Protein AF-0000000085182631 (afdb_homodimer)

Organism: NCBI:txid2984134

Solvent-accessible surface area (backbone atoms only — not comparable to full-atom values): 19252 Å² total; per-residue (Å²): 109,50,70,66,56,49,37,40,52,13,18,50,25,18,29,50,12,11,52,28,38,19,50,28,47,65,67,49,74,87,64,60,45,29,69,47,43,46,31,68,68,43,33,53,36,33,44,33,41,38,48,14,47,53,27,32,52,50,10,49,48,43,59,40,60,87,40,42,61,80,34,26,66,61,25,50,52,12,50,54,32,22,51,53,11,42,52,50,50,37,12,53,31,42,37,44,41,41,43,44,23,51,35,20,72,76,40,35,67,58,19,70,74,37,37,81,41,65,67,32,69,60,30,46,58,52,48,60,51,18,46,49,28,26,20,53,8,43,22,38,35,15,49,34,38,31,70,44,40,46,39,58,63,66,51,14,51,40,27,20,52,23,22,46,43,23,45,46,10,68,32,90,83,38,41,69,69,39,24,23,54,22,32,33,46,28,12,49,24,36,24,48,51,15,50,43,36,61,74,73,40,78,52,69,33,68,71,39,54,50,56,71,76,94,109,51,70,66,56,48,35,41,51,12,17,52,24,17,29,51,12,10,53,28,37,19,49,28,47,64,66,49,74,88,64,61,45,30,70,48,43,46,30,69,67,43,31,53,35,34,45,33,40,40,48,14,48,53,28,32,51,50,11,48,48,43,58,41,61,88,39,41,61,80,35,24,65,61,24,49,50,12,52,53,30,22,51,53,10,42,52,50,49,37,11,54,32,41,37,44,42,40,44,43,23,49,35,20,72,75,39,36,66,58,18,69,74,37,38,82,42,64,66,32,69,59,30,48,56,51,48,60,51,16,46,47,27,26,20,50,8,44,22,37,38,14,50,34,37,29,70,43,39,45,39,58,62,66,52,13,49,39,27,20,50,23,22,46,44,23,44,47,10,70,32,90,83,38,42,68,68,40,25,24,55,22,32,32,46,28,13,50,24,36,24,48,51,14,50,42,36,62,73,75,40,78,51,67,35,66,71,36,56,50,57,71,75,92

Structure (mmCIF, N/CA/C/O backbone):
data_AF-0000000085182631-model_v1
#
loop_
_entity.id
_entity.type
_entity.pdbx_description
1 polymer 'Uncharacterized protein'
#
loop_
_atom_site.group_PDB
_atom_site.id
_atom_site.type_symbol
_atom_site.label_atom_id
_atom_site.label_alt_id
_atom_site.label_comp_id
_atom_site.label_asym_id
_atom_site.label_entity_id
_atom_site.label_seq_id
_atom_site.pdbx_PDB_ins_code
_atom_site.Cartn_x
_atom_site.Cartn_y
_atom_site.Cartn_z
_atom_site.occupancy
_atom_site.B_iso_or_equiv
_atom_site.auth_seq_id
_atom_site.auth_comp_id
_atom_site.auth_asym_id
_atom_site.auth_atom_id
_atom_site.pdbx_PDB_model_num
ATOM 1 N N . MET A 1 1 ? -4.559 12.836 21.547 1 89 1 MET A N 1
ATOM 2 C CA . MET A 1 1 ? -3.572 12.648 20.484 1 89 1 MET A CA 1
ATOM 3 C C . MET A 1 1 ? -2.912 13.969 20.109 1 89 1 MET A C 1
ATOM 5 O O . MET A 1 1 ? -3.592 14.984 19.969 1 89 1 MET A O 1
ATOM 9 N N . THR A 1 2 ? -1.556 13.898 20.078 1 88.38 2 THR A N 1
ATOM 10 C CA . THR A 1 2 ? -0.803 15.086 19.719 1 88.38 2 THR A CA 1
ATOM 11 C C . THR A 1 2 ? 0.027 14.836 18.453 1 88.38 2 THR A C 1
ATOM 13 O O . THR A 1 2 ? 0.23 13.688 18.062 1 88.38 2 THR A O 1
ATOM 16 N N . LEU A 1 3 ? 0.383 15.836 17.828 1 88.88 3 LEU A N 1
ATOM 17 C CA . LEU A 1 3 ? 1.266 15.727 16.672 1 88.88 3 LEU A CA 1
ATOM 18 C C . LEU A 1 3 ? 2.572 15.031 17.062 1 88.88 3 LEU A C 1
ATOM 20 O O . LEU A 1 3 ? 3.109 14.242 16.281 1 88.88 3 LEU A O 1
ATOM 24 N N . ALA A 1 4 ? 3.004 15.336 18.25 1 89.38 4 ALA A N 1
ATOM 25 C CA . ALA A 1 4 ? 4.238 14.742 18.75 1 89.38 4 ALA A CA 1
ATOM 26 C C . ALA A 1 4 ? 4.109 13.227 18.859 1 89.38 4 ALA A C 1
ATOM 28 O O . ALA A 1 4 ? 5.039 12.484 18.531 1 89.38 4 ALA A O 1
ATOM 29 N N . SER A 1 5 ? 2.988 12.797 19.312 1 92.62 5 SER A N 1
ATOM 30 C CA . SER A 1 5 ? 2.795 11.359 19.484 1 92.62 5 SER A CA 1
ATOM 31 C C . SER A 1 5 ? 2.676 10.656 18.125 1 92.62 5 SER A C 1
ATOM 33 O O . SER A 1 5 ? 3.156 9.539 17.953 1 92.62 5 SER A O 1
ATOM 35 N N . ILE A 1 6 ? 2.057 11.258 17.141 1 93.88 6 ILE A N 1
ATOM 36 C CA . ILE A 1 6 ? 1.946 10.703 15.805 1 93.88 6 ILE A CA 1
ATOM 37 C C . ILE A 1 6 ? 3.328 10.641 15.156 1 93.88 6 ILE A C 1
ATOM 39 O O . ILE A 1 6 ? 3.695 9.633 14.547 1 93.88 6 ILE A O 1
ATOM 43 N N . THR A 1 7 ? 4.055 11.703 15.32 1 93.25 7 THR A N 1
ATOM 44 C CA . THR A 1 7 ? 5.406 11.781 14.773 1 93.25 7 THR A CA 1
ATOM 45 C C . THR A 1 7 ? 6.305 10.711 15.398 1 93.25 7 THR A C 1
ATOM 47 O O . THR A 1 7 ? 7.066 10.047 14.695 1 93.25 7 THR A O 1
ATOM 50 N N . ARG A 1 8 ? 6.203 10.516 16.672 1 96 8 ARG A N 1
ATOM 51 C CA . ARG A 1 8 ? 7.012 9.516 17.359 1 96 8 ARG A CA 1
ATOM 52 C C . ARG A 1 8 ? 6.648 8.102 16.906 1 96 8 ARG A C 1
ATOM 54 O O . ARG A 1 8 ? 7.523 7.258 16.734 1 96 8 ARG A O 1
ATOM 61 N N . ALA A 1 9 ? 5.375 7.883 16.766 1 96.81 9 ALA A N 1
ATOM 62 C CA . ALA A 1 9 ? 4.93 6.582 16.266 1 96.81 9 ALA A CA 1
ATOM 63 C C . ALA A 1 9 ? 5.441 6.336 14.844 1 96.81 9 ALA A C 1
ATOM 65 O O . ALA A 1 9 ? 5.898 5.234 14.531 1 96.81 9 ALA A O 1
ATOM 66 N N . GLY A 1 10 ? 5.312 7.379 14.016 1 97.81 10 GLY A N 1
ATOM 67 C CA . GLY A 1 10 ? 5.852 7.281 12.664 1 97.81 10 GLY A CA 1
ATOM 68 C C . GLY A 1 10 ? 7.348 7.039 12.633 1 97.81 10 GLY A C 1
ATOM 69 O O . GLY A 1 10 ? 7.836 6.215 11.859 1 97.81 10 GLY A O 1
ATOM 70 N N . ALA A 1 11 ? 8.047 7.73 13.477 1 98.31 11 ALA A N 1
ATOM 71 C CA . ALA A 1 11 ? 9.5 7.578 13.594 1 98.31 11 ALA A CA 1
ATOM 72 C C . ALA A 1 11 ? 9.867 6.164 14.039 1 98.31 11 ALA A C 1
ATOM 74 O O . ALA A 1 11 ? 10.781 5.555 13.484 1 98.31 11 ALA A O 1
ATOM 75 N N . ALA A 1 12 ? 9.156 5.633 15 1 98.69 12 ALA A N 1
ATOM 76 C CA . ALA A 1 12 ? 9.375 4.258 15.438 1 98.69 12 ALA A CA 1
ATOM 77 C C . ALA A 1 12 ? 9.117 3.273 14.305 1 98.69 12 ALA A C 1
ATOM 79 O O . ALA A 1 12 ? 9.844 2.287 14.148 1 98.69 12 ALA A O 1
ATOM 80 N N . GLY A 1 13 ? 8.078 3.551 13.547 1 98.75 13 GLY A N 1
ATOM 81 C CA . GLY A 1 13 ? 7.801 2.742 12.367 1 98.75 13 GLY A CA 1
ATOM 82 C C . GLY A 1 13 ? 8.938 2.736 11.367 1 98.75 13 GLY A C 1
ATOM 83 O O . GLY A 1 13 ? 9.281 1.688 10.82 1 98.75 13 GLY A O 1
ATOM 84 N N . LEU A 1 14 ? 9.523 3.9 11.172 1 98.75 14 LEU A N 1
ATOM 85 C CA . LEU A 1 14 ? 10.625 4 10.227 1 98.75 14 LEU A CA 1
ATOM 86 C C . LEU A 1 14 ? 11.852 3.254 10.734 1 98.75 14 LEU A C 1
ATOM 88 O O . LEU A 1 14 ? 12.586 2.65 9.953 1 98.75 14 LEU A O 1
ATOM 92 N N . ILE A 1 15 ? 12.094 3.291 12.016 1 98.88 15 ILE A N 1
ATOM 93 C CA . ILE A 1 15 ? 13.203 2.559 12.617 1 98.88 15 ILE A CA 1
ATOM 94 C C . ILE A 1 15 ? 13 1.059 12.414 1 98.88 15 ILE A C 1
ATOM 96 O O . ILE A 1 15 ? 13.914 0.362 11.953 1 98.88 15 ILE A O 1
ATOM 100 N N . LEU A 1 16 ? 11.828 0.597 12.68 1 98.94 16 LEU A N 1
ATOM 101 C CA . LEU A 1 16 ? 11.531 -0.822 12.516 1 98.94 16 LEU A CA 1
ATOM 102 C C . LEU A 1 16 ? 11.555 -1.213 11.039 1 98.94 16 LEU A C 1
ATOM 104 O O . LEU A 1 16 ? 11.961 -2.324 10.695 1 98.94 16 LEU A O 1
ATOM 108 N N . SER A 1 17 ? 11.039 -0.288 10.219 1 98.94 17 SER A N 1
ATOM 109 C CA . SER A 1 17 ? 11.078 -0.521 8.773 1 98.94 17 SER A CA 1
ATOM 110 C C . SER A 1 17 ? 12.508 -0.732 8.281 1 98.94 17 SER A C 1
ATOM 112 O O . SER A 1 17 ? 12.781 -1.692 7.562 1 98.94 17 SER A O 1
ATOM 114 N N . GLY A 1 18 ? 13.414 0.173 8.672 1 98.88 18 GLY A N 1
ATOM 115 C CA . GLY A 1 18 ? 14.805 0.057 8.258 1 98.88 18 GLY A CA 1
ATOM 116 C C . GLY A 1 18 ? 15.469 -1.201 8.773 1 98.88 18 GLY A C 1
ATOM 117 O O . GLY A 1 18 ? 16.203 -1.87 8.039 1 98.88 18 GLY A O 1
ATOM 118 N N . ALA A 1 19 ? 15.234 -1.557 10.031 1 98.88 19 ALA A N 1
ATOM 119 C CA . ALA A 1 19 ? 15.812 -2.758 10.633 1 98.88 19 ALA A CA 1
ATOM 120 C C . ALA A 1 19 ? 15.328 -4.016 9.914 1 98.88 19 ALA A C 1
ATOM 122 O O . ALA A 1 19 ? 16.125 -4.91 9.617 1 98.88 19 ALA A O 1
ATOM 123 N N . ALA A 1 20 ? 14.031 -4.051 9.672 1 98.88 20 ALA A N 1
ATOM 124 C CA . ALA A 1 20 ? 13.445 -5.207 9 1 98.88 20 ALA A CA 1
ATOM 125 C C . ALA A 1 20 ? 13.984 -5.344 7.578 1 98.88 20 ALA A C 1
ATOM 127 O O . ALA A 1 20 ? 14.281 -6.453 7.125 1 98.88 20 ALA A O 1
ATOM 128 N N . LEU A 1 21 ? 14.078 -4.227 6.863 1 98.5 21 LEU A N 1
ATOM 129 C CA . LEU A 1 21 ? 14.625 -4.246 5.508 1 98.5 21 LEU A CA 1
ATOM 130 C C . LEU A 1 21 ? 16.062 -4.766 5.508 1 98.5 21 LEU A C 1
ATOM 132 O O . LEU A 1 21 ? 16.391 -5.699 4.77 1 98.5 21 LEU A O 1
ATOM 136 N N . GLY A 1 22 ? 16.891 -4.109 6.344 1 97.31 22 GLY A N 1
ATOM 137 C CA . GLY A 1 22 ? 18.297 -4.508 6.398 1 97.31 22 GLY A CA 1
ATOM 138 C C . GLY A 1 22 ? 18.484 -5.965 6.766 1 97.31 22 GLY A C 1
ATOM 139 O O . GLY A 1 22 ? 19.219 -6.691 6.09 1 97.31 22 GLY A O 1
ATOM 140 N N . TYR A 1 23 ? 17.828 -6.418 7.785 1 97.31 23 TYR A N 1
ATOM 141 C CA . TYR A 1 23 ? 17.938 -7.801 8.234 1 97.31 23 TYR A CA 1
ATOM 142 C C . TYR A 1 23 ? 17.469 -8.766 7.156 1 97.31 23 TYR A C 1
ATOM 144 O O . TYR A 1 23 ? 18.141 -9.773 6.891 1 97.31 23 TYR A O 1
ATOM 152 N N . SER A 1 24 ? 16.312 -8.516 6.594 1 96.75 24 SER A N 1
ATOM 153 C CA . SER A 1 24 ? 15.711 -9.438 5.641 1 96.75 24 SER A CA 1
ATOM 154 C C . SER A 1 24 ? 16.594 -9.625 4.41 1 96.75 24 SER A C 1
ATOM 156 O O . SER A 1 24 ? 16.734 -10.734 3.893 1 96.75 24 SER A O 1
ATOM 158 N N . TYR A 1 25 ? 17.188 -8.547 3.932 1 95.38 25 TYR A N 1
ATOM 159 C CA . TYR A 1 25 ? 18.047 -8.664 2.764 1 95.38 25 TYR A CA 1
ATOM 160 C C . TYR A 1 25 ? 19.312 -9.453 3.104 1 95.38 25 TYR A C 1
ATOM 162 O O . TYR A 1 25 ? 19.766 -10.289 2.316 1 95.38 25 TYR A O 1
ATOM 170 N N . VAL A 1 26 ? 19.875 -9.25 4.266 1 93.25 26 VAL A N 1
ATOM 171 C CA . VAL A 1 26 ? 21.094 -9.953 4.68 1 93.25 26 VAL A CA 1
ATOM 172 C C . VAL A 1 26 ? 20.781 -11.438 4.895 1 93.25 26 VAL A C 1
ATOM 174 O O . VAL A 1 26 ? 21.594 -12.305 4.555 1 93.25 26 VAL A O 1
ATOM 177 N N . ALA A 1 27 ? 19.625 -11.719 5.387 1 94.19 27 ALA A N 1
ATOM 178 C CA . ALA A 1 27 ? 19.25 -13.086 5.723 1 94.19 27 ALA A CA 1
ATOM 179 C C . ALA A 1 27 ? 18.594 -13.781 4.531 1 94.19 27 ALA A C 1
ATOM 181 O O . ALA A 1 27 ? 18.281 -14.977 4.594 1 94.19 27 ALA A O 1
ATOM 182 N N . HIS A 1 28 ? 18.281 -13.047 3.385 1 92.81 28 HIS A N 1
ATOM 183 C CA . HIS A 1 28 ? 17.562 -13.594 2.244 1 92.81 28 HIS A CA 1
ATOM 184 C C . HIS A 1 28 ? 18.281 -14.805 1.661 1 92.81 28 HIS A C 1
ATOM 186 O O . HIS A 1 28 ? 19.5 -14.766 1.444 1 92.81 28 HIS A O 1
ATOM 192 N N . PRO A 1 29 ? 17.594 -15.844 1.434 1 89.56 29 PRO A N 1
ATOM 193 C CA . PRO A 1 29 ? 18.25 -17.031 0.881 1 89.56 29 PRO A CA 1
ATOM 194 C C . PRO A 1 29 ? 18.859 -16.781 -0.495 1 89.56 29 PRO A C 1
ATOM 196 O O . PRO A 1 29 ? 18.344 -15.977 -1.271 1 89.56 29 PRO A O 1
ATOM 199 N N . HIS A 1 30 ? 19.891 -17.531 -0.768 1 82.5 30 HIS A N 1
ATOM 200 C CA . HIS A 1 30 ? 20.609 -17.422 -2.039 1 82.5 30 HIS A CA 1
ATOM 201 C C . HIS A 1 30 ? 19.906 -18.234 -3.127 1 82.5 30 HIS A C 1
ATOM 203 O O . HIS A 1 30 ? 19.828 -17.812 -4.281 1 82.5 30 HIS A O 1
ATOM 209 N N . HIS A 1 31 ? 19.484 -19.406 -2.754 1 83.44 31 HIS A N 1
ATOM 210 C CA . HIS A 1 31 ? 18.844 -20.297 -3.719 1 83.44 31 HIS A CA 1
ATOM 211 C C . HIS A 1 31 ? 17.328 -20.203 -3.635 1 83.44 31 HIS A C 1
ATOM 213 O O . HIS A 1 31 ? 16.766 -20.047 -2.547 1 83.44 31 HIS A O 1
ATOM 219 N N . MET A 1 32 ? 16.75 -20.25 -4.75 1 87.94 32 MET A N 1
ATOM 220 C CA . MET A 1 32 ? 15.297 -20.109 -4.828 1 87.94 32 MET A CA 1
ATOM 221 C C . MET A 1 32 ? 14.648 -21.391 -5.336 1 87.94 32 MET A C 1
ATOM 223 O O . MET A 1 32 ? 13.844 -21.359 -6.27 1 87.94 32 MET A O 1
ATOM 227 N N . SER A 1 33 ? 15.07 -22.516 -4.676 1 94.19 33 SER A N 1
ATOM 228 C CA . SER A 1 33 ? 14.422 -23.781 -4.988 1 94.19 33 SER A CA 1
ATOM 229 C C . SER A 1 33 ? 13.023 -23.859 -4.379 1 94.19 33 SER A C 1
ATOM 231 O O . SER A 1 33 ? 12.664 -23.031 -3.527 1 94.19 33 SER A O 1
ATOM 233 N N . ALA A 1 34 ? 12.242 -24.781 -4.855 1 96.44 34 ALA A N 1
ATOM 234 C CA . ALA A 1 34 ? 10.906 -24.984 -4.305 1 96.44 34 ALA A CA 1
ATOM 235 C C . ALA A 1 34 ? 10.969 -25.281 -2.807 1 96.44 34 ALA A C 1
ATOM 237 O O . ALA A 1 34 ? 10.133 -24.797 -2.041 1 96.44 34 ALA A O 1
ATOM 238 N N . GLU A 1 35 ? 11.992 -26.078 -2.408 1 96.25 35 GLU A N 1
ATOM 239 C CA . GLU A 1 35 ? 12.156 -26.406 -0.995 1 96.25 35 GLU A CA 1
ATOM 240 C C . GLU A 1 35 ? 12.438 -25.156 -0.165 1 96.25 35 GLU A C 1
ATOM 242 O O . GLU A 1 35 ? 11.859 -24.969 0.905 1 96.25 35 GLU A O 1
ATOM 247 N N . THR A 1 36 ? 13.305 -24.297 -0.633 1 97.06 36 THR A N 1
ATOM 248 C CA . THR A 1 36 ? 13.648 -23.062 0.065 1 97.06 36 THR A CA 1
ATOM 249 C C . THR A 1 36 ? 12.438 -22.141 0.179 1 97.06 36 THR A C 1
ATOM 251 O O . THR A 1 36 ? 12.156 -21.609 1.253 1 97.06 36 THR A O 1
ATOM 254 N N . ILE A 1 37 ? 11.703 -21.984 -0.882 1 97.56 37 ILE A N 1
ATOM 255 C CA . ILE A 1 37 ? 10.57 -21.062 -0.942 1 97.56 37 ILE A CA 1
ATOM 256 C C . ILE A 1 37 ? 9.438 -21.578 -0.065 1 97.56 37 ILE A C 1
ATOM 258 O O . ILE A 1 37 ? 8.703 -20.797 0.545 1 97.56 37 ILE A O 1
ATOM 262 N N . ALA A 1 38 ? 9.359 -22.891 0.112 1 97.38 38 ALA A N 1
ATOM 263 C CA . ALA A 1 38 ? 8.32 -23.484 0.939 1 97.38 38 ALA A CA 1
ATOM 264 C C . ALA A 1 38 ? 8.68 -23.422 2.42 1 97.38 38 ALA A C 1
ATOM 266 O O . ALA A 1 38 ? 7.84 -23.672 3.285 1 97.38 38 ALA A O 1
ATOM 267 N N . SER A 1 39 ? 9.883 -23.078 2.748 1 97.25 39 SER A N 1
ATOM 268 C CA . SER A 1 39 ? 10.391 -23.172 4.113 1 97.25 39 SER A CA 1
ATOM 269 C C . SER A 1 39 ? 9.844 -22.031 4.98 1 97.25 39 SER A C 1
ATOM 271 O O . SER A 1 39 ? 9.477 -20.984 4.473 1 97.25 39 SER A O 1
ATOM 273 N N . SER A 1 40 ? 9.867 -22.266 6.324 1 97.31 40 SER A N 1
ATOM 274 C CA . SER A 1 40 ? 9.461 -21.234 7.273 1 97.31 40 SER A CA 1
ATOM 275 C C . SER A 1 40 ? 10.422 -20.047 7.242 1 97.31 40 SER A C 1
ATOM 277 O O . SER A 1 40 ? 10.016 -18.906 7.457 1 97.31 40 SER A O 1
ATOM 279 N N . GLY A 1 41 ? 11.688 -20.328 6.992 1 97.25 41 GLY A N 1
ATOM 280 C CA . GLY A 1 41 ? 12.664 -19.25 6.887 1 97.25 41 GLY A CA 1
ATOM 281 C C . GLY A 1 41 ? 12.328 -18.25 5.805 1 97.25 41 GLY A C 1
ATOM 282 O O . GLY A 1 41 ? 12.391 -17.031 6.035 1 97.25 41 GLY A O 1
ATOM 283 N N . TRP A 1 42 ? 11.922 -18.734 4.633 1 97.56 42 TRP A N 1
ATOM 284 C CA . TRP A 1 42 ? 11.508 -17.875 3.527 1 97.56 42 TRP A CA 1
ATOM 285 C C . TRP A 1 42 ? 10.305 -17.016 3.918 1 97.56 42 TRP A C 1
ATOM 287 O O . TRP A 1 42 ? 10.297 -15.812 3.691 1 97.56 42 TRP A O 1
ATOM 297 N N . ILE A 1 43 ? 9.328 -17.625 4.496 1 97.94 43 ILE A N 1
ATOM 298 C CA . ILE A 1 43 ? 8.07 -16.953 4.828 1 97.94 43 ILE A CA 1
ATOM 299 C C . ILE A 1 43 ? 8.336 -15.852 5.852 1 97.94 43 ILE A C 1
ATOM 301 O O . ILE A 1 43 ? 7.832 -14.734 5.719 1 97.94 43 ILE A O 1
ATOM 305 N N . ILE A 1 44 ? 9.164 -16.125 6.855 1 98.19 44 ILE A N 1
ATOM 306 C CA . ILE A 1 44 ? 9.461 -15.164 7.91 1 98.19 44 ILE A CA 1
ATOM 307 C C . ILE A 1 44 ? 10.219 -13.969 7.316 1 98.19 44 ILE A C 1
ATOM 309 O O . ILE A 1 44 ? 9.891 -12.82 7.602 1 98.19 44 ILE A O 1
ATOM 313 N N . ILE A 1 45 ? 11.188 -14.211 6.496 1 98 45 ILE A N 1
ATOM 314 C CA . ILE A 1 45 ? 12.008 -13.156 5.902 1 98 45 ILE A CA 1
ATOM 315 C C . ILE A 1 45 ? 11.133 -12.258 5.031 1 98 45 ILE A C 1
ATOM 317 O O . ILE A 1 45 ? 11.211 -11.023 5.121 1 98 45 ILE A O 1
ATOM 321 N N . HIS A 1 46 ? 10.281 -12.828 4.223 1 98.12 46 HIS A N 1
ATOM 322 C CA . HIS A 1 46 ? 9.461 -12.031 3.318 1 98.12 46 HIS A CA 1
ATOM 323 C C . HIS A 1 46 ? 8.312 -11.359 4.066 1 98.12 46 HIS A C 1
ATOM 325 O O . HIS A 1 46 ? 7.863 -10.281 3.684 1 98.12 46 HIS A O 1
ATOM 331 N N . ALA A 1 47 ? 7.863 -11.969 5.195 1 98.56 47 ALA A N 1
ATOM 332 C CA . ALA A 1 47 ? 6.926 -11.266 6.07 1 98.56 47 ALA A CA 1
ATOM 333 C C . ALA A 1 47 ? 7.566 -10.023 6.676 1 98.56 47 ALA A C 1
ATOM 335 O O . ALA A 1 47 ? 6.906 -9 6.852 1 98.56 47 ALA A O 1
ATOM 336 N N . LEU A 1 48 ? 8.812 -10.125 7.012 1 98.75 48 LEU A N 1
ATOM 337 C CA . LEU A 1 48 ? 9.539 -8.969 7.523 1 98.75 48 LEU A CA 1
ATOM 338 C C . LEU A 1 48 ? 9.711 -7.91 6.441 1 98.75 48 LEU A C 1
ATOM 340 O O . LEU A 1 48 ? 9.648 -6.711 6.727 1 98.75 48 LEU A O 1
ATOM 344 N N . PHE A 1 49 ? 9.93 -8.344 5.164 1 98.44 49 PHE A N 1
ATOM 345 C CA . PHE A 1 49 ? 9.938 -7.398 4.055 1 98.44 49 PHE A CA 1
ATOM 346 C C . PHE A 1 49 ? 8.602 -6.66 3.965 1 98.44 49 PHE A C 1
ATOM 348 O O . PHE A 1 49 ? 8.578 -5.434 3.832 1 98.44 49 PHE A O 1
ATOM 355 N N . ALA A 1 50 ? 7.551 -7.41 4.043 1 98.69 50 ALA A N 1
ATOM 356 C CA . ALA A 1 50 ? 6.215 -6.828 3.965 1 98.69 50 ALA A CA 1
ATOM 357 C C . ALA A 1 50 ? 5.977 -5.848 5.109 1 98.69 50 ALA A C 1
ATOM 359 O O . ALA A 1 50 ? 5.426 -4.762 4.906 1 98.69 50 ALA A O 1
ATOM 360 N N . LEU A 1 51 ? 6.383 -6.258 6.297 1 98.75 51 LEU A N 1
ATOM 361 C CA . LEU A 1 51 ? 6.258 -5.387 7.461 1 98.75 51 LEU A CA 1
ATOM 362 C C . LEU A 1 51 ? 7.051 -4.102 7.266 1 98.75 51 LEU A C 1
ATOM 364 O O . LEU A 1 51 ? 6.59 -3.018 7.637 1 98.75 51 LEU A O 1
ATOM 368 N N . SER A 1 52 ? 8.258 -4.254 6.77 1 98.88 52 SER A N 1
ATOM 369 C CA . SER A 1 52 ? 9.094 -3.092 6.48 1 98.88 52 SER A CA 1
ATOM 370 C C . SER A 1 52 ? 8.367 -2.102 5.578 1 98.88 52 SER A C 1
ATOM 372 O O . SER A 1 52 ? 8.398 -0.892 5.816 1 98.88 52 SER A O 1
ATOM 374 N N . LEU A 1 53 ? 7.719 -2.596 4.566 1 98.88 53 LEU A N 1
ATOM 375 C CA . LEU A 1 53 ? 7.035 -1.749 3.594 1 98.88 53 LEU A CA 1
ATOM 376 C C . LEU A 1 53 ? 5.836 -1.051 4.23 1 98.88 53 LEU A C 1
ATOM 378 O O . LEU A 1 53 ? 5.625 0.145 4.02 1 98.88 53 LEU A O 1
ATOM 382 N N . VAL A 1 54 ? 5.062 -1.76 5.055 1 98.88 54 VAL A N 1
ATOM 383 C CA . VAL A 1 54 ? 3.887 -1.189 5.699 1 98.88 54 VAL A CA 1
ATOM 384 C C . VAL A 1 54 ? 4.312 -0.106 6.688 1 98.88 54 VAL A C 1
ATOM 386 O O . VAL A 1 54 ? 3.807 1.019 6.641 1 98.88 54 VAL A O 1
ATOM 389 N N . LEU A 1 55 ? 5.262 -0.417 7.527 1 98.88 55 LEU A N 1
ATOM 390 C CA . LEU A 1 55 ? 5.719 0.54 8.531 1 98.88 55 LEU A CA 1
ATOM 391 C C . LEU A 1 55 ? 6.477 1.691 7.879 1 98.88 55 LEU A C 1
ATOM 393 O O . LEU A 1 55 ? 6.41 2.828 8.352 1 98.88 55 LEU A O 1
ATOM 397 N N . GLY A 1 56 ? 7.234 1.339 6.859 1 98.88 56 GLY A N 1
ATOM 398 C CA . GLY A 1 56 ? 7.918 2.389 6.121 1 98.88 56 GLY A CA 1
ATOM 399 C C . GLY A 1 56 ? 6.977 3.41 5.52 1 98.88 56 GLY A C 1
ATOM 400 O O . GLY A 1 56 ? 7.223 4.617 5.602 1 98.88 56 GLY A O 1
ATOM 401 N N . LEU A 1 57 ? 5.879 2.912 4.895 1 98.88 57 LEU A N 1
ATOM 402 C CA . LEU A 1 57 ? 4.91 3.812 4.281 1 98.88 57 LEU A CA 1
ATOM 403 C C . LEU A 1 57 ? 4.172 4.625 5.34 1 98.88 57 LEU A C 1
ATOM 405 O O . LEU A 1 57 ? 4.008 5.84 5.191 1 98.88 57 LEU A O 1
ATOM 409 N N . LEU A 1 58 ? 3.781 3.947 6.418 1 98.75 58 LEU A N 1
ATOM 410 C CA . LEU A 1 58 ? 3.094 4.648 7.496 1 98.75 58 LEU A CA 1
ATOM 411 C C . LEU A 1 58 ? 4.02 5.66 8.164 1 98.75 58 LEU A C 1
ATOM 413 O O . LEU A 1 58 ? 3.617 6.801 8.422 1 98.75 58 LEU A O 1
ATOM 417 N N . GLY A 1 59 ? 5.242 5.219 8.43 1 98.69 59 GLY A N 1
ATOM 418 C CA . GLY A 1 59 ? 6.207 6.109 9.055 1 98.69 59 GLY A CA 1
ATOM 419 C C . GLY A 1 59 ? 6.562 7.301 8.188 1 98.69 59 GLY A C 1
ATOM 420 O O . GLY A 1 59 ? 6.621 8.43 8.672 1 98.69 59 GLY A O 1
ATOM 421 N N . THR A 1 60 ? 6.797 7.055 6.898 1 98.75 60 THR A N 1
ATOM 422 C CA . THR A 1 60 ? 7.102 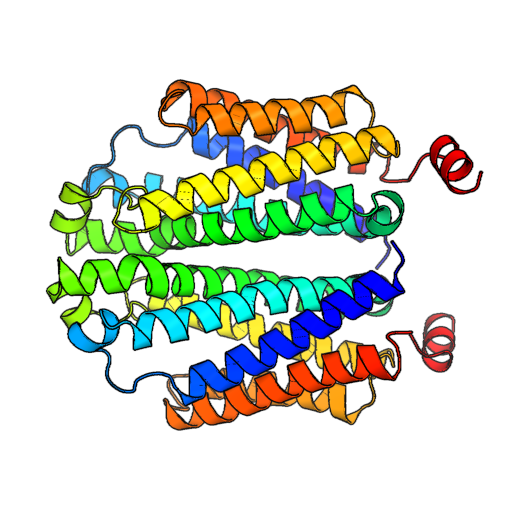8.141 5.969 1 98.75 60 THR A CA 1
ATOM 423 C C . THR A 1 60 ? 5.922 9.102 5.855 1 98.75 60 THR A C 1
ATOM 425 O O . THR A 1 60 ? 6.109 10.32 5.805 1 98.75 60 THR A O 1
ATOM 428 N N . THR A 1 61 ? 4.703 8.578 5.828 1 98.38 61 THR A N 1
ATOM 429 C CA . THR A 1 61 ? 3.504 9.406 5.773 1 98.38 61 THR A CA 1
ATOM 430 C C . THR A 1 61 ? 3.408 10.297 7.004 1 98.38 61 THR A C 1
ATOM 432 O O . THR A 1 61 ? 3.145 11.5 6.887 1 98.38 61 THR A O 1
ATOM 435 N N . ALA A 1 62 ? 3.643 9.727 8.148 1 97.12 62 ALA A N 1
ATOM 436 C CA . ALA A 1 62 ? 3.549 10.461 9.406 1 97.12 62 ALA A CA 1
ATOM 437 C C . ALA A 1 62 ? 4.57 11.594 9.453 1 97.12 62 ALA A C 1
ATOM 439 O O . ALA A 1 62 ? 4.301 12.656 10.016 1 97.12 62 ALA A O 1
ATOM 440 N N . LEU A 1 63 ? 5.727 11.367 8.867 1 97.12 63 LEU A N 1
ATOM 441 C CA . LEU A 1 63 ? 6.785 12.367 8.938 1 97.12 63 LEU A CA 1
ATOM 442 C C . LEU A 1 63 ? 6.672 13.359 7.789 1 97.12 63 LEU A C 1
ATOM 444 O O . LEU A 1 63 ? 7.055 14.523 7.926 1 97.12 63 LEU A O 1
ATOM 448 N N . TYR A 1 64 ? 6.152 12.961 6.691 1 97.19 64 TYR A N 1
ATOM 449 C CA . TYR A 1 64 ? 6.016 13.828 5.527 1 97.19 64 TYR A CA 1
ATOM 450 C C . TYR A 1 64 ? 4.863 14.805 5.711 1 97.19 64 TYR A C 1
ATOM 452 O O . TYR A 1 64 ? 4.969 15.977 5.324 1 97.19 64 TYR A O 1
ATOM 460 N N . ALA A 1 65 ? 3.773 14.367 6.312 1 94.94 65 ALA A N 1
ATOM 461 C CA . ALA A 1 65 ? 2.527 15.125 6.355 1 94.94 65 ALA A CA 1
ATOM 462 C C . ALA A 1 65 ? 2.75 16.516 6.953 1 94.94 65 ALA A C 1
ATOM 464 O O . ALA A 1 65 ? 2.373 17.531 6.352 1 94.94 65 ALA A O 1
ATOM 465 N N . PRO A 1 66 ? 3.434 16.641 8.117 1 92.56 66 PRO A N 1
ATOM 466 C CA . PRO A 1 66 ? 3.607 17.984 8.688 1 92.56 66 PRO A CA 1
ATOM 467 C C . PRO A 1 66 ? 4.594 18.844 7.902 1 92.56 66 PRO A C 1
ATOM 469 O O . PRO A 1 66 ? 4.68 20.047 8.125 1 92.56 66 PRO A O 1
ATOM 472 N N . THR A 1 67 ? 5.316 18.25 6.949 1 94 67 THR A N 1
ATOM 473 C CA . THR A 1 67 ? 6.324 19 6.207 1 94 67 THR A CA 1
ATOM 474 C C . THR A 1 67 ? 5.895 19.188 4.754 1 94 67 THR A C 1
ATOM 476 O O . THR A 1 67 ? 6.629 19.781 3.959 1 94 67 THR A O 1
ATOM 479 N N . ALA A 1 68 ? 4.723 18.719 4.395 1 94.38 68 ALA A N 1
ATOM 480 C CA . ALA A 1 68 ? 4.289 18.594 3.006 1 94.38 68 ALA A CA 1
ATOM 481 C C . ALA A 1 68 ? 4.301 19.953 2.312 1 94.38 68 ALA A C 1
ATOM 483 O O . ALA A 1 68 ? 4.777 20.078 1.181 1 94.38 68 ALA A O 1
ATOM 484 N N . LEU A 1 69 ? 3.811 20.953 2.967 1 92.94 69 LEU A N 1
ATOM 485 C CA . LEU A 1 69 ? 3.707 22.266 2.338 1 92.94 69 LEU A CA 1
ATOM 486 C C . LEU A 1 69 ? 5.09 22.875 2.098 1 92.94 69 LEU A C 1
ATOM 488 O O . LEU A 1 69 ? 5.34 23.469 1.045 1 92.94 69 LEU A O 1
ATOM 492 N N . MET A 1 70 ? 5.988 22.688 3 1 93.75 70 MET A N 1
ATOM 493 C CA . MET A 1 70 ? 7.348 23.203 2.855 1 93.75 70 MET A CA 1
ATOM 494 C C . MET A 1 70 ? 8.141 22.375 1.85 1 93.75 70 MET A C 1
ATOM 496 O O . MET A 1 70 ? 9.008 22.906 1.155 1 93.75 70 MET A O 1
ATOM 500 N N . ALA A 1 71 ? 7.828 21.094 1.845 1 94.69 71 ALA A N 1
ATOM 501 C CA . ALA A 1 71 ? 8.508 20.188 0.925 1 94.69 71 ALA A CA 1
ATOM 502 C C . ALA A 1 71 ? 8.18 20.516 -0.525 1 94.69 71 ALA A C 1
ATOM 504 O O . ALA A 1 71 ? 8.953 20.203 -1.434 1 94.69 71 ALA A O 1
ATOM 505 N N . GLY A 1 72 ? 7.004 21.156 -0.76 1 95.5 72 GLY A N 1
ATOM 506 C CA . GLY A 1 72 ? 6.629 21.641 -2.074 1 95.5 72 GLY A CA 1
ATOM 507 C C . GLY A 1 72 ? 6.383 20.547 -3.082 1 95.5 72 GLY A C 1
ATOM 508 O O . GLY A 1 72 ? 6.113 19.391 -2.703 1 95.5 72 GLY A O 1
ATOM 509 N N . GLU A 1 73 ? 6.434 20.859 -4.328 1 96.5 73 GLU A N 1
ATOM 510 C CA . GLU A 1 73 ? 6.098 19.953 -5.414 1 96.5 73 GLU A CA 1
ATOM 511 C C . GLU A 1 73 ? 7.105 18.797 -5.504 1 96.5 73 GLU A C 1
ATOM 513 O O . GLU A 1 73 ? 6.742 17.672 -5.832 1 96.5 73 GLU A O 1
ATOM 518 N N . LEU A 1 74 ? 8.312 19.156 -5.266 1 97.31 74 LEU A N 1
ATOM 519 C CA . LEU A 1 74 ? 9.336 18.125 -5.324 1 97.31 74 LEU A CA 1
ATOM 520 C C . LEU A 1 74 ? 9.109 17.078 -4.246 1 97.31 74 LEU A C 1
ATOM 522 O O . LEU A 1 74 ? 9.227 15.875 -4.508 1 97.31 74 LEU A O 1
ATOM 526 N N . GLY A 1 75 ? 8.812 17.516 -3.002 1 97.81 75 GLY A N 1
ATOM 527 C CA . GLY A 1 75 ? 8.5 16.594 -1.928 1 97.81 75 GLY A CA 1
ATOM 528 C C . GLY A 1 75 ? 7.273 15.742 -2.205 1 97.81 75 GLY A C 1
ATOM 529 O O . GLY A 1 75 ? 7.281 14.531 -1.96 1 97.81 75 GLY A O 1
ATOM 530 N N . LEU A 1 76 ? 6.266 16.391 -2.77 1 98 76 LEU A N 1
ATOM 531 C CA . LEU A 1 76 ? 5.039 15.656 -3.09 1 98 76 LEU A CA 1
ATOM 532 C C . LEU A 1 76 ? 5.297 14.617 -4.172 1 98 76 LEU A C 1
ATOM 534 O O . LEU A 1 76 ? 4.809 13.484 -4.082 1 98 76 LEU A O 1
ATOM 538 N N . THR A 1 77 ? 6.047 15.016 -5.188 1 98.44 77 THR A N 1
ATOM 539 C CA . THR A 1 77 ? 6.391 14.078 -6.254 1 98.44 77 THR A CA 1
ATOM 540 C C . THR A 1 77 ? 7.148 12.883 -5.703 1 98.44 77 THR A C 1
ATOM 542 O O . THR A 1 77 ? 6.836 11.734 -6.035 1 98.44 77 THR A O 1
ATOM 545 N N . GLY A 1 78 ? 8.133 13.125 -4.875 1 98.81 78 GLY A N 1
ATOM 546 C CA . GLY A 1 78 ? 8.883 12.047 -4.258 1 98.81 78 GLY A CA 1
ATOM 547 C C . GLY A 1 78 ? 8.016 11.133 -3.412 1 98.81 78 GLY A C 1
ATOM 548 O O . GLY A 1 78 ? 8.125 9.906 -3.502 1 98.81 78 GLY A O 1
ATOM 549 N N . PHE A 1 79 ? 7.125 11.719 -2.617 1 98.75 79 PHE A N 1
ATOM 550 C CA . PHE A 1 79 ? 6.246 10.953 -1.745 1 98.75 79 PHE A CA 1
ATOM 551 C C . PHE A 1 79 ? 5.324 10.055 -2.562 1 98.75 79 PHE A C 1
ATOM 553 O O . PHE A 1 79 ? 5.16 8.875 -2.246 1 98.75 79 PHE A O 1
ATOM 560 N N . VAL A 1 80 ? 4.711 10.555 -3.656 1 98.81 80 VAL A N 1
ATOM 561 C CA . VAL A 1 80 ? 3.785 9.789 -4.484 1 98.81 80 VAL A CA 1
ATOM 562 C C . VAL A 1 80 ? 4.535 8.672 -5.199 1 98.81 80 VAL A C 1
ATOM 564 O O . VAL A 1 80 ? 4.039 7.547 -5.301 1 98.81 80 VAL A O 1
ATOM 567 N N . MET A 1 81 ? 5.746 8.984 -5.66 1 98.81 81 MET A N 1
ATOM 568 C CA . MET A 1 81 ? 6.555 7.969 -6.332 1 98.81 81 MET A CA 1
ATOM 569 C C . MET A 1 81 ? 6.859 6.805 -5.391 1 98.81 81 MET A C 1
ATOM 571 O O . MET A 1 81 ? 6.641 5.645 -5.742 1 98.81 81 MET A O 1
ATOM 575 N N . LEU A 1 82 ? 7.383 7.172 -4.211 1 98.81 82 LEU A N 1
ATOM 576 C CA . LEU A 1 82 ? 7.727 6.086 -3.297 1 98.81 82 LEU A CA 1
ATOM 577 C C . LEU A 1 82 ? 6.473 5.359 -2.822 1 98.81 82 LEU A C 1
ATOM 579 O O . LEU A 1 82 ? 6.504 4.152 -2.578 1 98.81 82 LEU A O 1
ATOM 583 N N . PHE A 1 83 ? 5.32 6.027 -2.676 1 98.88 83 PHE A N 1
ATOM 584 C CA . PHE A 1 83 ? 4.062 5.418 -2.258 1 98.88 83 PHE A CA 1
ATOM 585 C C . PHE A 1 83 ? 3.621 4.348 -3.25 1 98.88 83 PHE A C 1
ATOM 587 O O . PHE A 1 83 ? 3.363 3.205 -2.865 1 98.88 83 PHE A O 1
ATOM 594 N N . VAL A 1 84 ? 3.604 4.711 -4.496 1 98.88 84 VAL A N 1
ATOM 595 C CA . VAL A 1 84 ? 3.193 3.795 -5.555 1 98.88 84 VAL A CA 1
ATOM 596 C C . VAL A 1 84 ? 4.207 2.656 -5.676 1 98.88 84 VAL A C 1
ATOM 598 O O . VAL A 1 84 ? 3.826 1.487 -5.773 1 98.88 84 VAL A O 1
ATOM 601 N N . GLY A 1 85 ? 5.457 3.02 -5.711 1 98.75 85 GLY A N 1
ATOM 602 C CA . GLY A 1 85 ? 6.504 2.014 -5.805 1 98.75 85 GLY A CA 1
ATOM 603 C C . GLY A 1 85 ? 6.449 0.994 -4.68 1 98.75 85 GLY A C 1
ATOM 604 O O . GLY A 1 85 ? 6.516 -0.212 -4.926 1 98.75 85 GLY A O 1
ATOM 605 N N . MET A 1 86 ? 6.277 1.465 -3.447 1 98.75 86 MET A N 1
ATOM 606 C CA . MET A 1 86 ? 6.277 0.579 -2.287 1 98.75 86 MET A CA 1
ATOM 607 C C . MET A 1 86 ? 5.016 -0.276 -2.252 1 98.75 86 MET A C 1
ATOM 609 O O . MET A 1 86 ? 5.051 -1.426 -1.811 1 98.75 86 MET A O 1
ATOM 613 N N . MET A 1 87 ? 3.883 0.258 -2.73 1 98.88 87 MET A N 1
ATOM 614 C CA . MET A 1 87 ? 2.68 -0.563 -2.844 1 98.88 87 MET A CA 1
ATOM 615 C C . MET A 1 87 ? 2.887 -1.693 -3.846 1 98.88 87 MET A C 1
ATOM 617 O O . MET A 1 87 ? 2.467 -2.826 -3.605 1 98.88 87 MET A O 1
ATOM 621 N N . MET A 1 88 ? 3.561 -1.366 -4.93 1 98.69 88 MET A N 1
ATOM 622 C CA . MET A 1 88 ? 3.828 -2.383 -5.945 1 98.69 88 MET A CA 1
ATOM 623 C C . MET A 1 88 ? 4.785 -3.443 -5.414 1 98.69 88 MET A C 1
ATOM 625 O O . MET A 1 88 ? 4.59 -4.637 -5.656 1 98.69 88 MET A O 1
ATOM 629 N N . ILE A 1 89 ? 5.801 -3.035 -4.676 1 98.25 89 ILE A N 1
ATOM 630 C CA . ILE A 1 89 ? 6.734 -3.988 -4.086 1 98.25 89 ILE A CA 1
ATOM 631 C C . ILE A 1 89 ? 6.004 -4.859 -3.062 1 98.25 89 ILE A C 1
ATOM 633 O O . ILE A 1 89 ? 6.25 -6.062 -2.979 1 98.25 89 ILE A O 1
ATOM 637 N N . PHE A 1 90 ? 5.121 -4.227 -2.314 1 98.81 90 PHE A N 1
ATOM 638 C CA . PHE A 1 90 ? 4.32 -4.984 -1.355 1 98.81 90 PHE A CA 1
ATOM 639 C C . PHE A 1 90 ? 3.5 -6.055 -2.062 1 98.81 90 PHE A C 1
ATOM 641 O O . PHE A 1 90 ? 3.311 -7.152 -1.53 1 98.81 90 PHE A O 1
ATOM 648 N N . GLY A 1 91 ? 2.957 -5.711 -3.232 1 98.5 91 GLY A N 1
ATOM 649 C CA . GLY A 1 91 ? 2.215 -6.695 -4 1 98.5 91 GLY A CA 1
ATOM 650 C C . GLY A 1 91 ? 3.012 -7.961 -4.277 1 98.5 91 GLY A C 1
ATOM 651 O O . GLY A 1 91 ? 2.5 -9.07 -4.109 1 98.5 91 GLY A O 1
ATOM 652 N N . LEU A 1 92 ? 4.254 -7.809 -4.66 1 97.88 92 LEU A N 1
ATOM 653 C CA . LEU A 1 92 ? 5.098 -8.977 -4.902 1 97.88 92 LEU A CA 1
ATOM 654 C C . LEU A 1 92 ? 5.41 -9.703 -3.6 1 97.88 92 LEU A C 1
ATOM 656 O O . LEU A 1 92 ? 5.438 -10.93 -3.562 1 97.88 92 LEU A O 1
ATOM 660 N N . ASP A 1 93 ? 5.648 -8.922 -2.557 1 98 93 ASP A N 1
ATOM 661 C CA . ASP A 1 93 ? 5.93 -9.547 -1.27 1 98 93 ASP A CA 1
ATOM 662 C C . ASP A 1 93 ? 4.723 -10.344 -0.772 1 98 93 ASP A C 1
ATOM 664 O O . ASP A 1 93 ? 4.879 -11.375 -0.119 1 98 93 ASP A O 1
ATOM 668 N N . TYR A 1 94 ? 3.559 -9.828 -0.992 1 98.44 94 TYR A N 1
ATOM 669 C CA . TYR A 1 94 ? 2.334 -10.555 -0.682 1 98.44 94 TYR A CA 1
ATOM 670 C C . TYR A 1 94 ? 2.328 -11.922 -1.361 1 98.44 94 TYR A C 1
ATOM 672 O O . TYR A 1 94 ? 2.045 -12.938 -0.723 1 98.44 94 TYR A O 1
ATOM 680 N N . TYR A 1 95 ? 2.678 -11.945 -2.68 1 97.88 95 TYR A N 1
ATOM 681 C CA . TYR A 1 95 ? 2.805 -13.195 -3.43 1 97.88 95 TYR A CA 1
ATOM 682 C C . TYR A 1 95 ? 3.861 -14.102 -2.809 1 97.88 95 TYR A C 1
ATOM 684 O O . TYR A 1 95 ? 3.641 -15.305 -2.65 1 97.88 95 TYR A O 1
ATOM 692 N N . GLU A 1 96 ? 4.949 -13.523 -2.4 1 97.62 96 GLU A N 1
ATOM 693 C CA . GLU A 1 96 ? 6.09 -14.297 -1.92 1 97.62 96 GLU A CA 1
ATOM 694 C C . GLU A 1 96 ? 5.816 -14.883 -0.538 1 97.62 96 GLU A C 1
ATOM 696 O O . GLU A 1 96 ? 6.352 -15.938 -0.187 1 97.62 96 GLU A O 1
ATOM 701 N N . VAL A 1 97 ? 4.945 -14.234 0.192 1 98.06 97 VAL A N 1
ATOM 702 C CA . VAL A 1 97 ? 4.641 -14.703 1.539 1 98.06 97 VAL A CA 1
ATOM 703 C C . VAL A 1 97 ? 3.496 -15.711 1.488 1 98.06 97 VAL A C 1
ATOM 705 O O . VAL A 1 97 ? 3.555 -16.766 2.131 1 98.06 97 VAL A O 1
ATOM 708 N N . LEU A 1 98 ? 2.498 -15.461 0.655 1 98.06 98 LEU A N 1
ATOM 709 C CA . LEU A 1 98 ? 1.248 -16.188 0.834 1 98.06 98 LEU A CA 1
ATOM 710 C C . LEU A 1 98 ? 1.024 -17.172 -0.311 1 98.06 98 LEU A C 1
ATOM 712 O O . LEU A 1 98 ? 0.307 -18.156 -0.152 1 98.06 98 LEU A O 1
ATOM 716 N N . ILE A 1 99 ? 1.583 -16.906 -1.491 1 97.75 99 ILE A N 1
ATOM 717 C CA . ILE A 1 99 ? 1.182 -17.672 -2.666 1 97.75 99 ILE A CA 1
ATOM 718 C C . ILE A 1 99 ? 2.352 -18.531 -3.15 1 97.75 99 ILE A C 1
ATOM 720 O O . ILE A 1 99 ? 2.191 -19.734 -3.412 1 97.75 99 ILE A O 1
ATOM 724 N N . ALA A 1 100 ? 3.58 -18 -3.172 1 97.31 100 ALA A N 1
ATOM 725 C CA . ALA A 1 100 ? 4.738 -18.719 -3.686 1 97.31 100 ALA A CA 1
ATOM 726 C C . ALA A 1 100 ? 5.016 -19.969 -2.854 1 97.31 100 ALA A C 1
ATOM 728 O O . ALA A 1 100 ? 5.234 -21.047 -3.402 1 97.31 100 ALA A O 1
ATOM 729 N N . PRO A 1 101 ? 4.996 -19.859 -1.494 1 97.62 101 PRO A N 1
ATOM 730 C CA . PRO A 1 101 ? 5.219 -21.078 -0.721 1 97.62 101 PRO A CA 1
ATOM 731 C C . PRO A 1 101 ? 4.148 -22.141 -0.976 1 97.62 101 PRO A C 1
ATOM 733 O O . PRO A 1 101 ? 4.453 -23.344 -0.995 1 97.62 101 PRO A O 1
ATOM 736 N N . PHE A 1 102 ? 2.916 -21.719 -1.143 1 97.75 102 PHE A N 1
ATOM 737 C CA . PHE A 1 102 ? 1.836 -22.656 -1.474 1 97.75 102 PHE A CA 1
ATOM 738 C C . PHE A 1 102 ? 2.098 -23.328 -2.811 1 97.75 102 PHE A C 1
ATOM 740 O O . PHE A 1 102 ? 1.933 -24.547 -2.938 1 97.75 102 PHE A O 1
ATOM 747 N N . LEU A 1 103 ? 2.502 -22.562 -3.85 1 97.12 103 LEU A N 1
ATOM 748 C CA . LEU A 1 103 ? 2.824 -23.109 -5.16 1 97.12 103 LEU A CA 1
ATOM 749 C C . LEU A 1 103 ? 4.023 -24.047 -5.07 1 97.12 103 LEU A C 1
ATOM 751 O O . LEU A 1 103 ? 4.066 -25.078 -5.746 1 97.12 103 LEU A O 1
ATOM 755 N N . ALA A 1 104 ? 4.984 -23.672 -4.23 1 97.69 104 ALA A N 1
ATOM 756 C CA . ALA A 1 104 ? 6.188 -24.484 -4.078 1 97.69 104 ALA A CA 1
ATOM 757 C C . ALA A 1 104 ? 5.836 -25.891 -3.605 1 97.69 104 ALA A C 1
ATOM 759 O O . ALA A 1 104 ? 6.469 -26.875 -4.02 1 97.69 104 ALA A O 1
ATOM 760 N N . VAL A 1 105 ? 4.832 -26.016 -2.781 1 97.88 105 VAL A N 1
ATOM 761 C CA . VAL A 1 105 ? 4.434 -27.297 -2.207 1 97.88 105 VAL A CA 1
ATOM 762 C C . VAL A 1 105 ? 3.516 -28.047 -3.178 1 97.88 105 VAL A C 1
ATOM 764 O O . VAL A 1 105 ? 3.66 -29.25 -3.381 1 97.88 105 VAL A O 1
ATOM 767 N N . ASN A 1 106 ? 2.643 -27.359 -3.881 1 97.38 106 ASN A N 1
ATOM 768 C CA . ASN A 1 106 ? 1.555 -28.031 -4.594 1 97.38 106 ASN A CA 1
ATOM 769 C C . ASN A 1 106 ? 1.784 -28.016 -6.102 1 97.38 106 ASN A C 1
ATOM 771 O O . ASN A 1 106 ? 1.229 -28.844 -6.828 1 97.38 106 ASN A O 1
ATOM 775 N N . TYR A 1 107 ? 2.539 -27.078 -6.594 1 96.75 107 TYR A N 1
ATOM 776 C CA . TYR A 1 107 ? 2.869 -26.922 -8.008 1 96.75 107 TYR A CA 1
ATOM 777 C C . TYR A 1 107 ? 4.336 -26.562 -8.188 1 96.75 107 TYR A C 1
ATOM 779 O O . TYR A 1 107 ? 4.652 -25.531 -8.797 1 96.75 107 TYR A O 1
ATOM 787 N N . PRO A 1 108 ? 5.238 -27.406 -7.734 1 96.81 108 PRO A N 1
ATOM 788 C CA . PRO A 1 108 ? 6.66 -27.062 -7.68 1 96.81 108 PRO A CA 1
ATOM 789 C C . PRO A 1 108 ? 7.234 -26.703 -9.055 1 96.81 108 PRO A C 1
ATOM 791 O O . PRO A 1 108 ? 8.242 -26 -9.141 1 96.81 108 PRO A O 1
ATOM 794 N N . GLU A 1 109 ? 6.641 -27.172 -10.172 1 95.94 109 GLU A N 1
ATOM 795 C CA . GLU A 1 109 ? 7.117 -26.859 -11.516 1 95.94 109 GLU A CA 1
ATOM 796 C C . GLU A 1 109 ? 7.082 -25.359 -11.789 1 95.94 109 GLU A C 1
ATOM 798 O O . GLU A 1 109 ? 7.926 -24.844 -12.516 1 95.94 109 GLU A O 1
ATOM 803 N N . VAL A 1 110 ? 6.051 -24.672 -11.211 1 96.38 110 VAL A N 1
ATOM 804 C CA . VAL A 1 110 ? 5.957 -23.219 -11.375 1 96.38 110 VAL A CA 1
ATOM 805 C C . VAL A 1 110 ? 7.195 -22.547 -10.781 1 96.38 110 VAL A C 1
ATOM 807 O O . VAL A 1 110 ? 7.785 -21.672 -11.406 1 96.38 110 VAL A O 1
ATOM 810 N N . ILE A 1 111 ? 7.582 -23 -9.57 1 96.5 111 ILE A N 1
ATOM 811 C CA . ILE A 1 111 ? 8.719 -22.438 -8.852 1 96.5 111 ILE A CA 1
ATOM 812 C C . ILE A 1 111 ? 10.016 -22.812 -9.547 1 96.5 111 ILE A C 1
ATOM 814 O O . ILE A 1 111 ? 10.945 -22 -9.633 1 96.5 111 ILE A O 1
ATOM 818 N N . GLN A 1 112 ? 10.094 -24.031 -10.039 1 94.5 112 GLN A N 1
ATOM 819 C CA . GLN A 1 112 ? 11.289 -24.5 -10.742 1 94.5 112 GLN A CA 1
ATOM 820 C C . GLN A 1 112 ? 11.539 -23.656 -11.992 1 94.5 112 GLN A C 1
ATOM 822 O O . GLN A 1 112 ? 12.688 -23.344 -12.312 1 94.5 112 GLN A O 1
ATOM 827 N N . ASP A 1 113 ? 10.438 -23.281 -12.633 1 94.06 113 ASP A N 1
ATOM 828 C CA . ASP A 1 113 ? 10.562 -22.562 -13.898 1 94.06 113 ASP A CA 1
ATOM 829 C C . ASP A 1 113 ? 10.758 -21.062 -13.672 1 94.06 113 ASP A C 1
ATOM 831 O O . ASP A 1 113 ? 11.43 -20.391 -14.461 1 94.06 113 ASP A O 1
ATOM 835 N N . HIS A 1 114 ? 10.203 -20.516 -12.57 1 93 114 HIS A N 1
ATOM 836 C CA . HIS A 1 114 ? 10.125 -19.062 -12.523 1 93 114 HIS A CA 1
ATOM 837 C C . HIS A 1 114 ? 10.578 -18.531 -11.164 1 93 114 HIS A C 1
ATOM 839 O O . HIS A 1 114 ? 10.469 -17.328 -10.891 1 93 114 HIS A O 1
ATOM 845 N N . GLY A 1 115 ? 11.031 -19.406 -10.312 1 90.62 115 GLY A N 1
ATOM 846 C CA . GLY A 1 115 ? 11.508 -18.984 -9.008 1 90.62 115 GLY A CA 1
ATOM 847 C C . GLY A 1 115 ? 10.445 -18.297 -8.172 1 90.62 115 GLY A C 1
ATOM 848 O O . GLY A 1 115 ? 9.312 -18.766 -8.102 1 90.62 115 GLY A O 1
ATOM 849 N N . ALA A 1 116 ? 10.891 -17.219 -7.523 1 85.69 116 ALA A N 1
ATOM 850 C CA . ALA A 1 116 ? 10.008 -16.547 -6.574 1 85.69 116 ALA A CA 1
ATOM 851 C C . ALA A 1 116 ? 9.133 -15.508 -7.277 1 85.69 116 ALA A C 1
ATOM 853 O O . ALA A 1 116 ? 8.484 -14.688 -6.625 1 85.69 116 ALA A O 1
ATOM 854 N N . GLY A 1 117 ? 9.133 -15.445 -8.57 1 87.62 117 GLY A N 1
ATOM 855 C CA . GLY A 1 117 ? 8.117 -14.711 -9.312 1 87.62 117 GLY A CA 1
ATOM 856 C C . GLY A 1 117 ? 8.609 -13.359 -9.805 1 87.62 117 GLY A C 1
ATOM 857 O O . GLY A 1 117 ? 7.941 -12.703 -10.602 1 87.62 117 GLY A O 1
ATOM 858 N N . ASP A 1 118 ? 9.828 -12.859 -9.398 1 85.44 118 ASP A N 1
ATOM 859 C CA . ASP A 1 118 ? 10.312 -11.531 -9.758 1 85.44 118 ASP A CA 1
ATOM 860 C C . ASP A 1 118 ? 10.602 -11.445 -11.258 1 85.44 118 ASP A C 1
ATOM 862 O O . ASP A 1 118 ? 10.609 -10.352 -11.828 1 85.44 118 ASP A O 1
ATOM 866 N N . ALA A 1 119 ? 10.734 -12.641 -11.906 1 84.5 119 ALA A N 1
ATOM 867 C CA . ALA A 1 119 ? 11.023 -12.633 -13.336 1 84.5 119 ALA A CA 1
ATOM 868 C C . ALA A 1 119 ? 9.867 -13.25 -14.133 1 84.5 119 ALA A C 1
ATOM 870 O O . ALA A 1 119 ? 10.008 -13.547 -15.32 1 84.5 119 ALA A O 1
ATOM 871 N N . MET A 1 120 ? 8.758 -13.367 -13.469 1 91.69 120 MET A N 1
ATOM 872 C CA . MET A 1 120 ? 7.602 -14.016 -14.07 1 91.69 120 MET A CA 1
ATOM 873 C C . MET A 1 120 ? 6.797 -13.031 -14.914 1 91.69 120 MET A C 1
ATOM 875 O O . MET A 1 120 ? 6.219 -12.086 -14.375 1 91.69 120 MET A O 1
ATOM 879 N N . GLY A 1 121 ? 6.809 -13.336 -16.188 1 94.06 121 GLY A N 1
ATOM 880 C CA . GLY A 1 121 ? 5.938 -12.547 -17.047 1 94.06 121 GLY A CA 1
ATOM 881 C C . GLY A 1 121 ? 6.109 -11.047 -16.859 1 94.06 121 GLY A C 1
ATOM 882 O O . GLY A 1 121 ? 7.23 -10.539 -16.875 1 94.06 121 GLY A O 1
ATOM 883 N N . PRO A 1 122 ? 4.953 -10.305 -16.703 1 96.88 122 PRO A N 1
ATOM 884 C CA . PRO A 1 122 ? 5.008 -8.844 -16.594 1 96.88 122 PRO A CA 1
ATOM 885 C C . PRO A 1 122 ? 5.672 -8.375 -15.297 1 96.88 122 PRO A C 1
ATOM 887 O O . PRO A 1 122 ? 6.082 -7.219 -15.195 1 96.88 122 PRO A O 1
ATOM 890 N N . VAL A 1 123 ? 5.75 -9.242 -14.297 1 96.94 123 VAL A N 1
ATOM 891 C CA . VAL A 1 123 ? 6.395 -8.875 -13.039 1 96.94 123 VAL A CA 1
ATOM 892 C C . VAL A 1 123 ? 7.836 -8.438 -13.305 1 96.94 123 VAL A C 1
ATOM 894 O O . VAL A 1 123 ? 8.359 -7.559 -12.617 1 96.94 123 VAL A O 1
ATOM 897 N N . ALA A 1 124 ? 8.5 -9.008 -14.359 1 93.62 124 ALA A N 1
ATOM 898 C CA . ALA A 1 124 ? 9.891 -8.719 -14.719 1 93.62 124 ALA A CA 1
ATOM 899 C C . ALA A 1 124 ? 10.062 -7.254 -15.094 1 93.62 124 ALA A C 1
ATOM 901 O O . ALA A 1 124 ? 11.164 -6.707 -14.984 1 93.62 124 ALA A O 1
ATOM 902 N N . ILE A 1 125 ? 8.992 -6.609 -15.477 1 95 125 ILE A N 1
ATOM 903 C CA . ILE A 1 125 ? 9.039 -5.203 -15.867 1 95 125 ILE A CA 1
ATOM 904 C C . ILE A 1 125 ? 8.602 -4.328 -14.695 1 95 125 ILE A C 1
ATOM 906 O O . ILE A 1 125 ? 9.258 -3.334 -14.375 1 95 125 ILE A O 1
ATOM 910 N N . PHE A 1 126 ? 7.559 -4.734 -14.023 1 96.12 126 PHE A N 1
ATOM 911 C CA . PHE A 1 126 ? 6.91 -3.863 -13.047 1 96.12 126 PHE A CA 1
ATOM 912 C C . PHE A 1 126 ? 7.672 -3.869 -11.727 1 96.12 126 PHE A C 1
ATOM 914 O O . PHE A 1 126 ? 7.625 -2.895 -10.969 1 96.12 126 PHE A O 1
ATOM 921 N N . PHE A 1 127 ? 8.391 -4.984 -11.445 1 94.25 127 PHE A N 1
ATOM 922 C CA . PHE A 1 127 ? 9.125 -5.035 -10.188 1 94.25 127 PHE A CA 1
ATOM 923 C C . PHE A 1 127 ? 10.289 -4.059 -10.195 1 94.25 127 PHE A C 1
ATOM 925 O O . PHE A 1 127 ? 10.43 -3.234 -9.289 1 94.25 127 PHE A O 1
ATOM 932 N N . PRO A 1 128 ? 11.172 -4.086 -11.219 1 92.94 128 PRO A N 1
ATOM 933 C CA . PRO A 1 128 ? 12.234 -3.074 -11.266 1 92.94 128 PRO A CA 1
ATOM 934 C C . PRO A 1 128 ? 11.688 -1.649 -11.328 1 92.94 128 PRO A C 1
ATOM 936 O O . PRO A 1 128 ? 12.281 -0.73 -10.758 1 92.94 128 PRO A O 1
ATOM 939 N N . LEU A 1 129 ? 10.586 -1.421 -12.016 1 95.75 129 LEU A N 1
ATOM 940 C CA . LEU A 1 129 ? 9.977 -0.098 -12.062 1 95.75 129 LEU A CA 1
ATOM 941 C C . LEU A 1 129 ? 9.531 0.346 -10.672 1 95.75 129 LEU A C 1
ATOM 943 O O . LEU A 1 129 ? 9.703 1.511 -10.305 1 95.75 129 LEU A O 1
ATOM 947 N N . ALA A 1 130 ? 8.953 -0.56 -9.945 1 96.94 130 ALA A N 1
ATOM 948 C CA . ALA A 1 130 ? 8.547 -0.279 -8.57 1 96.94 130 ALA A CA 1
ATOM 949 C C . ALA A 1 130 ? 9.75 0.121 -7.715 1 96.94 130 ALA A C 1
ATOM 951 O O . ALA A 1 130 ? 9.656 1.05 -6.91 1 96.94 130 ALA A O 1
ATOM 952 N N . GLY A 1 131 ? 10.828 -0.635 -7.867 1 95.62 131 GLY A N 1
ATOM 953 C CA . GLY A 1 131 ? 12.062 -0.289 -7.172 1 95.62 131 GLY A CA 1
ATOM 954 C C . GLY A 1 131 ? 12.562 1.102 -7.508 1 95.62 131 GLY A C 1
ATOM 955 O O . GLY A 1 131 ? 12.93 1.868 -6.617 1 95.62 131 GLY A O 1
ATOM 956 N N . LEU A 1 132 ? 12.539 1.44 -8.781 1 96.25 132 LEU A N 1
ATOM 957 C CA . LEU A 1 132 ? 13.008 2.744 -9.234 1 96.25 132 LEU A CA 1
ATOM 958 C C . LEU A 1 132 ? 12.164 3.865 -8.648 1 96.25 132 LEU A C 1
ATOM 960 O O . LEU A 1 132 ? 12.695 4.883 -8.203 1 96.25 132 LEU A O 1
ATOM 964 N N . LEU A 1 133 ? 10.852 3.684 -8.641 1 98.38 133 LEU A N 1
ATOM 965 C CA . LEU A 1 133 ? 9.961 4.68 -8.055 1 98.38 133 LEU A CA 1
ATOM 966 C C . LEU A 1 133 ? 10.25 4.863 -6.57 1 98.38 133 LEU A C 1
ATOM 968 O O . LEU A 1 133 ? 10.305 5.992 -6.082 1 98.38 133 LEU A O 1
ATOM 972 N N . THR A 1 134 ? 10.461 3.771 -5.906 1 98.44 134 THR A N 1
ATOM 973 C CA . THR A 1 134 ? 10.68 3.809 -4.461 1 98.44 134 THR A CA 1
ATOM 974 C C . THR A 1 134 ? 11.977 4.543 -4.129 1 98.44 134 THR A C 1
ATOM 976 O O . THR A 1 134 ? 11.977 5.469 -3.314 1 98.44 134 THR A O 1
ATOM 979 N N . VAL A 1 135 ? 13.07 4.195 -4.77 1 98 135 VAL A N 1
ATOM 980 C CA . VAL A 1 135 ? 14.367 4.754 -4.402 1 98 135 VAL A CA 1
ATOM 981 C C . VAL A 1 135 ? 14.469 6.195 -4.887 1 98 135 VAL A C 1
ATOM 983 O O . VAL A 1 135 ? 15.062 7.043 -4.219 1 98 135 VAL A O 1
ATOM 986 N N . ALA A 1 136 ? 13.914 6.465 -6.074 1 98.5 136 ALA A N 1
ATOM 987 C CA . ALA A 1 136 ? 13.867 7.852 -6.531 1 98.5 136 ALA A CA 1
ATOM 988 C C . ALA A 1 136 ? 13.055 8.719 -5.57 1 98.5 136 ALA A C 1
ATOM 990 O O . ALA A 1 136 ? 13.43 9.852 -5.277 1 98.5 136 ALA A O 1
ATOM 991 N N . GLY A 1 137 ? 11.938 8.172 -5.113 1 98.88 137 GLY A N 1
ATOM 992 C CA . GLY A 1 137 ? 11.109 8.891 -4.16 1 98.88 137 GLY A CA 1
ATOM 993 C C . GLY A 1 137 ? 11.82 9.203 -2.857 1 98.88 137 GLY A C 1
ATOM 994 O O . GLY A 1 137 ? 11.766 10.328 -2.367 1 98.88 137 GLY A O 1
ATOM 995 N N . TYR A 1 138 ? 12.477 8.211 -2.289 1 98.88 138 TYR A N 1
ATOM 996 C CA . TYR A 1 138 ? 13.195 8.422 -1.037 1 98.88 138 TYR A CA 1
ATOM 997 C C . TYR A 1 138 ? 14.383 9.359 -1.244 1 98.88 138 TYR A C 1
ATOM 999 O O . TYR A 1 138 ? 14.734 10.133 -0.354 1 98.88 138 TYR A O 1
ATOM 1007 N N . ALA A 1 139 ? 15.047 9.266 -2.422 1 98.75 139 ALA A N 1
ATOM 1008 C CA . ALA A 1 139 ? 16.125 10.203 -2.719 1 98.75 139 ALA A CA 1
ATOM 1009 C C . ALA A 1 139 ? 15.609 11.641 -2.744 1 98.75 139 ALA A C 1
ATOM 1011 O O . ALA A 1 139 ? 16.219 12.531 -2.156 1 98.75 139 ALA A O 1
ATOM 1012 N N . MET A 1 140 ? 14.477 11.867 -3.373 1 98.81 140 MET A N 1
ATOM 1013 C CA . MET A 1 140 ? 13.875 13.195 -3.432 1 98.81 140 MET A CA 1
ATOM 1014 C C . MET A 1 140 ? 13.5 13.68 -2.035 1 98.81 140 MET A C 1
ATOM 1016 O O . MET A 1 140 ? 13.766 14.836 -1.686 1 98.81 140 MET A O 1
ATOM 1020 N N . LEU A 1 141 ? 12.945 12.781 -1.219 1 98.62 141 LEU A N 1
ATOM 1021 C CA . LEU A 1 141 ? 12.555 13.188 0.128 1 98.62 141 LEU A CA 1
ATOM 1022 C C . LEU A 1 141 ? 13.781 13.508 0.976 1 98.62 141 LEU A C 1
ATOM 1024 O O . LEU A 1 141 ? 13.758 14.43 1.787 1 98.62 141 LEU A O 1
ATOM 1028 N N . GLY A 1 142 ? 14.836 12.664 0.782 1 98.5 142 GLY A N 1
ATOM 1029 C CA . GLY A 1 142 ? 16.062 12.961 1.496 1 98.5 142 GLY A CA 1
ATOM 1030 C C . GLY A 1 142 ? 16.609 14.344 1.192 1 98.5 142 GLY A C 1
ATOM 1031 O O . GLY A 1 142 ? 16.969 15.086 2.105 1 98.5 142 GLY A O 1
ATOM 1032 N N . ILE A 1 143 ? 16.578 14.711 -0.02 1 98.38 143 ILE A N 1
ATOM 1033 C CA . ILE A 1 143 ? 17.078 16 -0.473 1 98.38 143 ILE A CA 1
ATOM 1034 C C . ILE A 1 143 ? 16.172 17.109 0.047 1 98.38 143 ILE A C 1
ATOM 1036 O O . ILE A 1 143 ? 16.656 18.141 0.552 1 98.38 143 ILE A O 1
ATOM 1040 N N . VAL A 1 144 ? 14.891 16.922 -0.061 1 97.75 144 VAL A N 1
ATOM 1041 C CA . VAL A 1 144 ? 13.93 17.938 0.349 1 97.75 144 VAL A CA 1
ATOM 1042 C C . VAL A 1 144 ? 14.008 18.141 1.86 1 97.75 144 VAL A C 1
ATOM 1044 O O . VAL A 1 144 ? 14 19.281 2.338 1 97.75 144 VAL A O 1
ATOM 1047 N N . TRP A 1 145 ? 14.078 17.047 2.643 1 97.44 145 TRP A N 1
ATOM 1048 C CA . TRP A 1 145 ? 14.109 17.156 4.098 1 97.44 145 TRP A CA 1
ATOM 1049 C C . TRP A 1 145 ? 15.398 17.828 4.566 1 97.44 145 TRP A C 1
ATOM 1051 O O . TRP A 1 145 ? 15.391 18.547 5.566 1 97.44 145 TRP A O 1
ATOM 1061 N N . LEU A 1 146 ? 16.516 17.609 3.83 1 95.81 146 LEU A N 1
ATOM 1062 C CA . LEU A 1 146 ? 17.75 18.312 4.172 1 95.81 146 LEU A CA 1
ATOM 1063 C C . LEU A 1 146 ? 17.656 19.797 3.812 1 95.81 146 LEU A C 1
ATOM 1065 O O . LEU A 1 146 ? 18.141 20.656 4.559 1 95.81 146 LEU A O 1
ATOM 1069 N N . ARG A 1 147 ? 17.016 20.125 2.764 1 95.25 147 ARG A N 1
ATOM 1070 C CA . ARG A 1 147 ? 16.906 21.5 2.299 1 95.25 147 ARG A CA 1
ATOM 1071 C C . ARG A 1 147 ? 16 22.328 3.213 1 95.25 147 ARG A C 1
ATOM 1073 O O . ARG A 1 147 ? 16.281 23.5 3.477 1 95.25 147 ARG A O 1
ATOM 1080 N N . ILE A 1 148 ? 14.906 21.719 3.701 1 94.75 148 ILE A N 1
ATOM 1081 C CA . ILE A 1 148 ? 13.977 22.484 4.52 1 94.75 148 ILE A CA 1
ATOM 1082 C C . ILE A 1 148 ? 14.391 22.422 5.988 1 94.75 148 ILE A C 1
ATOM 1084 O O . ILE A 1 148 ? 13.758 23.016 6.852 1 94.75 148 ILE A O 1
ATOM 1088 N N . GLY A 1 149 ? 15.375 21.594 6.293 1 94.31 149 GLY A N 1
ATOM 1089 C CA . GLY A 1 149 ? 16.078 21.672 7.566 1 94.31 149 GLY A CA 1
ATOM 1090 C C . GLY A 1 149 ? 15.398 20.859 8.664 1 94.31 149 GLY A C 1
ATOM 1091 O O . GLY A 1 149 ? 15.539 21.188 9.844 1 94.31 149 GLY A O 1
ATOM 1092 N N . VAL A 1 150 ? 14.688 19.859 8.266 1 94.56 150 VAL A N 1
ATOM 1093 C CA . VAL A 1 150 ? 14.031 19.062 9.297 1 94.56 150 VAL A CA 1
ATOM 1094 C C . VAL A 1 150 ? 14.977 17.953 9.773 1 94.56 150 VAL A C 1
ATOM 1096 O O . VAL A 1 150 ? 14.797 17.406 10.859 1 94.56 150 VAL A O 1
ATOM 1099 N N . VAL A 1 151 ? 15.953 17.625 8.953 1 95.81 151 VAL A N 1
ATOM 1100 C CA . VAL A 1 151 ? 17.016 16.703 9.344 1 95.81 151 VAL A CA 1
ATOM 1101 C C . VAL A 1 151 ? 18.375 17.344 9.102 1 95.81 151 VAL A C 1
ATOM 1103 O O . VAL A 1 151 ? 18.5 18.234 8.258 1 95.81 151 VAL A O 1
ATOM 1106 N N . PRO A 1 152 ? 19.391 16.891 9.875 1 95.31 152 PRO A N 1
ATOM 1107 C CA . PRO A 1 152 ? 20.734 17.359 9.539 1 95.31 152 PRO A CA 1
ATOM 1108 C C . PRO A 1 152 ? 21.203 16.875 8.172 1 95.31 152 PRO A C 1
AT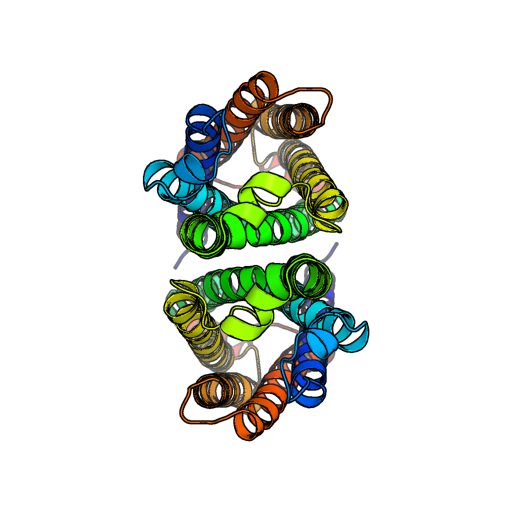OM 1110 O O . PRO A 1 152 ? 20.688 15.883 7.656 1 95.31 152 PRO A O 1
ATOM 1113 N N . ARG A 1 153 ? 22.172 17.562 7.617 1 95.81 153 ARG A N 1
ATOM 1114 C CA . ARG A 1 153 ? 22.656 17.344 6.258 1 95.81 153 ARG A CA 1
ATOM 1115 C C . ARG A 1 153 ? 23.047 15.891 6.043 1 95.81 153 ARG A C 1
ATOM 1117 O O . ARG A 1 153 ? 22.734 15.305 5.004 1 95.81 153 ARG A O 1
ATOM 1124 N N . PHE A 1 154 ? 23.703 15.273 6.973 1 97.19 154 PHE A N 1
ATOM 1125 C CA . PHE A 1 154 ? 24.25 13.938 6.781 1 97.19 154 PHE A CA 1
ATOM 1126 C C . PHE A 1 154 ? 23.125 12.898 6.762 1 97.19 154 PHE A C 1
ATOM 1128 O O . PHE A 1 154 ? 23.219 11.891 6.0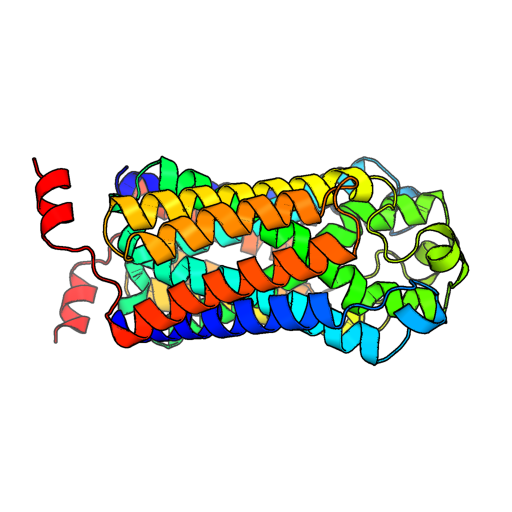59 1 97.19 154 PHE A O 1
ATOM 1135 N N . VAL A 1 155 ? 22.078 13.125 7.5 1 97.88 155 VAL A N 1
ATOM 1136 C CA . VAL A 1 155 ? 20.953 12.188 7.543 1 97.88 155 VAL A CA 1
ATOM 1137 C C . VAL A 1 155 ? 20.188 12.234 6.223 1 97.88 155 VAL A C 1
ATOM 1139 O O . VAL A 1 155 ? 19.875 11.195 5.645 1 97.88 155 VAL A O 1
ATOM 1142 N N . GLY A 1 156 ? 19.891 13.469 5.723 1 98.12 156 GLY A N 1
ATOM 1143 C CA . GLY A 1 156 ? 19.219 13.617 4.441 1 98.12 156 GLY A CA 1
ATOM 1144 C C . GLY A 1 156 ? 20.031 13.062 3.279 1 98.12 156 GLY A C 1
ATOM 1145 O O . GLY A 1 156 ? 19.484 12.375 2.416 1 98.12 156 GLY A O 1
ATOM 1146 N N . LEU A 1 157 ? 21.344 13.367 3.271 1 98.44 157 LEU A N 1
ATOM 1147 C CA . LEU A 1 157 ? 22.219 12.883 2.217 1 98.44 157 LEU A CA 1
ATOM 1148 C C . LEU A 1 157 ? 22.344 11.367 2.271 1 98.44 157 LEU A C 1
ATOM 1150 O O . LEU A 1 157 ? 22.391 10.703 1.231 1 98.44 157 LEU A O 1
ATOM 1154 N N . ALA A 1 158 ? 22.469 10.844 3.48 1 98.69 158 ALA A N 1
ATOM 1155 C CA . ALA A 1 158 ? 22.547 9.391 3.631 1 98.69 158 ALA A CA 1
ATOM 1156 C C . ALA A 1 158 ? 21.312 8.719 3.057 1 98.69 158 ALA A C 1
ATOM 1158 O O . ALA A 1 158 ? 21.406 7.703 2.359 1 98.69 158 ALA A O 1
ATOM 1159 N N . LEU A 1 159 ? 20.156 9.273 3.365 1 98.81 159 LEU A N 1
ATOM 1160 C CA . LEU A 1 159 ? 18.922 8.688 2.846 1 98.81 159 LEU A CA 1
ATOM 1161 C C . LEU A 1 159 ? 18.922 8.703 1.321 1 98.81 159 LEU A C 1
ATOM 1163 O O . LEU A 1 159 ? 18.625 7.684 0.689 1 98.81 159 LEU A O 1
ATOM 1167 N N . ALA A 1 160 ? 19.25 9.812 0.713 1 98.75 160 ALA A N 1
ATOM 1168 C CA . ALA A 1 160 ? 19.234 9.961 -0.74 1 98.75 160 ALA A CA 1
ATOM 1169 C C . ALA A 1 160 ? 20.25 9.023 -1.393 1 98.75 160 ALA A C 1
ATOM 1171 O O . ALA A 1 160 ? 19.906 8.281 -2.316 1 98.75 160 ALA A O 1
ATOM 1172 N N . LEU A 1 161 ? 21.484 8.945 -0.866 1 98.5 161 LEU A N 1
ATOM 1173 C CA . LEU A 1 161 ? 22.562 8.195 -1.476 1 98.5 161 LEU A CA 1
ATOM 1174 C C . LEU A 1 161 ? 22.359 6.695 -1.296 1 98.5 161 LEU A C 1
ATOM 1176 O O . LEU A 1 161 ? 22.594 5.918 -2.225 1 98.5 161 LEU A O 1
ATOM 1180 N N . THR A 1 162 ? 21.953 6.332 -0.126 1 98.56 162 THR A N 1
ATOM 1181 C CA . THR A 1 162 ? 21.797 4.902 0.111 1 98.56 162 THR A CA 1
ATOM 1182 C C . THR A 1 162 ? 20.578 4.363 -0.618 1 98.56 162 THR A C 1
ATOM 1184 O O . THR A 1 162 ? 20.562 3.215 -1.065 1 98.56 162 THR A O 1
ATOM 1187 N N . ALA A 1 163 ? 19.516 5.18 -0.74 1 98.12 163 ALA A N 1
ATOM 1188 C CA . ALA A 1 163 ? 18.375 4.758 -1.55 1 98.12 163 ALA A CA 1
ATOM 1189 C C . ALA A 1 163 ? 18.781 4.5 -2.994 1 98.12 163 ALA A C 1
ATOM 1191 O O . ALA A 1 163 ? 18.453 3.459 -3.568 1 98.12 163 ALA A O 1
ATOM 1192 N N . MET A 1 164 ? 19.547 5.383 -3.58 1 96.69 164 MET A N 1
ATOM 1193 C CA . MET A 1 164 ? 20 5.238 -4.957 1 96.69 164 MET A CA 1
ATOM 1194 C C . MET A 1 164 ? 20.953 4.051 -5.098 1 96.69 164 MET A C 1
ATOM 1196 O O . MET A 1 164 ? 20.875 3.307 -6.078 1 96.69 164 MET A O 1
ATOM 1200 N N . ALA A 1 165 ? 21.797 3.936 -4.129 1 96.06 165 ALA A N 1
ATOM 1201 C CA . ALA A 1 165 ? 22.703 2.789 -4.141 1 96.06 165 ALA A CA 1
ATOM 1202 C C . ALA A 1 165 ? 21.938 1.478 -4.094 1 96.06 165 ALA A C 1
ATOM 1204 O O . ALA A 1 165 ? 22.297 0.505 -4.758 1 96.06 165 ALA A O 1
ATOM 1205 N N . PHE A 1 166 ? 20.922 1.454 -3.24 1 95.5 166 PHE A N 1
ATOM 1206 C CA . PHE A 1 166 ? 20.078 0.265 -3.15 1 95.5 166 PHE A CA 1
ATOM 1207 C C . PHE A 1 166 ? 19.422 -0.032 -4.488 1 95.5 166 PHE A C 1
ATOM 1209 O O . PHE A 1 166 ? 19.312 -1.191 -4.898 1 95.5 166 PHE A O 1
ATOM 1216 N N . GLY A 1 167 ? 18.953 1.027 -5.203 1 91.94 167 GLY A N 1
ATOM 1217 C CA . GLY A 1 167 ? 18.422 0.855 -6.543 1 91.94 167 GLY A CA 1
ATOM 1218 C C . GLY A 1 167 ? 19.406 0.214 -7.504 1 91.94 167 GLY A C 1
ATOM 1219 O O . GLY A 1 167 ? 19.031 -0.673 -8.273 1 91.94 167 GLY A O 1
ATOM 1220 N N . ILE A 1 168 ? 20.594 0.607 -7.41 1 88.62 168 ILE A N 1
ATOM 1221 C CA . ILE A 1 168 ? 21.656 0.046 -8.242 1 88.62 168 ILE A CA 1
ATOM 1222 C C . ILE A 1 168 ? 21.922 -1.4 -7.836 1 88.62 168 ILE A C 1
ATOM 1224 O O . ILE A 1 168 ? 22.094 -2.273 -8.688 1 88.62 168 ILE A O 1
ATOM 1228 N N . GLY A 1 169 ? 21.922 -1.575 -6.547 1 87.12 169 GLY A N 1
ATOM 1229 C CA . GLY A 1 169 ? 22.141 -2.922 -6.043 1 87.12 169 GLY A CA 1
ATOM 1230 C C . GLY A 1 169 ? 21.078 -3.904 -6.492 1 87.12 169 GLY A C 1
ATOM 1231 O O . GLY A 1 169 ? 21.375 -5.078 -6.727 1 87.12 169 GLY A O 1
ATOM 1232 N N . L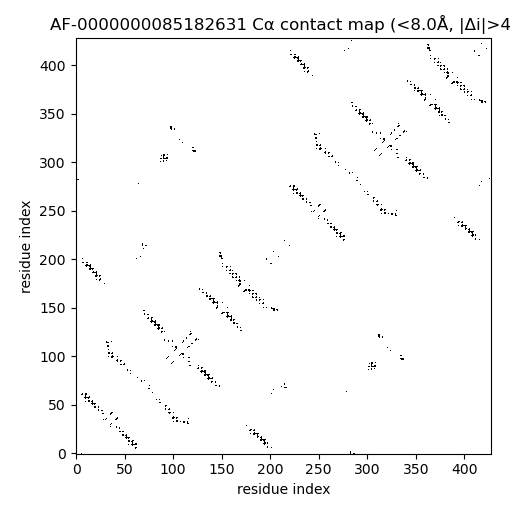EU A 1 170 ? 19.891 -3.479 -6.613 1 82.5 170 LEU A N 1
ATOM 1233 C CA . LEU A 1 170 ? 18.766 -4.32 -7.012 1 82.5 170 LEU A CA 1
ATOM 1234 C C . LEU A 1 170 ? 18.781 -4.574 -8.516 1 82.5 170 LEU A C 1
ATOM 1236 O O . LEU A 1 170 ? 18.094 -5.477 -9 1 82.5 170 LEU A O 1
ATOM 1240 N N . SER A 1 171 ? 19.547 -3.826 -9.211 1 77.94 171 SER A N 1
ATOM 1241 C CA . SER A 1 171 ? 19.625 -3.982 -10.664 1 77.94 171 SER A CA 1
ATOM 1242 C C . SER A 1 171 ? 20.453 -5.203 -11.047 1 77.94 171 SER A C 1
ATOM 1244 O O . SER A 1 171 ? 21.188 -5.746 -10.211 1 77.94 171 SER A O 1
ATOM 1246 N N . PRO A 1 172 ? 20.156 -5.691 -12.258 1 73.06 172 PRO A N 1
ATOM 1247 C CA . PRO A 1 172 ? 20.922 -6.855 -12.719 1 73.06 172 PRO A CA 1
ATOM 1248 C C . PRO A 1 172 ? 22.438 -6.633 -12.641 1 73.06 172 PRO A C 1
ATOM 1250 O O . PRO A 1 172 ? 23.203 -7.598 -12.594 1 73.06 172 PRO A O 1
ATOM 1253 N N . VAL A 1 173 ? 22.875 -5.449 -12.531 1 70.25 173 VAL A N 1
ATOM 1254 C CA . VAL A 1 173 ? 24.297 -5.133 -12.508 1 70.25 173 VAL A CA 1
ATOM 1255 C C . VAL A 1 173 ? 24.859 -5.41 -11.117 1 70.25 173 VAL A C 1
ATOM 1257 O O . VAL A 1 173 ? 26.016 -5.848 -10.992 1 70.25 173 VAL A O 1
ATOM 1260 N N . GLY A 1 174 ? 24.234 -5.113 -10.102 1 72.44 174 GLY A N 1
ATOM 1261 C CA . GLY A 1 174 ? 24.75 -5.191 -8.742 1 72.44 174 GLY A CA 1
ATOM 1262 C C . GLY A 1 174 ? 24.859 -6.613 -8.227 1 72.44 174 GLY A C 1
ATOM 1263 O O . GLY A 1 174 ? 25.828 -6.953 -7.543 1 72.44 174 GLY A O 1
ATOM 1264 N N . GLY A 1 175 ? 23.922 -7.547 -8.586 1 76.12 175 GLY A N 1
ATOM 1265 C CA . GLY A 1 175 ? 23.875 -8.891 -8.023 1 76.12 175 GLY A CA 1
ATOM 1266 C C . GLY A 1 175 ? 23.375 -8.922 -6.602 1 76.12 175 GLY A C 1
ATOM 1267 O O . GLY A 1 175 ? 23.094 -7.875 -6.008 1 76.12 175 GLY A O 1
ATOM 1268 N N . LEU A 1 176 ? 23.359 -10.07 -6 1 79.06 176 LEU A N 1
ATOM 1269 C CA . LEU A 1 176 ? 22.75 -10.289 -4.699 1 79.06 176 LEU A CA 1
ATOM 1270 C C . LEU A 1 176 ? 23.578 -9.672 -3.586 1 79.06 176 LEU A C 1
ATOM 1272 O O . LEU A 1 176 ? 23.031 -9.062 -2.66 1 79.06 176 LEU A O 1
ATOM 1276 N N . ALA A 1 177 ? 24.891 -9.797 -3.672 1 83.75 177 ALA A N 1
ATOM 1277 C CA . ALA A 1 177 ? 25.766 -9.273 -2.621 1 83.75 177 ALA A CA 1
ATOM 1278 C C . ALA A 1 177 ? 25.656 -7.758 -2.52 1 83.75 177 ALA A C 1
ATOM 1280 O O . ALA A 1 177 ? 25.547 -7.211 -1.421 1 83.75 177 ALA A O 1
ATOM 1281 N N . LEU A 1 178 ? 25.688 -7.078 -3.611 1 89.5 178 LEU A N 1
ATOM 1282 C CA . LEU A 1 178 ? 25.562 -5.625 -3.613 1 89.5 178 LEU A CA 1
ATOM 1283 C C . LEU A 1 178 ? 24.188 -5.203 -3.127 1 89.5 178 LEU A C 1
ATOM 1285 O O . LEU A 1 178 ? 24.047 -4.191 -2.434 1 89.5 178 LEU A O 1
ATOM 1289 N N . ALA A 1 179 ? 23.188 -5.961 -3.479 1 89.69 179 ALA A N 1
ATOM 1290 C CA . ALA A 1 179 ? 21.828 -5.672 -3.021 1 89.69 179 ALA A CA 1
ATOM 1291 C C . ALA A 1 179 ? 21.734 -5.762 -1.502 1 89.69 179 ALA A C 1
ATOM 1293 O O . ALA A 1 179 ? 21.094 -4.918 -0.864 1 89.69 179 ALA A O 1
ATOM 1294 N N . ARG A 1 180 ? 22.391 -6.738 -0.925 1 93.31 180 ARG A N 1
ATOM 1295 C CA . ARG A 1 180 ? 22.391 -6.926 0.522 1 93.31 180 ARG A CA 1
ATOM 1296 C C . ARG A 1 180 ? 23.062 -5.75 1.227 1 93.31 180 ARG A C 1
ATOM 1298 O O . ARG A 1 180 ? 22.516 -5.207 2.189 1 93.31 180 ARG A O 1
ATOM 1305 N N . LEU A 1 181 ? 24.188 -5.383 0.713 1 94.31 181 LEU A N 1
ATOM 1306 C CA . LEU A 1 181 ? 24.953 -4.305 1.328 1 94.31 181 LEU A CA 1
ATOM 1307 C C . LEU A 1 181 ? 24.219 -2.979 1.219 1 94.31 181 LEU A C 1
ATOM 1309 O O . LEU A 1 181 ? 24.125 -2.234 2.197 1 94.31 181 LEU A O 1
ATOM 1313 N N . THR A 1 182 ? 23.719 -2.742 0.081 1 95.81 182 THR A N 1
ATOM 1314 C CA . THR A 1 182 ? 23.062 -1.455 -0.144 1 95.81 182 THR A CA 1
ATOM 1315 C C . THR A 1 182 ? 21.719 -1.4 0.554 1 95.81 182 THR A C 1
ATOM 1317 O O . THR A 1 182 ? 21.281 -0.339 1.014 1 95.81 182 THR A O 1
ATOM 1320 N N . ALA A 1 183 ? 21.047 -2.529 0.668 1 96.25 183 ALA A N 1
ATOM 1321 C CA . ALA A 1 183 ? 19.812 -2.588 1.445 1 96.25 183 ALA A CA 1
ATOM 1322 C C . ALA A 1 183 ? 20.078 -2.277 2.916 1 96.25 183 ALA A C 1
ATOM 1324 O O . ALA A 1 183 ? 19.297 -1.58 3.561 1 96.25 183 ALA A O 1
ATOM 1325 N N . ALA A 1 184 ? 21.156 -2.826 3.424 1 97.25 184 ALA A N 1
ATOM 1326 C CA . ALA A 1 184 ? 21.531 -2.547 4.805 1 97.25 184 ALA A CA 1
ATOM 1327 C C . ALA A 1 184 ? 21.797 -1.059 5.012 1 97.25 184 ALA A C 1
ATOM 1329 O O . ALA A 1 184 ? 21.375 -0.477 6.016 1 97.25 184 ALA A O 1
ATOM 1330 N N . GLY A 1 185 ? 22.516 -0.463 4.055 1 98.06 185 GLY A N 1
ATOM 1331 C CA . GLY A 1 185 ? 22.766 0.968 4.125 1 98.06 185 GLY A CA 1
ATOM 1332 C C . GLY A 1 185 ? 21.5 1.798 4.086 1 98.06 185 GLY A C 1
ATOM 1333 O O . GLY A 1 185 ? 21.344 2.74 4.863 1 98.06 185 GLY A O 1
ATOM 1334 N N . PHE A 1 186 ? 20.625 1.463 3.152 1 98.56 186 PHE A N 1
ATOM 1335 C CA . PHE A 1 186 ? 19.344 2.154 3.037 1 98.56 186 PHE A CA 1
ATOM 1336 C C . PHE A 1 186 ? 18.531 1.997 4.316 1 98.56 186 PHE A C 1
ATOM 1338 O O . PHE A 1 186 ? 17.953 2.967 4.812 1 98.56 186 PHE A O 1
ATOM 1345 N N . GLY A 1 187 ? 18.516 0.731 4.875 1 98.75 187 GLY A N 1
ATOM 1346 C CA . GLY A 1 187 ? 17.844 0.494 6.141 1 98.75 187 GLY A CA 1
ATOM 1347 C C . GLY A 1 187 ? 18.375 1.349 7.273 1 98.75 187 GLY A C 1
ATOM 1348 O O . GLY A 1 187 ? 17.609 1.912 8.055 1 98.75 187 GLY A O 1
ATOM 1349 N N . LEU A 1 188 ? 19.641 1.478 7.359 1 98.69 188 LEU A N 1
ATOM 1350 C CA . LEU A 1 188 ? 20.266 2.295 8.391 1 98.69 188 LEU A CA 1
ATOM 1351 C C . LEU A 1 188 ? 19.891 3.764 8.227 1 98.69 188 LEU A C 1
ATOM 1353 O O . LEU A 1 188 ? 19.703 4.473 9.219 1 98.69 188 LEU A O 1
ATOM 1357 N N . ALA A 1 189 ? 19.812 4.215 6.992 1 98.81 189 ALA A N 1
ATOM 1358 C CA . ALA A 1 189 ? 19.422 5.598 6.746 1 98.81 189 ALA A CA 1
ATOM 1359 C C . ALA A 1 189 ? 17.984 5.855 7.195 1 98.81 189 ALA A C 1
ATOM 1361 O O . ALA A 1 189 ? 17.688 6.91 7.758 1 98.81 189 ALA A O 1
ATOM 1362 N N . LEU A 1 190 ? 17.078 4.91 6.949 1 98.88 190 LEU A N 1
ATOM 1363 C CA . LEU A 1 190 ? 15.711 5.027 7.434 1 98.88 190 LEU A CA 1
ATOM 1364 C C . LEU A 1 190 ? 15.672 5.094 8.953 1 98.88 190 LEU A C 1
ATOM 1366 O O . LEU A 1 190 ? 14.953 5.91 9.531 1 98.88 190 LEU A O 1
ATOM 1370 N N . MET A 1 191 ? 16.453 4.223 9.547 1 98.88 191 MET A N 1
ATOM 1371 C CA . MET A 1 191 ? 16.531 4.23 11.008 1 98.88 191 MET A CA 1
ATOM 1372 C C . MET A 1 191 ? 17.047 5.574 11.516 1 98.88 191 MET A C 1
ATOM 1374 O O . MET A 1 191 ? 16.547 6.098 12.516 1 98.88 191 MET A O 1
ATOM 1378 N N . ALA A 1 192 ? 18.047 6.117 10.852 1 98.69 192 ALA A N 1
ATOM 1379 C CA . ALA A 1 192 ? 18.641 7.395 11.266 1 98.69 192 ALA A CA 1
ATOM 1380 C C . ALA A 1 192 ? 17.594 8.508 11.219 1 98.69 192 ALA A C 1
ATOM 1382 O O . ALA A 1 192 ? 17.562 9.375 12.102 1 98.69 192 ALA A O 1
ATOM 1383 N N . VAL A 1 193 ? 16.797 8.547 10.203 1 98.56 193 VAL A N 1
ATOM 1384 C CA . VAL A 1 193 ? 15.727 9.539 10.117 1 98.56 193 VAL A CA 1
ATOM 1385 C C . VAL A 1 193 ? 14.781 9.391 11.305 1 98.56 193 VAL A C 1
ATOM 1387 O O . VAL A 1 193 ? 14.422 10.375 11.953 1 98.56 193 VAL A O 1
ATOM 1390 N N . GLY A 1 194 ? 14.352 8.102 11.586 1 98.56 194 GLY A N 1
ATOM 1391 C CA . GLY A 1 194 ? 13.469 7.855 12.711 1 98.56 194 GLY A CA 1
ATOM 1392 C C . GLY A 1 194 ? 14.07 8.25 14.047 1 98.56 194 GLY A C 1
ATOM 1393 O O . GLY A 1 194 ? 13.414 8.891 14.867 1 98.56 194 GLY A O 1
ATOM 1394 N N . ILE A 1 195 ? 15.312 7.891 14.234 1 98.25 195 ILE A N 1
ATOM 1395 C CA . ILE A 1 195 ? 16.016 8.203 15.477 1 98.25 195 ILE A CA 1
ATOM 1396 C C . ILE A 1 195 ? 16.125 9.711 15.648 1 98.25 195 ILE A C 1
ATOM 1398 O O . ILE A 1 195 ? 15.883 10.242 16.734 1 98.25 195 ILE A O 1
ATOM 1402 N N . HIS A 1 196 ? 16.453 10.391 14.602 1 97.25 196 HIS A N 1
ATOM 1403 C CA . HIS A 1 196 ? 16.516 11.852 14.656 1 97.25 196 HIS A CA 1
ATOM 1404 C C . HIS A 1 196 ? 15.172 12.453 15.055 1 97.25 196 HIS A C 1
ATOM 1406 O O . HIS A 1 196 ? 15.117 13.344 15.898 1 97.25 196 HIS A O 1
ATOM 1412 N N . ALA A 1 197 ? 14.125 11.977 14.445 1 96.38 197 ALA A N 1
ATOM 1413 C CA . ALA A 1 197 ? 12.797 12.508 14.703 1 96.38 197 ALA A CA 1
ATOM 1414 C C . ALA A 1 197 ? 12.406 12.32 16.172 1 96.38 197 ALA A C 1
ATOM 1416 O O . ALA A 1 197 ? 11.75 13.18 16.766 1 96.38 197 ALA A O 1
ATOM 1417 N N . ILE A 1 198 ? 12.812 11.172 16.766 1 95.94 198 ILE A N 1
ATOM 1418 C CA . ILE A 1 198 ? 12.469 10.883 18.156 1 95.94 198 ILE A CA 1
ATOM 1419 C C . ILE A 1 198 ? 13.328 11.727 19.094 1 95.94 198 ILE A C 1
ATOM 1421 O O . ILE A 1 198 ? 12.828 12.297 20.062 1 95.94 198 ILE A O 1
ATOM 1425 N N . ARG A 1 199 ? 14.57 11.945 18.781 1 93.38 199 ARG A N 1
ATOM 1426 C CA . ARG A 1 199 ? 15.523 12.547 19.719 1 93.38 199 ARG A CA 1
ATOM 1427 C C . ARG A 1 199 ? 15.492 14.07 19.625 1 93.38 199 ARG A C 1
ATOM 1429 O O . ARG A 1 199 ? 15.664 14.766 20.625 1 93.38 199 ARG A O 1
ATOM 1436 N N . ARG A 1 200 ? 15.398 14.57 18.438 1 86.31 200 ARG A N 1
ATOM 1437 C CA . ARG A 1 200 ? 15.586 16 18.234 1 86.31 200 ARG A CA 1
ATOM 1438 C C . ARG A 1 200 ? 14.281 16.672 17.812 1 86.31 200 ARG A C 1
ATOM 1440 O O . ARG A 1 200 ? 14.203 17.906 17.75 1 86.31 200 ARG A O 1
ATOM 1447 N N . GLY A 1 201 ? 13.266 15.859 17.609 1 81.06 201 GLY A N 1
ATOM 1448 C CA . GLY A 1 201 ? 12.008 16.406 17.141 1 81.06 201 GLY A CA 1
ATOM 1449 C C . GLY A 1 201 ? 11.945 16.531 15.625 1 81.06 201 GLY A C 1
ATOM 1450 O O . GLY A 1 201 ? 12.953 16.312 14.938 1 81.06 201 GLY A O 1
ATOM 1451 N N . TRP A 1 202 ? 10.844 16.766 15.125 1 86.25 202 TRP A N 1
ATOM 1452 C CA . TRP A 1 202 ? 10.562 16.844 13.695 1 86.25 202 TRP A CA 1
ATOM 1453 C C . TRP A 1 202 ? 9.984 18.203 13.328 1 86.25 202 TRP A C 1
ATOM 1455 O O . TRP A 1 202 ? 8.773 18.344 13.156 1 86.25 202 TRP A O 1
ATOM 1465 N N . SER A 1 203 ? 10.68 19.25 13.633 1 76.31 203 SER A N 1
ATOM 1466 C CA . SER A 1 203 ? 10.227 20.609 13.383 1 76.31 203 SER A CA 1
ATOM 1467 C C . SER A 1 203 ? 11.125 21.328 12.375 1 76.31 203 SER A C 1
ATOM 1469 O O . SER A 1 203 ? 12.328 21.062 12.32 1 76.31 203 SER A O 1
ATOM 1471 N N . VAL A 1 204 ? 10.414 21.984 11.586 1 67.94 204 VAL A N 1
ATOM 1472 C CA . VAL A 1 204 ? 11.133 22.781 10.594 1 67.94 204 VAL A CA 1
ATOM 1473 C C . VAL A 1 204 ? 11.922 23.891 11.289 1 67.94 204 VAL A C 1
ATOM 1475 O O . VAL A 1 204 ? 11.43 24.516 12.219 1 67.94 204 VAL A O 1
ATOM 1478 N N . THR A 1 205 ? 13.141 23.859 11.086 1 60.94 205 THR A N 1
ATOM 1479 C CA . THR A 1 205 ? 13.992 24.844 11.734 1 60.94 205 THR A CA 1
ATOM 1480 C C . THR A 1 205 ? 13.586 26.266 11.312 1 60.94 205 THR A C 1
ATOM 1482 O O . THR A 1 205 ? 13.039 26.453 10.227 1 60.94 205 THR A O 1
ATOM 1485 N N . ALA A 1 206 ? 13.648 27.172 12.281 1 56.56 206 ALA A N 1
ATOM 1486 C CA . ALA A 1 206 ? 13.359 28.609 12.141 1 56.56 206 ALA A CA 1
ATOM 1487 C C . ALA A 1 206 ? 14.031 29.172 10.898 1 56.56 206 ALA A C 1
ATOM 1489 O O . ALA A 1 206 ? 13.445 30 10.195 1 56.56 206 ALA A O 1
ATOM 1490 N N . ASP A 1 207 ? 15.219 28.828 10.641 1 49.97 207 ASP A N 1
ATOM 1491 C CA . ASP A 1 207 ? 15.938 29.359 9.492 1 49.97 207 ASP A CA 1
ATOM 1492 C C . ASP A 1 207 ? 15.203 29.062 8.188 1 49.97 207 ASP A C 1
ATOM 1494 O O . ASP A 1 207 ? 15.125 29.906 7.297 1 49.97 207 ASP A O 1
ATOM 1498 N N . ALA A 1 208 ? 14.594 27.906 8.102 1 53.31 208 ALA A N 1
ATOM 1499 C CA . ALA A 1 208 ? 13.867 27.516 6.902 1 53.31 208 ALA A CA 1
ATOM 1500 C C . ALA A 1 208 ? 12.539 28.266 6.793 1 53.31 208 ALA A C 1
ATOM 1502 O O . ALA A 1 208 ? 12.109 28.625 5.695 1 53.31 208 ALA A O 1
ATOM 1503 N N . GLN A 1 209 ? 11.906 28.438 7.871 1 48.69 209 GLN A N 1
ATOM 1504 C CA . GLN A 1 209 ? 10.664 29.203 7.91 1 48.69 209 GLN A CA 1
ATOM 1505 C C . GLN A 1 209 ? 10.883 30.625 7.391 1 48.69 209 GLN A C 1
ATOM 1507 O O . GLN A 1 209 ? 10.016 31.172 6.707 1 48.69 209 GLN A O 1
ATOM 1512 N N . ASP A 1 210 ? 12.039 31.188 7.746 1 50.56 210 ASP A N 1
ATOM 1513 C CA . ASP A 1 210 ? 12.398 32.531 7.316 1 50.56 210 ASP A CA 1
ATOM 1514 C C . ASP A 1 210 ? 12.609 32.594 5.805 1 50.56 210 ASP A C 1
ATOM 1516 O O . ASP A 1 210 ? 12.234 33.594 5.156 1 50.56 210 ASP A O 1
ATOM 1520 N N . VAL A 1 211 ? 13.195 31.641 5.301 1 45.62 211 VAL A N 1
ATOM 1521 C CA . VAL A 1 211 ? 13.469 31.594 3.865 1 45.62 211 VAL A CA 1
ATOM 1522 C C . VAL A 1 211 ? 12.156 31.422 3.102 1 45.62 211 VAL A C 1
ATOM 1524 O O . VAL A 1 211 ? 12.023 31.906 1.971 1 45.62 211 VAL A O 1
ATOM 1527 N N . LEU A 1 212 ? 11.32 30.641 3.645 1 46.62 212 LEU A N 1
ATOM 1528 C CA . LEU A 1 212 ? 10.023 30.406 3.021 1 46.62 212 LEU A CA 1
ATOM 1529 C C . LEU A 1 212 ? 9.148 31.656 3.086 1 46.62 212 LEU A C 1
ATOM 1531 O O . LEU A 1 212 ? 8.242 31.828 2.268 1 46.62 212 LEU A O 1
ATOM 1535 N N . GLN A 1 213 ? 9.195 32.469 4.152 1 44.03 213 GLN A N 1
ATOM 1536 C CA . GLN A 1 213 ? 8.453 33.719 4.312 1 44.03 213 GLN A CA 1
ATOM 1537 C C . GLN A 1 213 ? 9.125 34.875 3.547 1 44.03 213 GLN A C 1
ATOM 1539 O O . GLN A 1 213 ? 8.484 35.875 3.266 1 44.03 213 GLN A O 1
ATOM 1544 N N . GLY A 1 214 ? 10.383 34.719 3.242 1 40.16 214 GLY A N 1
ATOM 1545 C CA . GLY A 1 214 ? 11.039 35.812 2.518 1 40.16 214 GLY A CA 1
ATOM 1546 C C . GLY A 1 214 ? 11.039 35.594 1.014 1 40.16 214 GLY A C 1
ATOM 1547 O O . GLY A 1 214 ? 10.875 34.469 0.537 1 40.16 214 GLY A O 1
ATOM 1548 N N . MET B 1 1 ? 2.777 25.125 -3.662 1 89.12 1 MET B N 1
ATOM 1549 C CA . MET B 1 1 ? 1.861 24.094 -3.172 1 89.12 1 MET B CA 1
ATOM 1550 C C . MET B 1 1 ? 1.111 24.594 -1.937 1 89.12 1 MET B C 1
ATOM 1552 O O . MET B 1 1 ? 1.71 25.172 -1.03 1 89.12 1 MET B O 1
ATOM 1556 N N . THR B 1 2 ? -0.235 24.406 -2.02 1 88.31 2 THR B N 1
ATOM 1557 C CA . THR B 1 2 ? -1.067 24.812 -0.892 1 88.31 2 THR B CA 1
ATOM 1558 C C . THR B 1 2 ? -1.821 23.609 -0.32 1 88.31 2 THR B C 1
ATOM 1560 O O . THR B 1 2 ? -1.914 22.562 -0.963 1 88.31 2 THR B O 1
ATOM 1563 N N . LEU B 1 3 ? -2.236 23.734 0.834 1 89 3 LEU B N 1
ATOM 1564 C CA . LEU B 1 3 ? -3.059 22.703 1.445 1 89 3 LEU B CA 1
ATOM 1565 C C . LEU B 1 3 ? -4.316 22.453 0.622 1 89 3 LEU B C 1
ATOM 1567 O O . LEU B 1 3 ? -4.762 21.312 0.488 1 89 3 LEU B O 1
ATOM 1571 N N . ALA B 1 4 ? -4.812 23.516 0.09 1 89.56 4 ALA B N 1
ATOM 1572 C CA . ALA B 1 4 ? -6.016 23.422 -0.735 1 89.56 4 ALA B CA 1
ATOM 1573 C C . ALA B 1 4 ? -5.762 22.562 -1.973 1 89.56 4 ALA B C 1
ATOM 1575 O O . ALA B 1 4 ? -6.617 21.766 -2.373 1 89.56 4 ALA B O 1
ATOM 1576 N N . SER B 1 5 ? -4.633 22.75 -2.555 1 92.81 5 SER B N 1
ATOM 1577 C CA . SER B 1 5 ? -4.324 21.984 -3.76 1 92.81 5 SER B CA 1
ATOM 1578 C C . SER B 1 5 ? -4.094 20.516 -3.439 1 92.81 5 SER B C 1
ATOM 1580 O O . SER B 1 5 ? -4.469 19.641 -4.219 1 92.81 5 SER B O 1
ATOM 1582 N N . ILE B 1 6 ? -3.482 20.188 -2.322 1 93.94 6 ILE B N 1
ATOM 1583 C CA . ILE B 1 6 ? -3.273 18.797 -1.899 1 93.94 6 ILE B CA 1
ATOM 1584 C C . ILE B 1 6 ? -4.617 18.156 -1.59 1 93.94 6 ILE B C 1
ATOM 1586 O O . ILE B 1 6 ? -4.875 17.016 -2.004 1 93.94 6 ILE B O 1
ATOM 1590 N N . THR B 1 7 ? -5.438 18.875 -0.906 1 93.5 7 THR B N 1
ATOM 1591 C CA . THR B 1 7 ? -6.766 18.391 -0.554 1 93.5 7 THR B CA 1
ATOM 1592 C C . THR B 1 7 ? -7.594 18.125 -1.809 1 93.5 7 THR B C 1
ATOM 1594 O O . THR B 1 7 ? -8.273 17.109 -1.905 1 93.5 7 THR B O 1
ATOM 1597 N N . ARG B 1 8 ? -7.531 19 -2.762 1 96.19 8 ARG B N 1
ATOM 1598 C CA . ARG B 1 8 ? -8.273 18.844 -4.004 1 96.19 8 ARG B CA 1
ATOM 1599 C C . ARG B 1 8 ? -7.777 17.641 -4.789 1 96.19 8 ARG B C 1
ATOM 1601 O O . ARG B 1 8 ? -8.57 16.891 -5.367 1 96.19 8 ARG B O 1
ATOM 1608 N N . ALA B 1 9 ? -6.488 17.484 -4.824 1 96.88 9 ALA B N 1
ATOM 1609 C CA . ALA B 1 9 ? -5.918 16.328 -5.496 1 96.88 9 ALA B CA 1
ATOM 1610 C C . ALA B 1 9 ? -6.348 15.031 -4.809 1 96.88 9 ALA B C 1
ATOM 1612 O O . ALA B 1 9 ? -6.695 14.055 -5.473 1 96.88 9 ALA B O 1
ATOM 1613 N N . GLY B 1 10 ? -6.273 15.047 -3.467 1 97.88 10 GLY B N 1
ATOM 1614 C CA . GLY B 1 10 ? -6.746 13.898 -2.711 1 97.88 10 GLY B CA 1
ATOM 1615 C C . GLY B 1 10 ? -8.219 13.602 -2.939 1 97.88 10 GLY B C 1
ATOM 1616 O O . GLY B 1 10 ? -8.602 12.438 -3.1 1 97.88 10 GLY B O 1
ATOM 1617 N N . ALA B 1 11 ? -9.008 14.633 -2.971 1 98.38 11 ALA B N 1
ATOM 1618 C CA . ALA B 1 11 ? -10.438 14.5 -3.221 1 98.38 11 ALA B CA 1
ATOM 1619 C C . ALA B 1 11 ? -10.703 13.914 -4.605 1 98.38 11 ALA B C 1
ATOM 1621 O O . ALA B 1 11 ? -11.539 13.023 -4.762 1 98.38 11 ALA B O 1
ATOM 1622 N N . ALA B 1 12 ? -9.992 14.391 -5.598 1 98.69 12 ALA B N 1
ATOM 1623 C CA . ALA B 1 12 ? -10.109 13.844 -6.945 1 98.69 12 ALA B CA 1
ATOM 1624 C C . ALA B 1 12 ? -9.719 12.367 -6.973 1 98.69 12 ALA B C 1
ATOM 1626 O O . ALA B 1 12 ? -10.352 11.57 -7.664 1 98.69 12 ALA B O 1
ATOM 1627 N N . GLY B 1 13 ? -8.672 12.047 -6.238 1 98.75 13 GLY B N 1
ATOM 1628 C CA . GLY B 1 13 ? -8.281 10.656 -6.102 1 98.75 13 GLY B CA 1
ATOM 1629 C C . GLY B 1 13 ? -9.375 9.781 -5.516 1 98.75 13 GLY B C 1
ATOM 1630 O O . GLY B 1 13 ? -9.602 8.664 -5.988 1 98.75 13 GLY B O 1
ATOM 1631 N N . LEU B 1 14 ? -10.039 10.312 -4.527 1 98.75 14 LEU B N 1
ATOM 1632 C CA . LEU B 1 14 ? -11.109 9.555 -3.889 1 98.75 14 LEU B CA 1
ATOM 1633 C C . LEU B 1 14 ? -12.289 9.367 -4.836 1 98.75 14 LEU B C 1
ATOM 1635 O O . LEU B 1 14 ? -12.938 8.32 -4.836 1 98.75 14 LEU B O 1
ATOM 1639 N N . ILE B 1 15 ? -12.586 10.359 -5.625 1 98.88 15 ILE B N 1
ATOM 1640 C CA . ILE B 1 15 ? -13.656 10.266 -6.613 1 98.88 15 ILE B CA 1
ATOM 1641 C C . ILE B 1 15 ? -13.32 9.18 -7.633 1 98.88 15 ILE B C 1
ATOM 1643 O O . ILE B 1 15 ? -14.148 8.312 -7.918 1 98.88 15 ILE B O 1
ATOM 1647 N N . LEU B 1 16 ? -12.125 9.203 -8.117 1 98.94 16 LEU B N 1
ATOM 1648 C CA . LEU B 1 16 ? -11.703 8.211 -9.094 1 98.94 16 LEU B CA 1
ATOM 1649 C C . LEU B 1 16 ? -11.625 6.824 -8.469 1 98.94 16 LEU B C 1
ATOM 1651 O O . LEU B 1 16 ? -11.93 5.824 -9.125 1 98.94 16 LEU B O 1
ATOM 1655 N N . SER B 1 17 ? -11.164 6.809 -7.211 1 98.94 17 SER B N 1
ATOM 1656 C CA . SER B 1 17 ? -11.117 5.543 -6.48 1 98.94 17 SER B CA 1
ATOM 1657 C C . SER B 1 17 ? -12.5 4.906 -6.391 1 98.94 17 SER B C 1
ATOM 1659 O O . SER B 1 17 ? -12.664 3.723 -6.688 1 98.94 17 SER B O 1
ATOM 1661 N N . GLY B 1 18 ? -13.492 5.691 -5.973 1 98.88 18 GLY B N 1
ATOM 1662 C CA . GLY B 1 18 ? -14.852 5.18 -5.859 1 98.88 18 GLY B CA 1
ATOM 1663 C C . GLY B 1 18 ? -15.43 4.73 -7.188 1 98.88 18 GLY B C 1
ATOM 1664 O O . GLY B 1 18 ? -16.062 3.678 -7.266 1 98.88 18 GLY B O 1
ATOM 1665 N N . ALA B 1 19 ? -15.227 5.508 -8.25 1 98.88 19 ALA B N 1
ATOM 1666 C CA . ALA B 1 19 ? -15.719 5.164 -9.578 1 98.88 19 ALA B CA 1
ATOM 1667 C C . ALA B 1 19 ? -15.102 3.861 -10.078 1 98.88 19 ALA B C 1
ATOM 1669 O O . ALA B 1 19 ? -15.805 3 -10.609 1 98.88 19 ALA B O 1
ATOM 1670 N N . ALA B 1 20 ? -13.797 3.764 -9.891 1 98.81 20 ALA B N 1
ATOM 1671 C CA . ALA B 1 20 ? -13.086 2.568 -10.336 1 98.81 20 ALA B CA 1
ATOM 1672 C C . ALA B 1 20 ? -13.555 1.336 -9.57 1 98.81 20 ALA B C 1
ATOM 1674 O O . ALA B 1 20 ? -13.727 0.262 -10.148 1 98.81 20 ALA B O 1
ATOM 1675 N N . LEU B 1 21 ? -13.711 1.484 -8.258 1 98.44 21 LEU B N 1
ATOM 1676 C CA . LEU B 1 21 ? -14.195 0.375 -7.441 1 98.44 21 LEU B CA 1
ATOM 1677 C C . LEU B 1 21 ? -15.578 -0.076 -7.895 1 98.44 21 LEU B C 1
ATOM 1679 O O . LEU B 1 21 ? -15.789 -1.26 -8.164 1 98.44 21 LEU B O 1
ATOM 1683 N N . GLY B 1 22 ? -16.5 0.9 -7.945 1 97.31 22 GLY B N 1
ATOM 1684 C CA . GLY B 1 22 ? -17.859 0.57 -8.344 1 97.31 22 GLY B CA 1
ATOM 1685 C C . GLY B 1 22 ? -17.938 -0.077 -9.711 1 97.31 22 GLY B C 1
ATOM 1686 O O . GLY B 1 22 ? -18.578 -1.12 -9.875 1 97.31 22 GLY B O 1
ATOM 1687 N N . TYR B 1 23 ? -17.281 0.497 -10.68 1 97.31 23 TYR B N 1
ATOM 1688 C CA . TYR B 1 23 ? -17.312 -0.035 -12.039 1 97.31 23 TYR B CA 1
ATOM 1689 C C . TYR B 1 23 ? -16.719 -1.438 -12.086 1 97.31 23 TYR B C 1
ATOM 1691 O O . TYR B 1 23 ? -17.281 -2.334 -12.719 1 97.31 23 TYR B O 1
ATOM 1699 N N . SER B 1 24 ? -15.562 -1.62 -11.484 1 96.62 24 SER B N 1
ATOM 1700 C CA . SER B 1 24 ? -14.836 -2.885 -11.57 1 96.62 24 SER B CA 1
ATOM 1701 C C . SER B 1 24 ? -15.648 -4.027 -10.969 1 96.62 24 SER B C 1
ATOM 1703 O O . SER B 1 24 ? -15.664 -5.137 -11.5 1 96.62 24 SER B O 1
ATOM 1705 N N . TYR B 1 25 ? -16.312 -3.768 -9.859 1 95.25 25 TYR B N 1
ATOM 1706 C CA . TYR B 1 25 ? -17.125 -4.824 -9.25 1 95.25 25 TYR B CA 1
ATOM 1707 C C . TYR B 1 25 ? -18.328 -5.16 -10.117 1 95.25 25 TYR B C 1
ATOM 1709 O O . TYR B 1 25 ? -18.672 -6.332 -10.289 1 95.25 25 TYR B O 1
ATOM 1717 N N . VAL B 1 26 ? -18.953 -4.184 -10.727 1 93.12 26 VAL B N 1
ATOM 1718 C CA . VAL B 1 26 ? -20.109 -4.406 -11.578 1 93.12 26 VAL B CA 1
ATOM 1719 C C . VAL B 1 26 ? -19.688 -5.145 -12.844 1 93.12 26 VAL B C 1
ATOM 1721 O O . VAL B 1 26 ? -20.406 -6.02 -13.328 1 93.12 26 V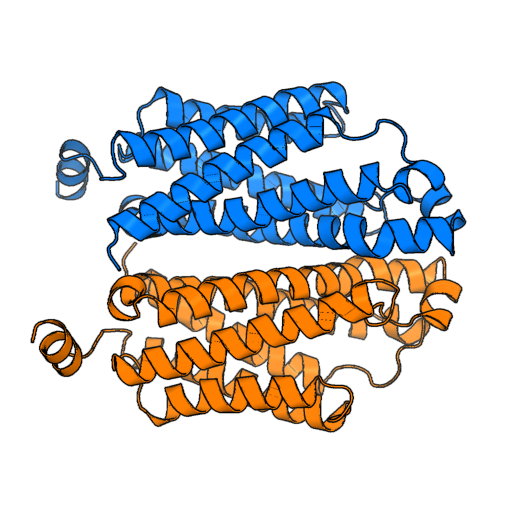AL B O 1
ATOM 1724 N N . ALA B 1 27 ? -18.531 -4.852 -13.32 1 94.12 27 ALA B N 1
ATOM 1725 C CA . ALA B 1 27 ? -18.047 -5.418 -14.578 1 94.12 27 ALA B CA 1
ATOM 1726 C C . ALA B 1 27 ? -17.297 -6.719 -14.328 1 94.12 27 ALA B C 1
ATOM 1728 O O . ALA B 1 27 ? -16.891 -7.395 -15.281 1 94.12 27 ALA B O 1
ATOM 1729 N N . HIS B 1 28 ? -17.016 -7.117 -13.016 1 92.75 28 HIS B N 1
ATOM 1730 C CA . HIS B 1 28 ? -16.203 -8.281 -12.688 1 92.75 28 HIS B CA 1
ATOM 1731 C C . HIS B 1 28 ? -16.781 -9.555 -13.289 1 92.75 28 HIS B C 1
ATOM 1733 O O . HIS B 1 28 ? -17.984 -9.797 -13.172 1 92.75 28 HIS B O 1
ATOM 1739 N N . PRO B 1 29 ? -16 -10.328 -13.922 1 89.44 29 PRO B N 1
ATOM 1740 C CA . PRO B 1 29 ? -16.516 -11.562 -14.516 1 89.44 29 PRO B CA 1
ATOM 1741 C C . PRO B 1 29 ? -17.094 -12.523 -13.477 1 89.44 29 PRO B C 1
ATOM 1743 O O . PRO B 1 29 ? -16.609 -12.578 -12.352 1 89.44 29 PRO B O 1
ATOM 1746 N N . HIS B 1 30 ? -18.062 -13.305 -13.922 1 82.5 30 HIS B N 1
ATOM 1747 C CA . HIS B 1 30 ? -18.734 -14.273 -13.062 1 82.5 30 HIS B CA 1
ATOM 1748 C C . HIS B 1 30 ? -17.922 -15.57 -12.961 1 82.5 30 HIS B C 1
ATOM 1750 O O . HIS B 1 30 ? -17.859 -16.172 -11.891 1 82.5 30 HIS B O 1
ATOM 1756 N N . HIS B 1 31 ? -17.422 -15.977 -14.078 1 82.88 31 HIS B N 1
ATOM 1757 C CA . HIS B 1 31 ? -16.672 -17.234 -14.117 1 82.88 31 HIS B CA 1
ATOM 1758 C C . HIS B 1 31 ? -15.18 -16.984 -14.047 1 82.88 31 HIS B C 1
ATOM 1760 O O . HIS B 1 31 ? -14.672 -16.016 -14.625 1 82.88 31 HIS B O 1
ATOM 1766 N N . MET B 1 32 ? -14.555 -17.797 -13.328 1 87.75 32 MET B N 1
ATOM 1767 C CA . MET B 1 32 ? -13.117 -17.641 -13.117 1 87.75 32 MET B CA 1
ATOM 1768 C C . MET B 1 32 ? -12.352 -18.797 -13.75 1 87.75 32 MET B C 1
ATOM 1770 O O . MET B 1 32 ? -11.508 -19.422 -13.094 1 87.75 32 MET B O 1
ATOM 1774 N N . SER B 1 33 ? -12.68 -19.031 -15.062 1 94.12 33 SER B N 1
ATOM 1775 C CA . SER B 1 33 ? -11.914 -20.016 -15.812 1 94.12 33 SER B CA 1
ATOM 1776 C C . SER B 1 33 ? -10.547 -19.469 -16.203 1 94.12 33 SER B C 1
ATOM 1778 O O . SER B 1 33 ? -10.297 -18.266 -16.094 1 94.12 33 SER B O 1
ATOM 1780 N N . ALA B 1 34 ? -9.672 -20.359 -16.562 1 96.38 34 ALA B N 1
ATOM 1781 C CA . ALA B 1 34 ? -8.344 -19.953 -17.016 1 96.38 34 ALA B CA 1
ATOM 1782 C C . ALA B 1 34 ? -8.445 -18.984 -18.203 1 96.38 34 ALA B C 1
ATOM 1784 O O . ALA B 1 34 ? -7.684 -18.016 -18.281 1 96.38 34 ALA B O 1
ATOM 1785 N N . GLU B 1 35 ? -9.414 -19.281 -19.125 1 96.25 35 GLU B N 1
ATOM 1786 C CA . GLU B 1 35 ? -9.602 -18.406 -20.281 1 96.25 35 GLU B CA 1
ATOM 1787 C C . GLU B 1 35 ? -10.023 -17 -19.859 1 96.25 35 GLU B C 1
ATOM 1789 O O . GLU B 1 35 ? -9.5 -16.016 -20.375 1 96.25 35 GLU B O 1
ATOM 1794 N N . THR B 1 36 ? -10.945 -16.891 -18.938 1 97 36 THR B N 1
ATOM 1795 C CA . THR B 1 36 ? -11.422 -15.609 -18.453 1 97 36 THR B CA 1
ATOM 1796 C C . THR B 1 36 ? -10.297 -14.836 -17.766 1 97 36 THR B C 1
ATOM 1798 O O . THR B 1 36 ? -10.109 -13.648 -18.016 1 97 36 THR B O 1
ATOM 1801 N N . ILE B 1 37 ? -9.539 -15.492 -16.922 1 97.5 37 ILE B N 1
ATOM 1802 C CA . ILE B 1 37 ? -8.484 -14.859 -16.125 1 97.5 37 ILE B CA 1
ATOM 1803 C C . ILE B 1 37 ? -7.344 -14.422 -17.047 1 97.5 37 ILE B C 1
ATOM 1805 O O . ILE B 1 37 ? -6.707 -13.391 -16.797 1 97.5 37 ILE B O 1
ATOM 1809 N N . ALA B 1 38 ? -7.172 -15.109 -18.156 1 97.31 38 ALA B N 1
ATOM 1810 C CA . ALA B 1 38 ? -6.113 -14.758 -19.109 1 97.31 38 ALA B CA 1
ATOM 1811 C C . ALA B 1 38 ? -6.539 -13.609 -20.016 1 97.31 38 ALA B C 1
ATOM 1813 O O . ALA B 1 38 ? -5.715 -13.031 -20.719 1 97.31 38 ALA B O 1
ATOM 1814 N N . SER B 1 39 ? -7.773 -13.234 -20 1 97.25 39 SER B N 1
ATOM 1815 C CA . SER B 1 39 ? -8.328 -12.281 -20.953 1 97.25 39 SER B CA 1
ATOM 1816 C C . SER B 1 39 ? -7.91 -10.852 -20.625 1 97.25 39 SER B C 1
ATOM 1818 O O . SER B 1 39 ? -7.605 -10.547 -19.469 1 97.25 39 SER B O 1
ATOM 1820 N N . SER B 1 40 ? -7.965 -9.969 -21.656 1 97.25 40 SER B N 1
ATOM 1821 C CA . SER B 1 40 ? -7.688 -8.547 -21.453 1 97.25 40 SER B CA 1
ATOM 1822 C C . SER B 1 40 ? -8.742 -7.902 -20.562 1 97.25 40 SER B C 1
ATOM 1824 O O . SER B 1 40 ? -8.445 -6.984 -19.797 1 97.25 40 SER B O 1
ATOM 1826 N N . GLY B 1 41 ? -9.969 -8.375 -20.672 1 97.19 41 GLY B N 1
ATOM 1827 C CA . GLY B 1 41 ? -11.031 -7.859 -19.828 1 97.19 41 GLY B CA 1
ATOM 1828 C C . GLY B 1 41 ? -10.742 -8.023 -18.344 1 97.19 41 GLY B C 1
ATOM 1829 O O . GLY B 1 41 ? -10.914 -7.086 -17.562 1 97.19 41 GLY B O 1
ATOM 1830 N N . TRP B 1 42 ? -10.25 -9.203 -17.953 1 97.5 42 TRP B N 1
ATOM 1831 C CA . TRP B 1 42 ? -9.867 -9.477 -16.578 1 97.5 42 TRP B CA 1
ATOM 1832 C C . TRP B 1 42 ? -8.758 -8.531 -16.109 1 97.5 42 TRP B C 1
ATOM 1834 O O . TRP B 1 42 ? -8.844 -7.938 -15.039 1 97.5 42 TRP B O 1
ATOM 1844 N N . ILE B 1 43 ? -7.758 -8.383 -16.906 1 97.94 43 ILE B N 1
ATOM 1845 C CA . ILE B 1 43 ? -6.582 -7.598 -16.547 1 97.94 43 ILE B CA 1
ATOM 1846 C C . ILE B 1 43 ? -6.98 -6.133 -16.359 1 97.94 43 ILE B C 1
ATOM 1848 O O . ILE B 1 43 ? -6.562 -5.488 -15.398 1 97.94 43 ILE B O 1
ATOM 1852 N N . ILE B 1 44 ? -7.82 -5.598 -17.25 1 98.12 44 ILE B N 1
ATOM 1853 C CA . ILE B 1 44 ? -8.242 -4.203 -17.188 1 98.12 44 ILE B CA 1
ATOM 1854 C C . ILE B 1 44 ? -9.07 -3.969 -15.93 1 98.12 44 ILE B C 1
ATOM 1856 O O . ILE B 1 44 ? -8.852 -2.992 -15.203 1 98.12 44 ILE B O 1
ATOM 1860 N N . ILE B 1 45 ? -9.977 -4.836 -15.625 1 98 45 ILE B N 1
ATOM 1861 C CA . ILE B 1 45 ? -10.852 -4.695 -14.461 1 98 45 ILE B CA 1
ATOM 1862 C C . ILE B 1 45 ? -10.023 -4.723 -13.18 1 98 45 ILE B C 1
ATOM 1864 O O . ILE B 1 45 ? -10.211 -3.891 -12.297 1 98 45 ILE B O 1
ATOM 1868 N N . HIS B 1 46 ? -9.102 -5.641 -13.078 1 98.12 46 HIS B N 1
ATOM 1869 C CA . HIS B 1 46 ? -8.312 -5.766 -11.852 1 98.12 46 HIS B CA 1
ATOM 1870 C C . HIS B 1 46 ? -7.258 -4.668 -11.766 1 98.12 46 HIS B C 1
ATOM 1872 O O . HIS B 1 46 ? -6.887 -4.238 -10.672 1 98.12 46 HIS B O 1
ATOM 1878 N N . ALA B 1 47 ? -6.793 -4.141 -12.938 1 98.56 47 ALA B N 1
ATOM 1879 C CA . ALA B 1 47 ? -5.957 -2.945 -12.922 1 98.56 47 ALA B CA 1
ATOM 1880 C C . ALA B 1 47 ? -6.727 -1.747 -12.367 1 98.56 47 ALA B C 1
ATOM 1882 O O . ALA B 1 47 ? -6.16 -0.908 -11.664 1 98.56 47 ALA B O 1
ATOM 1883 N N . LEU B 1 48 ? -7.977 -1.671 -12.711 1 98.75 48 LEU B N 1
ATOM 1884 C CA . LEU B 1 48 ? -8.82 -0.607 -12.172 1 98.75 48 LEU B CA 1
ATOM 1885 C C . LEU B 1 48 ? -9.031 -0.785 -10.672 1 98.75 48 LEU B C 1
ATOM 1887 O O . LEU B 1 48 ? -9.086 0.197 -9.93 1 98.75 48 LEU B O 1
ATOM 1891 N N . PHE B 1 49 ? -9.164 -2.053 -10.203 1 98.44 49 PHE B N 1
ATOM 1892 C CA . PHE B 1 49 ? -9.203 -2.312 -8.766 1 98.44 49 PHE B CA 1
ATOM 1893 C C . PHE B 1 49 ? -7.934 -1.803 -8.086 1 98.44 49 PHE B C 1
ATOM 1895 O O . PHE B 1 49 ? -8 -1.135 -7.055 1 98.44 49 PHE B O 1
ATOM 1902 N N . ALA B 1 50 ? -6.828 -2.137 -8.68 1 98.69 50 ALA B N 1
ATOM 1903 C CA . ALA B 1 50 ? -5.547 -1.713 -8.125 1 98.69 50 ALA B CA 1
ATOM 1904 C C . ALA B 1 50 ? -5.441 -0.191 -8.086 1 98.69 50 ALA B C 1
ATOM 1906 O O . ALA B 1 50 ? -4.984 0.377 -7.09 1 98.69 50 ALA B O 1
ATOM 1907 N N . LEU B 1 51 ? -5.863 0.439 -9.172 1 98.69 51 LEU B N 1
ATOM 1908 C CA . LEU B 1 51 ? -5.863 1.897 -9.227 1 98.69 51 LEU B CA 1
ATOM 1909 C C . LEU B 1 51 ? -6.754 2.482 -8.141 1 98.69 51 LEU B C 1
ATOM 1911 O O . LEU B 1 51 ? -6.398 3.486 -7.516 1 98.69 51 LEU B O 1
ATOM 1915 N N . SER B 1 52 ? -7.914 1.896 -7.984 1 98.88 52 SER B N 1
ATOM 1916 C CA . SER B 1 52 ? -8.828 2.33 -6.934 1 98.88 52 SER B CA 1
ATOM 1917 C C . SER B 1 52 ? -8.156 2.312 -5.566 1 98.88 52 SER B C 1
ATOM 1919 O O . SER B 1 52 ? -8.297 3.254 -4.785 1 98.88 52 SER B O 1
ATOM 1921 N N . LEU B 1 53 ? -7.43 1.272 -5.285 1 98.88 53 LEU B N 1
ATOM 1922 C CA . LEU B 1 53 ? -6.777 1.11 -3.99 1 98.88 53 LEU B CA 1
ATOM 1923 C C . LEU B 1 53 ? -5.672 2.145 -3.805 1 98.88 53 LEU B C 1
ATOM 1925 O O . LEU B 1 53 ? -5.555 2.746 -2.734 1 98.88 53 LEU B O 1
ATOM 1929 N N . VAL B 1 54 ? -4.879 2.402 -4.836 1 98.88 54 VAL B N 1
ATOM 1930 C CA . VAL B 1 54 ? -3.781 3.359 -4.754 1 98.88 54 VAL B CA 1
ATOM 1931 C C . VAL B 1 54 ? -4.34 4.77 -4.559 1 98.88 54 VAL B C 1
ATOM 1933 O O . VAL B 1 54 ? -3.932 5.48 -3.639 1 98.88 54 VAL B O 1
ATOM 1936 N N . LEU B 1 55 ? -5.293 5.141 -5.367 1 98.88 55 LEU B N 1
ATOM 1937 C CA . LEU B 1 55 ? -5.867 6.477 -5.281 1 98.88 55 LEU B CA 1
ATOM 1938 C C . LEU B 1 55 ? -6.695 6.633 -4.008 1 98.88 55 LEU B C 1
ATOM 1940 O O . LEU B 1 55 ? -6.746 7.719 -3.426 1 98.88 55 LEU B O 1
ATOM 1944 N N . GLY B 1 56 ? -7.375 5.559 -3.668 1 98.88 56 GLY B N 1
ATOM 1945 C CA . GLY B 1 56 ? -8.117 5.59 -2.42 1 98.88 56 GLY B CA 1
ATOM 1946 C C . GLY B 1 56 ? -7.242 5.848 -1.209 1 98.88 56 GLY B C 1
ATOM 1947 O O . GLY B 1 56 ? -7.598 6.648 -0.34 1 98.88 56 GLY B O 1
ATOM 1948 N N . LEU B 1 57 ? -6.086 5.148 -1.156 1 98.88 57 LEU B N 1
ATOM 1949 C CA . LEU B 1 57 ? -5.176 5.324 -0.029 1 98.88 57 LEU B CA 1
ATOM 1950 C C . LEU B 1 57 ? -4.555 6.715 -0.043 1 98.88 57 LEU B C 1
ATOM 1952 O O . LEU B 1 57 ? -4.492 7.383 0.993 1 98.88 57 LEU B O 1
ATOM 1956 N N . LEU B 1 58 ? -4.148 7.16 -1.233 1 98.75 58 LEU B N 1
ATOM 1957 C CA . LEU B 1 58 ? -3.566 8.492 -1.348 1 98.75 58 LEU B CA 1
ATOM 1958 C C . LEU B 1 58 ? -4.602 9.57 -1.026 1 98.75 58 LEU B C 1
ATOM 1960 O O . LEU B 1 58 ? -4.312 10.516 -0.295 1 98.75 58 LEU B O 1
ATOM 1964 N N . GLY B 1 59 ? -5.789 9.391 -1.591 1 98.69 59 GLY B N 1
ATOM 1965 C CA . GLY B 1 59 ? -6.852 10.352 -1.339 1 98.69 59 GLY B CA 1
ATOM 1966 C C . GLY B 1 59 ? -7.273 10.406 0.117 1 98.69 59 GLY B C 1
ATOM 1967 O O . GLY B 1 59 ? -7.445 11.484 0.679 1 98.69 59 GLY B O 1
ATOM 1968 N N . THR B 1 60 ? -7.426 9.234 0.738 1 98.75 60 THR B N 1
ATOM 1969 C CA . THR B 1 60 ? -7.789 9.172 2.15 1 98.75 60 THR B CA 1
ATOM 1970 C C . THR B 1 60 ? -6.691 9.797 3.014 1 98.75 60 THR B C 1
ATOM 1972 O O . THR B 1 60 ? -6.984 10.508 3.977 1 98.75 60 THR B O 1
ATOM 1975 N N . THR B 1 61 ? -5.434 9.539 2.674 1 98.38 61 THR B N 1
ATOM 1976 C CA . THR B 1 61 ? -4.309 10.125 3.398 1 98.38 61 THR B CA 1
ATOM 1977 C C . THR B 1 61 ? -4.34 11.648 3.311 1 98.38 61 THR B C 1
ATOM 1979 O O . THR B 1 61 ? -4.176 12.336 4.32 1 98.38 61 THR B O 1
ATOM 1982 N N . ALA B 1 62 ? -4.574 12.148 2.137 1 97.19 62 ALA B N 1
ATOM 1983 C CA . ALA B 1 62 ? -4.594 13.594 1.909 1 97.19 62 ALA B CA 1
ATOM 1984 C C . ALA B 1 62 ? -5.711 14.258 2.707 1 97.19 62 ALA B C 1
ATOM 1986 O O . ALA B 1 62 ? -5.555 15.383 3.188 1 97.19 62 ALA B O 1
ATOM 1987 N N . LEU B 1 63 ? -6.816 13.562 2.859 1 97.19 63 LEU B N 1
ATOM 1988 C CA . LEU B 1 63 ? -7.961 14.156 3.543 1 97.19 63 LEU B CA 1
ATOM 1989 C C . LEU B 1 63 ? -7.887 13.906 5.047 1 97.19 63 LEU B C 1
ATOM 1991 O O . LEU B 1 63 ? -8.375 14.711 5.84 1 97.19 63 LEU B O 1
ATOM 1995 N N . TYR B 1 64 ? -7.297 12.844 5.445 1 97.19 64 TYR B N 1
ATOM 1996 C CA . TYR B 1 64 ? -7.188 12.508 6.863 1 97.19 64 TYR B CA 1
ATOM 1997 C C . TYR B 1 64 ? -6.133 13.367 7.551 1 97.19 64 TYR B C 1
ATOM 1999 O O . TYR B 1 64 ? -6.32 13.797 8.688 1 97.19 64 TYR B O 1
ATOM 2007 N N . ALA B 1 65 ? -5.027 13.641 6.867 1 95.06 65 ALA B N 1
ATOM 2008 C CA . ALA B 1 65 ? -3.85 14.258 7.477 1 95.06 65 ALA B CA 1
ATOM 2009 C C . ALA B 1 65 ? -4.211 15.57 8.156 1 95.06 65 ALA B C 1
ATOM 2011 O O . ALA B 1 65 ? -3.898 15.773 9.336 1 95.06 65 ALA B O 1
ATOM 2012 N N . PRO B 1 66 ? -4.957 16.5 7.504 1 92.69 66 PRO B N 1
ATOM 2013 C CA . PRO B 1 66 ? -5.262 17.781 8.164 1 92.69 66 PRO B CA 1
ATOM 2014 C C . PRO B 1 66 ? -6.289 17.625 9.281 1 92.69 66 PRO B C 1
ATOM 2016 O O . PRO B 1 66 ? -6.48 18.547 10.078 1 92.69 66 PRO B O 1
ATOM 2019 N N . THR B 1 67 ? -6.914 16.453 9.398 1 94.06 67 THR B N 1
ATOM 2020 C CA . THR B 1 67 ? -7.949 16.266 10.406 1 94.06 67 THR B CA 1
ATOM 2021 C C . THR B 1 67 ? -7.484 15.305 11.492 1 94.06 67 THR B C 1
ATOM 2023 O O . THR B 1 67 ? -8.234 15 12.422 1 94.06 67 THR B O 1
ATOM 2026 N N . ALA B 1 68 ? -6.266 14.82 11.406 1 94.44 68 ALA B N 1
ATOM 2027 C CA . ALA B 1 68 ? -5.766 13.719 12.219 1 94.44 68 ALA B CA 1
ATOM 2028 C C . ALA B 1 68 ? -5.867 14.039 13.703 1 94.44 68 ALA B C 1
ATOM 2030 O O . ALA B 1 68 ? -6.305 13.203 14.5 1 94.44 68 ALA B O 1
ATOM 2031 N N . LEU B 1 69 ? -5.488 15.227 14.086 1 93 69 LEU B N 1
ATOM 2032 C CA . LEU B 1 69 ? -5.473 15.578 15.5 1 93 69 LEU B CA 1
ATOM 2033 C C . LEU B 1 69 ? -6.891 15.648 16.062 1 93 69 LEU B C 1
ATOM 2035 O O . LEU B 1 69 ? -7.148 15.18 17.172 1 93 69 LEU B O 1
ATOM 2039 N N . MET B 1 70 ? -7.797 16.156 15.297 1 93.75 70 MET B N 1
ATOM 2040 C CA . MET B 1 70 ? -9.188 16.25 15.734 1 93.75 70 MET B CA 1
ATOM 2041 C C . MET B 1 70 ? -9.867 14.883 15.703 1 93.75 70 MET B C 1
ATOM 2043 O O . MET B 1 70 ? -10.75 14.609 16.516 1 93.75 70 MET B O 1
ATOM 2047 N N . ALA B 1 71 ? -9.445 14.094 14.734 1 94.88 71 ALA B N 1
ATOM 2048 C CA . ALA B 1 71 ? -10.008 12.758 14.586 1 94.88 71 ALA B CA 1
ATOM 2049 C C . ALA B 1 71 ? -9.656 11.875 15.781 1 94.88 71 ALA B C 1
ATOM 2051 O O . ALA B 1 71 ? -10.359 10.906 16.078 1 94.88 71 ALA B O 1
ATOM 2052 N N . GLY B 1 72 ? -8.523 12.195 16.469 1 95.5 72 GLY B N 1
ATOM 2053 C CA . GLY B 1 72 ? -8.141 11.531 17.703 1 95.5 72 GLY B CA 1
ATOM 2054 C C . GLY B 1 72 ? -7.758 10.078 17.5 1 95.5 72 GLY B C 1
ATOM 2055 O O . GLY B 1 72 ? -7.406 9.672 16.391 1 95.5 72 GLY B O 1
ATOM 2056 N N . GLU B 1 73 ? -7.801 9.305 18.531 1 96.5 73 GLU B N 1
ATOM 2057 C CA . GLU B 1 73 ? -7.344 7.918 18.531 1 96.5 73 GLU B CA 1
ATOM 2058 C C . GLU B 1 73 ? -8.25 7.043 17.672 1 96.5 73 GLU B C 1
ATOM 2060 O O . GLU B 1 73 ? -7.773 6.105 17.016 1 96.5 73 GLU B O 1
ATOM 2065 N N . LEU B 1 74 ? -9.484 7.352 17.75 1 97.38 74 LEU B N 1
ATOM 2066 C CA . LEU B 1 74 ? -10.414 6.57 16.938 1 97.38 74 LEU B CA 1
ATOM 2067 C C . LEU B 1 74 ? -10.141 6.758 15.453 1 97.38 74 LEU B C 1
ATOM 2069 O O . LEU B 1 74 ? -10.141 5.785 14.688 1 97.38 74 LEU B O 1
ATOM 2073 N N . GLY B 1 75 ? -9.922 8.023 15.016 1 97.81 75 GLY B N 1
ATOM 2074 C CA . GLY B 1 75 ? -9.586 8.289 13.633 1 97.81 75 GLY B CA 1
ATOM 2075 C C . GLY B 1 75 ? -8.281 7.648 13.203 1 97.81 75 GLY B C 1
ATOM 2076 O O . GLY B 1 75 ? -8.188 7.078 12.109 1 97.81 75 GLY B O 1
ATOM 2077 N N . LEU B 1 76 ? -7.301 7.707 14.094 1 98 76 LEU B N 1
ATOM 2078 C CA . LEU B 1 76 ? -6.008 7.105 13.781 1 98 76 LEU B CA 1
ATOM 2079 C C . LEU B 1 76 ? -6.125 5.59 13.656 1 98 76 LEU B C 1
ATOM 2081 O O . LEU B 1 76 ? -5.551 4.992 12.75 1 98 76 LEU B O 1
ATOM 2085 N N . THR B 1 77 ? -6.871 4.996 14.586 1 98.44 77 THR B N 1
ATOM 2086 C CA . THR B 1 77 ? -7.09 3.557 14.531 1 98.44 77 THR B CA 1
ATOM 2087 C C . THR B 1 77 ? -7.77 3.16 13.219 1 98.44 77 THR B C 1
ATOM 2089 O O . THR B 1 77 ? -7.344 2.211 12.562 1 98.44 77 THR B O 1
ATOM 2092 N N . GLY B 1 78 ? -8.805 3.863 12.852 1 98.81 78 GLY B N 1
ATOM 2093 C CA . GLY B 1 78 ? -9.477 3.596 11.594 1 98.81 78 GLY B CA 1
ATOM 2094 C C . GLY B 1 78 ? -8.57 3.744 10.383 1 98.81 78 GLY B C 1
ATOM 2095 O O . GLY B 1 78 ? -8.57 2.893 9.492 1 98.81 78 GLY B O 1
ATOM 2096 N N . PHE B 1 79 ? -7.766 4.805 10.367 1 98.75 79 PHE B N 1
ATOM 2097 C CA . PHE B 1 79 ? -6.863 5.07 9.258 1 98.75 79 PHE B CA 1
ATOM 2098 C C . PHE B 1 79 ? -5.836 3.953 9.117 1 98.75 79 PHE B C 1
ATOM 2100 O O . PHE B 1 79 ? -5.582 3.467 8.016 1 98.75 79 PHE B O 1
ATOM 2107 N N . VAL B 1 80 ? -5.23 3.484 10.227 1 98.81 80 VAL B N 1
ATOM 2108 C CA . VAL B 1 80 ? -4.207 2.443 10.195 1 98.81 80 VAL B CA 1
ATOM 2109 C C . VAL B 1 80 ? -4.832 1.12 9.758 1 98.81 80 VAL B C 1
ATOM 2111 O O . VAL B 1 80 ? -4.234 0.377 8.969 1 98.81 80 VAL B O 1
ATOM 2114 N N . MET B 1 81 ? -6.035 0.855 10.234 1 98.81 81 MET B N 1
ATOM 2115 C CA . MET B 1 81 ? -6.723 -0.373 9.852 1 98.81 81 MET B CA 1
ATOM 2116 C C . MET B 1 81 ? -6.969 -0.406 8.344 1 98.81 81 MET B C 1
ATOM 2118 O O . MET B 1 81 ? -6.633 -1.388 7.68 1 98.81 81 MET B O 1
ATOM 2122 N N . LEU B 1 82 ? -7.574 0.69 7.859 1 98.81 82 LEU B N 1
ATOM 2123 C CA . LEU B 1 82 ? -7.863 0.682 6.43 1 98.81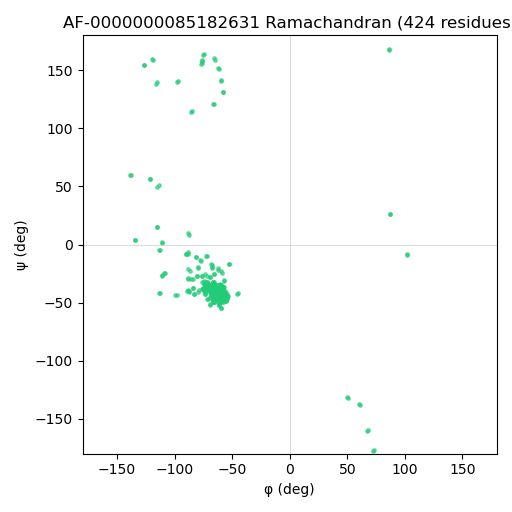 82 LEU B CA 1
ATOM 2124 C C . LEU B 1 82 ? -6.57 0.701 5.617 1 98.81 82 LEU B C 1
ATOM 2126 O O . LEU B 1 82 ? -6.512 0.126 4.527 1 98.81 82 LEU B O 1
ATOM 2130 N N . PHE B 1 83 ? -5.488 1.329 6.086 1 98.88 83 PHE B N 1
ATOM 2131 C CA . PHE B 1 83 ? -4.203 1.377 5.398 1 98.88 83 PHE B CA 1
ATOM 2132 C C . PHE B 1 83 ? -3.631 -0.025 5.223 1 98.88 83 PHE B C 1
ATOM 2134 O O . PHE B 1 83 ? -3.295 -0.428 4.105 1 98.88 83 PHE B O 1
ATOM 2141 N N . VAL B 1 84 ? -3.6 -0.758 6.289 1 98.88 84 VAL B N 1
ATOM 2142 C CA . VAL B 1 84 ? -3.068 -2.117 6.273 1 98.88 84 VAL B CA 1
ATOM 2143 C C . VAL B 1 84 ? -3.975 -3.016 5.434 1 98.88 84 VAL B C 1
ATOM 2145 O O . VAL B 1 84 ? -3.496 -3.795 4.605 1 98.88 84 VAL B O 1
ATOM 2148 N N . GLY B 1 85 ? -5.25 -2.924 5.684 1 98.75 85 GLY B N 1
ATOM 2149 C CA . GLY B 1 85 ? -6.203 -3.719 4.926 1 98.75 85 GLY B CA 1
ATOM 2150 C C . GLY B 1 85 ? -6.109 -3.492 3.428 1 98.75 85 GLY B C 1
ATOM 2151 O O . GLY B 1 85 ? -6.066 -4.449 2.652 1 98.75 85 GLY B O 1
ATOM 2152 N N . MET B 1 86 ? -6.023 -2.23 3.018 1 98.75 86 MET B N 1
ATOM 2153 C CA . MET B 1 86 ? -5.996 -1.895 1.597 1 98.75 86 MET B CA 1
ATOM 2154 C C . MET B 1 86 ? -4.672 -2.303 0.966 1 98.75 86 MET B C 1
ATOM 2156 O O . MET B 1 86 ? -4.625 -2.689 -0.203 1 98.75 86 MET B O 1
ATOM 2160 N N . MET B 1 87 ? -3.568 -2.24 1.731 1 98.88 87 MET B N 1
ATOM 2161 C CA . MET B 1 87 ? -2.297 -2.742 1.219 1 98.88 87 MET B CA 1
ATOM 2162 C C . MET B 1 87 ? -2.363 -4.246 0.98 1 98.88 87 MET B C 1
ATOM 2164 O O . MET B 1 87 ? -1.857 -4.742 -0.028 1 98.88 87 MET B O 1
ATOM 2168 N N . MET B 1 88 ? -3.025 -4.93 1.888 1 98.69 88 MET B N 1
ATOM 2169 C CA . MET B 1 88 ? -3.164 -6.379 1.742 1 98.69 88 MET B CA 1
ATOM 2170 C C . MET B 1 88 ? 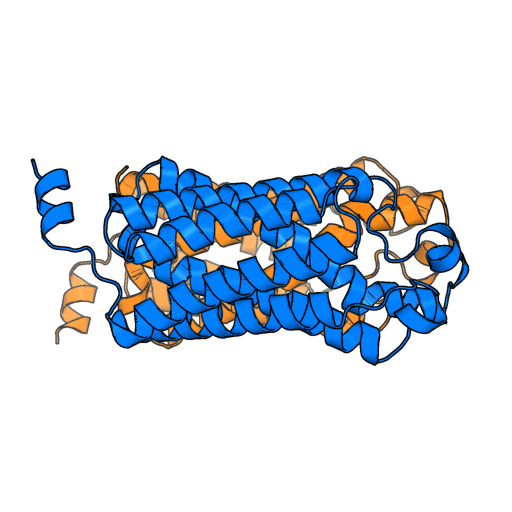-4.051 -6.723 0.551 1 98.69 88 MET B C 1
ATOM 2172 O O . MET B 1 88 ? -3.752 -7.648 -0.204 1 98.69 88 MET B O 1
ATOM 2176 N N . ILE B 1 89 ? -5.121 -5.98 0.362 1 98.19 89 ILE B N 1
ATOM 2177 C CA . ILE B 1 89 ? -5.992 -6.207 -0.786 1 98.19 89 ILE B CA 1
ATOM 2178 C C . ILE B 1 89 ? -5.234 -5.914 -2.076 1 98.19 89 ILE B C 1
ATOM 2180 O O . ILE B 1 89 ? -5.379 -6.633 -3.068 1 98.19 89 ILE B O 1
ATOM 2184 N N . PHE B 1 90 ? -4.434 -4.863 -2.041 1 98.81 90 PHE B N 1
ATOM 2185 C CA . PHE B 1 90 ? -3.613 -4.539 -3.201 1 98.81 90 PHE B CA 1
ATOM 2186 C C . PHE B 1 90 ? -2.672 -5.691 -3.535 1 98.81 90 PHE B C 1
ATOM 2188 O O . PHE B 1 90 ? -2.402 -5.957 -4.707 1 98.81 90 PHE B O 1
ATOM 2195 N N . GLY B 1 91 ? -2.123 -6.324 -2.494 1 98.5 91 GLY B N 1
ATOM 2196 C CA . GLY B 1 91 ? -1.266 -7.477 -2.729 1 98.5 91 GLY B CA 1
ATOM 2197 C C . GLY B 1 91 ? -1.931 -8.555 -3.559 1 98.5 91 GLY B C 1
ATOM 2198 O O . GLY B 1 91 ? -1.334 -9.078 -4.504 1 98.5 91 GLY B O 1
ATOM 2199 N N . LEU B 1 92 ? -3.154 -8.875 -3.248 1 97.88 92 LEU B N 1
ATOM 2200 C CA . LEU B 1 92 ? -3.879 -9.867 -4.031 1 97.88 92 LEU B CA 1
ATOM 2201 C C . LEU B 1 92 ? -4.18 -9.344 -5.43 1 97.88 92 LEU B C 1
ATOM 2203 O O . LEU B 1 92 ? -4.098 -10.094 -6.406 1 97.88 92 LEU B O 1
ATOM 2207 N N . ASP B 1 93 ? -4.531 -8.086 -5.496 1 98.06 93 ASP B N 1
ATOM 2208 C CA . ASP B 1 93 ? -4.82 -7.5 -6.805 1 98.06 93 ASP B CA 1
ATOM 2209 C C . ASP B 1 93 ? -3.58 -7.512 -7.695 1 98.06 93 ASP B C 1
ATOM 2211 O O . ASP B 1 93 ? -3.686 -7.676 -8.914 1 98.06 93 ASP B O 1
ATOM 2215 N N . TYR B 1 94 ? -2.434 -7.262 -7.105 1 98.44 94 TYR B N 1
ATOM 2216 C CA . TYR B 1 94 ? -1.168 -7.371 -7.82 1 98.44 94 TYR B CA 1
ATOM 2217 C C . TYR B 1 94 ? -1.016 -8.75 -8.453 1 98.44 94 TYR B C 1
ATOM 2219 O O . TYR B 1 94 ? -0.674 -8.867 -9.633 1 98.44 94 TYR B O 1
ATOM 2227 N N . TYR B 1 95 ? -1.319 -9.805 -7.66 1 97.88 95 TYR B N 1
ATOM 2228 C CA . TYR B 1 95 ? -1.311 -11.18 -8.156 1 97.88 95 TYR B CA 1
ATOM 2229 C C . TYR B 1 95 ? -2.316 -11.352 -9.289 1 97.88 95 TYR B C 1
ATOM 2231 O O . TYR B 1 95 ? -2.008 -11.969 -10.312 1 97.88 95 TYR B O 1
ATOM 2239 N N . GLU B 1 96 ? -3.467 -10.781 -9.148 1 97.62 96 GLU B N 1
ATOM 2240 C CA . GLU B 1 96 ? -4.559 -10.984 -10.102 1 97.62 96 GLU B CA 1
ATOM 2241 C C . GLU B 1 96 ? -4.285 -10.273 -11.422 1 97.62 96 GLU B C 1
ATOM 2243 O O . GLU B 1 96 ? -4.738 -10.711 -12.477 1 97.62 96 GLU B O 1
ATOM 2248 N N . VAL B 1 97 ? -3.506 -9.211 -11.344 1 98.12 97 VAL B N 1
ATOM 2249 C CA . VAL B 1 97 ? -3.217 -8.438 -12.555 1 98.12 97 VAL B CA 1
ATOM 2250 C C . VAL B 1 97 ? -1.989 -9.016 -13.25 1 98.12 97 VAL B C 1
ATOM 2252 O O . VAL B 1 97 ? -1.987 -9.188 -14.477 1 98.12 97 VAL B O 1
ATOM 2255 N N . LEU B 1 98 ? -0.989 -9.422 -12.484 1 98.06 98 LEU B N 1
ATOM 2256 C CA . LEU B 1 98 ? 0.31 -9.641 -13.109 1 98.06 98 LEU B CA 1
ATOM 2257 C C . LEU B 1 98 ? 0.659 -11.125 -13.141 1 98.06 98 LEU B C 1
ATOM 2259 O O . LEU B 1 98 ? 1.439 -11.57 -13.984 1 98.06 98 LEU B O 1
ATOM 2263 N N . ILE B 1 99 ? 0.128 -11.914 -12.211 1 97.81 99 ILE B N 1
ATOM 2264 C CA . ILE B 1 99 ? 0.641 -13.273 -12.039 1 97.81 99 ILE B CA 1
ATOM 2265 C C . ILE B 1 99 ? -0.433 -14.281 -12.438 1 97.81 99 ILE B C 1
ATOM 2267 O O . ILE B 1 99 ? -0.161 -15.219 -13.188 1 97.81 99 ILE B O 1
ATOM 2271 N N . ALA B 1 100 ? -1.703 -14.062 -12.062 1 97.31 100 ALA B N 1
ATOM 2272 C CA . ALA B 1 100 ? -2.773 -15.016 -12.352 1 97.31 100 ALA B CA 1
ATOM 2273 C C . ALA B 1 100 ? -2.977 -15.188 -13.852 1 97.31 100 ALA B C 1
ATOM 2275 O O . ALA B 1 100 ? -3.082 -16.312 -14.352 1 97.31 100 ALA B O 1
ATOM 2276 N N . PRO B 1 101 ? -3.025 -14.062 -14.625 1 97.69 101 PRO B N 1
ATOM 2277 C CA . PRO B 1 101 ? -3.172 -14.25 -16.078 1 97.69 101 PRO B CA 1
ATOM 2278 C C . PRO B 1 101 ? -2.008 -15.031 -16.688 1 97.69 101 PRO B C 1
ATOM 2280 O O . PRO B 1 101 ? -2.209 -15.82 -17.609 1 97.69 101 PRO B O 1
ATOM 2283 N N . PHE B 1 102 ? -0.805 -14.797 -16.203 1 97.75 102 PHE B N 1
ATOM 2284 C CA . PHE B 1 102 ? 0.361 -15.539 -16.672 1 97.75 102 PHE B CA 1
ATOM 2285 C C . PHE B 1 102 ? 0.213 -17.031 -16.359 1 97.75 102 PHE B C 1
ATOM 2287 O O . PHE B 1 102 ? 0.485 -17.875 -17.203 1 97.75 102 PHE B O 1
ATOM 2294 N N . LEU B 1 103 ? -0.213 -17.359 -15.102 1 97.06 103 LEU B N 1
ATOM 2295 C CA . LEU B 1 103 ? -0.435 -18.75 -14.711 1 97.06 103 LEU B CA 1
ATOM 2296 C C . LEU B 1 103 ? -1.554 -19.375 -15.531 1 97.06 103 LEU B C 1
ATOM 2298 O O . LEU B 1 103 ? -1.479 -20.547 -15.898 1 97.06 103 LEU B O 1
ATOM 2302 N N . ALA B 1 104 ? -2.572 -18.578 -15.82 1 97.62 104 ALA B N 1
ATOM 2303 C CA . ALA B 1 104 ? -3.707 -19.078 -16.594 1 97.62 104 ALA B CA 1
ATOM 2304 C C . ALA B 1 104 ? -3.262 -19.578 -17.969 1 97.62 104 ALA B C 1
ATOM 2306 O O . ALA B 1 104 ? -3.789 -20.562 -18.484 1 97.62 104 ALA B O 1
ATOM 2307 N N . VAL B 1 105 ? -2.285 -18.922 -18.531 1 97.88 105 VAL B N 1
ATOM 2308 C CA . VAL B 1 105 ? -1.805 -19.25 -19.875 1 97.88 105 VAL B CA 1
ATOM 2309 C C . VAL B 1 105 ? -0.79 -20.391 -19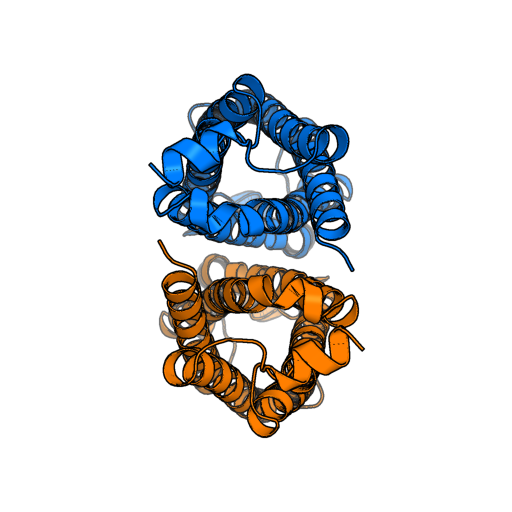.797 1 97.88 105 VAL B C 1
ATOM 2311 O O . VAL B 1 105 ? -0.824 -21.328 -20.609 1 97.88 105 VAL B O 1
ATOM 2314 N N . ASN B 1 106 ? 0.049 -20.453 -18.797 1 97.44 106 ASN B N 1
ATOM 2315 C CA . ASN B 1 106 ? 1.216 -21.328 -18.812 1 97.44 106 ASN B CA 1
ATOM 2316 C C . ASN B 1 106 ? 1.048 -22.5 -17.844 1 97.44 106 ASN B C 1
ATOM 2318 O O . ASN B 1 106 ? 1.699 -23.531 -18 1 97.44 106 ASN B O 1
ATOM 2322 N N . TYR B 1 107 ? 0.243 -22.344 -16.844 1 96.69 107 TYR B N 1
ATOM 2323 C CA . TYR B 1 107 ? -0.04 -23.359 -15.844 1 96.69 107 TYR B CA 1
ATOM 2324 C C . TYR B 1 107 ? -1.524 -23.391 -15.5 1 96.69 107 TYR B C 1
ATOM 2326 O O . TYR B 1 107 ? -1.901 -23.234 -14.336 1 96.69 107 TYR B O 1
ATOM 2334 N N . PRO B 1 108 ? -2.375 -23.656 -16.484 1 96.69 108 PRO B N 1
ATOM 2335 C CA . PRO B 1 108 ? -3.822 -23.516 -16.297 1 96.69 108 PRO B CA 1
ATOM 2336 C C . PRO B 1 108 ? -4.367 -24.406 -15.188 1 96.69 108 PRO B C 1
ATOM 2338 O O . PRO B 1 108 ? -5.43 -24.109 -14.625 1 96.69 108 PRO B O 1
ATOM 2341 N N . GLU B 1 109 ? -3.693 -25.5 -14.812 1 95.81 109 GLU B N 1
ATOM 2342 C CA . GLU B 1 109 ? -4.145 -26.391 -13.742 1 95.81 109 GLU B CA 1
ATOM 2343 C C . GLU B 1 109 ? -4.227 -25.641 -12.414 1 95.81 109 GLU B C 1
ATOM 2345 O O . GLU B 1 109 ? -5.086 -25.953 -11.578 1 95.81 109 GLU B O 1
ATOM 2350 N N . VAL B 1 110 ? -3.279 -24.688 -12.203 1 96.25 110 VAL B N 1
ATOM 2351 C CA . VAL B 1 110 ? -3.301 -23.891 -10.977 1 96.25 110 VAL B CA 1
ATOM 2352 C C . VAL B 1 110 ? -4.613 -23.109 -10.891 1 96.25 110 VAL B C 1
ATOM 2354 O O . VAL B 1 110 ? -5.254 -23.078 -9.836 1 96.25 110 VAL B O 1
ATOM 2357 N N . ILE B 1 111 ? -5.012 -22.5 -12.016 1 96.44 111 ILE B N 1
ATOM 2358 C CA . ILE B 1 111 ? -6.215 -21.672 -12.078 1 96.44 111 ILE B CA 1
ATOM 2359 C C . ILE B 1 111 ? -7.453 -22.562 -11.977 1 96.44 111 ILE B C 1
ATOM 2361 O O . ILE B 1 111 ? -8.438 -22.188 -11.336 1 96.44 111 ILE B O 1
ATOM 2365 N N . GLN B 1 112 ? -7.395 -23.703 -12.633 1 94.38 112 GLN B N 1
ATOM 2366 C CA . GLN B 1 112 ? -8.516 -24.641 -12.586 1 94.38 112 GLN B CA 1
ATOM 2367 C C . GLN B 1 112 ? -8.789 -25.094 -11.156 1 94.38 112 GLN B C 1
ATOM 2369 O O . GLN B 1 112 ? -9.953 -25.234 -10.75 1 94.38 112 GLN B O 1
ATOM 2374 N N . ASP B 1 113 ? -7.711 -25.25 -10.398 1 93.81 113 ASP B N 1
ATOM 2375 C CA . ASP B 1 113 ? -7.848 -25.797 -9.055 1 93.81 113 ASP B CA 1
ATOM 2376 C C . ASP B 1 113 ? -8.172 -24.688 -8.047 1 93.81 113 ASP B C 1
ATOM 2378 O O . ASP B 1 113 ? -8.859 -24.938 -7.051 1 93.81 113 ASP B O 1
ATOM 2382 N N . HIS B 1 114 ? -7.703 -23.438 -8.297 1 92.88 114 HIS B N 1
ATOM 2383 C CA . HIS B 1 114 ? -7.738 -22.484 -7.199 1 92.88 114 HIS B CA 1
ATOM 2384 C C . HIS B 1 114 ? -8.289 -21.141 -7.668 1 92.88 114 HIS B C 1
ATOM 2386 O O . HIS B 1 114 ? -8.281 -20.156 -6.914 1 92.88 114 HIS B O 1
ATOM 2392 N N . GLY B 1 115 ? -8.703 -21.078 -8.914 1 90.56 115 GLY B N 1
ATOM 2393 C CA . GLY B 1 115 ? -9.266 -19.844 -9.438 1 90.56 115 GLY B CA 1
ATOM 2394 C C . GLY B 1 115 ? -8.297 -18.672 -9.391 1 90.56 115 GLY B C 1
ATOM 2395 O O . GLY B 1 115 ? -7.129 -18.812 -9.758 1 90.56 115 GLY B O 1
ATOM 2396 N N . ALA B 1 116 ? -8.844 -17.531 -8.977 1 85.88 116 ALA B N 1
ATOM 2397 C CA . ALA B 1 116 ? -8.062 -16.297 -9.023 1 85.88 116 ALA B CA 1
ATOM 2398 C C . ALA B 1 116 ? -7.258 -16.109 -7.734 1 85.88 116 ALA B C 1
ATOM 2400 O O . ALA B 1 116 ? -6.738 -15.023 -7.473 1 85.88 116 ALA B O 1
ATOM 2401 N N . GLY B 1 117 ? -7.191 -17.078 -6.879 1 87.62 117 GLY B N 1
ATOM 2402 C CA . GLY B 1 117 ? -6.219 -17.094 -5.797 1 87.62 117 GLY B CA 1
ATOM 2403 C C . GLY B 1 117 ? -6.809 -16.703 -4.457 1 87.62 117 GLY B C 1
ATOM 2404 O O . GLY B 1 117 ? -6.164 -16.859 -3.418 1 87.62 117 GLY B O 1
ATOM 2405 N N . ASP B 1 118 ? -8.078 -16.203 -4.383 1 85 118 ASP B N 1
ATOM 2406 C CA . ASP B 1 118 ? -8.664 -15.711 -3.141 1 85 118 ASP B CA 1
ATOM 2407 C C . ASP B 1 118 ? -8.906 -16.844 -2.156 1 85 118 ASP B C 1
ATOM 2409 O O . ASP B 1 118 ? -9.008 -16.625 -0.948 1 85 118 ASP B O 1
ATOM 2413 N N . ALA B 1 119 ? -8.883 -18.109 -2.682 1 84 119 ALA B N 1
ATOM 2414 C CA . ALA B 1 119 ? -9.109 -19.25 -1.802 1 84 119 ALA B CA 1
ATOM 2415 C C . ALA B 1 119 ? -7.867 -20.125 -1.706 1 84 119 ALA B C 1
ATOM 2417 O O . ALA B 1 119 ? -7.922 -21.25 -1.181 1 84 119 ALA B O 1
ATOM 2418 N N . MET B 1 120 ? -6.777 -19.562 -2.145 1 91.56 120 MET B N 1
ATOM 2419 C CA . MET B 1 120 ? -5.531 -20.328 -2.201 1 91.56 120 MET B CA 1
ATOM 2420 C C . MET B 1 120 ? -4.805 -20.281 -0.862 1 91.56 120 MET B C 1
ATOM 2422 O O . MET B 1 120 ? -4.336 -19.234 -0.438 1 91.56 120 MET B O 1
ATOM 2426 N N . GLY B 1 121 ? -4.758 -21.469 -0.286 1 94 121 GLY B N 1
ATOM 2427 C CA . GLY B 1 121 ? -3.945 -21.562 0.916 1 94 121 GLY B CA 1
ATOM 2428 C C . GLY B 1 121 ? -4.25 -20.469 1.929 1 94 121 GLY B C 1
ATOM 2429 O O . GLY B 1 121 ? -5.41 -20.25 2.273 1 94 121 GLY B O 1
ATOM 2430 N N . PRO B 1 122 ? -3.17 -19.781 2.447 1 96.88 122 PRO B N 1
ATOM 2431 C CA . PRO B 1 122 ? -3.357 -18.766 3.494 1 96.88 122 PRO B CA 1
ATOM 2432 C C . PRO B 1 122 ? -4.109 -17.547 2.998 1 96.88 122 PRO B C 1
ATOM 2434 O O . PRO B 1 122 ? -4.621 -16.766 3.805 1 96.88 122 PRO B O 1
ATOM 2437 N N . VAL B 1 123 ? -4.145 -17.328 1.688 1 96.94 123 VAL B N 1
ATOM 2438 C CA . VAL B 1 123 ? -4.871 -16.188 1.142 1 96.94 123 VAL B CA 1
ATOM 2439 C C . VAL B 1 123 ? -6.328 -16.234 1.585 1 96.94 123 VAL B C 1
ATOM 2441 O O . VAL B 1 123 ? -6.953 -15.195 1.81 1 96.94 123 VAL B O 1
ATOM 2444 N N . ALA B 1 124 ? -6.91 -17.469 1.777 1 93.5 124 ALA B N 1
ATOM 2445 C CA . ALA B 1 124 ? -8.305 -17.672 2.166 1 93.5 124 ALA B CA 1
ATOM 2446 C C . ALA B 1 124 ? -8.594 -17.062 3.533 1 93.5 124 ALA B C 1
ATOM 2448 O O . ALA B 1 124 ? -9.734 -16.734 3.844 1 93.5 124 ALA B O 1
ATOM 2449 N N . ILE B 1 125 ? -7.566 -16.844 4.32 1 94.81 125 ILE B N 1
ATOM 2450 C CA . ILE B 1 125 ? -7.715 -16.281 5.652 1 94.81 125 ILE B CA 1
ATOM 2451 C C . ILE B 1 125 ? -7.398 -14.781 5.605 1 94.81 125 ILE B C 1
ATOM 2453 O O . ILE B 1 125 ? -8.148 -13.961 6.145 1 94.81 125 ILE B O 1
ATOM 2457 N N . PHE B 1 126 ? -6.348 -14.43 4.914 1 96 126 PHE B N 1
ATOM 2458 C CA . PHE B 1 126 ? -5.812 -13.078 4.996 1 96 126 PHE B CA 1
ATOM 2459 C C . PHE B 1 126 ? -6.617 -12.125 4.121 1 96 126 PHE B C 1
ATOM 2461 O O . PHE B 1 126 ? -6.691 -10.922 4.402 1 96 126 PHE B O 1
ATOM 2468 N N . PHE B 1 127 ? -7.246 -12.656 3.059 1 94.06 127 PHE B N 1
ATOM 2469 C CA . PHE B 1 127 ? -8.016 -11.773 2.188 1 94.06 127 PHE B CA 1
ATOM 2470 C C . PHE B 1 127 ? -9.266 -11.266 2.898 1 94.06 127 PHE B C 1
ATOM 2472 O O . PHE B 1 127 ? -9.508 -10.055 2.949 1 94.06 127 PHE B O 1
ATOM 2479 N N . PRO B 1 128 ? -10.094 -12.156 3.486 1 92.69 128 PRO B N 1
ATOM 2480 C CA . PRO B 1 128 ? -11.234 -11.641 4.25 1 92.69 128 PRO B CA 1
ATOM 2481 C C . PRO B 1 128 ? -10.812 -10.742 5.41 1 92.69 128 PRO B C 1
ATOM 2483 O O . PRO B 1 128 ? -11.508 -9.781 5.734 1 92.69 128 PRO B O 1
ATOM 2486 N N . LEU B 1 129 ? -9.719 -11.039 6.062 1 95.56 129 LEU B N 1
ATOM 2487 C CA . LEU B 1 129 ? -9.219 -10.188 7.137 1 95.56 129 LEU B CA 1
ATOM 2488 C C . LEU B 1 129 ? -8.867 -8.797 6.613 1 95.56 129 LEU B C 1
ATOM 2490 O O . LEU B 1 129 ? -9.156 -7.793 7.27 1 95.56 129 LEU B O 1
ATOM 2494 N N . ALA B 1 130 ? -8.242 -8.75 5.48 1 96.88 130 ALA B N 1
ATOM 2495 C CA . ALA B 1 130 ? -7.918 -7.48 4.84 1 96.88 130 ALA B CA 1
ATOM 2496 C C . ALA B 1 130 ? -9.18 -6.672 4.555 1 96.88 130 ALA B C 1
ATOM 2498 O O . ALA B 1 130 ? -9.203 -5.457 4.766 1 96.88 130 ALA B O 1
ATOM 2499 N N . GLY B 1 131 ? -10.188 -7.359 4.031 1 95.5 131 GLY B N 1
ATOM 2500 C CA . GLY B 1 131 ? -11.469 -6.711 3.807 1 95.5 131 GLY B CA 1
ATOM 2501 C C . GLY B 1 131 ? -12.078 -6.137 5.07 1 95.5 131 GLY B C 1
ATOM 2502 O O . GLY B 1 131 ? -12.547 -4.996 5.078 1 95.5 131 GLY B O 1
ATOM 2503 N N . LEU B 1 132 ? -12.023 -6.902 6.133 1 96.19 132 LEU B N 1
ATOM 2504 C CA . LEU B 1 132 ? -12.586 -6.473 7.41 1 96.19 132 LEU B CA 1
ATOM 2505 C C . LEU B 1 132 ? -11.859 -5.234 7.934 1 96.19 132 LEU B C 1
ATOM 2507 O O . LEU B 1 132 ? -12.5 -4.297 8.422 1 96.19 132 LEU B O 1
ATOM 2511 N N . LEU B 1 133 ? -10.547 -5.234 7.84 1 98.31 133 LEU B N 1
ATOM 2512 C CA . LEU B 1 133 ? -9.773 -4.082 8.273 1 98.31 133 LEU B CA 1
ATOM 2513 C C . LEU B 1 133 ? -10.133 -2.844 7.457 1 98.31 133 LEU B C 1
ATOM 2515 O O . LEU B 1 133 ? -10.312 -1.759 8.016 1 98.31 133 LEU B O 1
ATOM 2519 N N . THR B 1 134 ? -10.281 -3.031 6.184 1 98.38 134 THR B N 1
ATOM 2520 C CA . THR B 1 134 ? -10.562 -1.914 5.289 1 98.38 134 THR B CA 1
ATOM 2521 C C . THR B 1 134 ? -11.93 -1.303 5.59 1 98.38 134 THR B C 1
ATOM 2523 O O . THR B 1 134 ? -12.039 -0.091 5.789 1 98.38 134 THR B O 1
ATOM 2526 N N . VAL B 1 135 ? -12.961 -2.111 5.691 1 97.94 135 VAL B N 1
ATOM 2527 C CA . VAL B 1 135 ? -14.312 -1.585 5.832 1 97.94 135 VAL B CA 1
ATOM 2528 C C . VAL B 1 135 ? -14.516 -1.055 7.25 1 97.94 135 VAL B C 1
ATOM 2530 O O . VAL B 1 135 ? -15.203 -0.054 7.453 1 97.94 135 VAL B O 1
ATOM 2533 N N . ALA B 1 136 ? -13.93 -1.76 8.234 1 98.44 136 ALA B N 1
ATOM 2534 C CA . ALA B 1 136 ? -13.984 -1.23 9.594 1 98.44 136 ALA B CA 1
ATOM 2535 C C . ALA B 1 136 ? -13.289 0.124 9.68 1 98.44 136 ALA B C 1
ATOM 2537 O O . ALA B 1 136 ? -13.766 1.035 10.359 1 98.44 136 ALA B O 1
ATOM 2538 N N . GLY B 1 137 ? -12.156 0.227 9.023 1 98.88 137 GLY B N 1
ATOM 2539 C CA . GLY B 1 137 ? -11.422 1.486 9 1 98.88 137 GLY B CA 1
ATOM 2540 C C . GLY B 1 137 ? -12.219 2.623 8.383 1 98.88 137 GLY B C 1
ATOM 2541 O O . GLY B 1 137 ? -12.281 3.719 8.945 1 98.88 137 GLY B O 1
ATOM 2542 N N . TYR B 1 138 ? -12.812 2.393 7.23 1 98.81 138 TYR B N 1
ATOM 2543 C CA . TYR B 1 138 ? -13.594 3.432 6.574 1 98.81 138 TYR B CA 1
ATOM 2544 C C . TYR B 1 138 ? -14.852 3.756 7.379 1 98.81 138 TYR B C 1
ATOM 2546 O O . TYR B 1 138 ? -15.297 4.902 7.398 1 98.81 138 TYR B O 1
ATOM 2554 N N . ALA B 1 139 ? -15.445 2.727 8.031 1 98.75 139 ALA B N 1
ATOM 2555 C CA . ALA B 1 139 ? -16.594 2.996 8.898 1 98.75 139 ALA B CA 1
ATOM 2556 C C . ALA B 1 139 ? -16.203 3.926 10.047 1 98.75 139 ALA B C 1
ATOM 2558 O O . ALA B 1 139 ? -16.906 4.891 10.336 1 98.75 139 ALA B O 1
ATOM 2559 N N . MET B 1 140 ? -15.07 3.686 10.656 1 98.81 140 MET B N 1
ATOM 2560 C CA . MET B 1 140 ? -14.578 4.527 11.742 1 98.81 140 MET B CA 1
ATOM 2561 C C . MET B 1 140 ? -14.305 5.945 11.25 1 98.81 140 MET B C 1
ATOM 2563 O O . MET B 1 140 ? -14.688 6.918 11.906 1 98.81 140 MET B O 1
ATOM 2567 N N . LEU B 1 141 ? -13.703 6.059 10.07 1 98.56 141 LEU B N 1
ATOM 2568 C CA . LEU B 1 141 ? -13.406 7.387 9.547 1 98.56 141 LEU B CA 1
ATOM 2569 C C . LEU B 1 141 ? -14.688 8.133 9.203 1 98.56 141 LEU B C 1
ATOM 2571 O O . LEU B 1 141 ? -14.781 9.344 9.406 1 98.56 141 LEU B O 1
ATOM 2575 N N . GLY B 1 142 ? -15.664 7.367 8.625 1 98.5 142 GLY B N 1
ATOM 2576 C CA . GLY B 1 142 ? -16.938 8 8.352 1 98.5 142 GLY B CA 1
ATOM 2577 C C . GLY B 1 142 ? -17.594 8.594 9.586 1 98.5 142 GLY B C 1
ATOM 2578 O O . GLY B 1 142 ? -18.047 9.734 9.57 1 98.5 142 GLY B O 1
ATOM 2579 N N . ILE B 1 143 ? -17.531 7.883 10.641 1 98.31 143 ILE B N 1
ATOM 2580 C CA . ILE B 1 143 ? -18.125 8.305 11.906 1 98.31 143 ILE B CA 1
ATOM 2581 C C . ILE B 1 143 ? -17.328 9.492 12.469 1 98.31 143 ILE B C 1
ATOM 2583 O O . ILE B 1 143 ? -17.922 10.477 12.914 1 98.31 143 ILE B O 1
ATOM 2587 N N . VAL B 1 144 ? -16.047 9.375 12.445 1 97.75 144 VAL B N 1
ATOM 2588 C CA . VAL B 1 144 ? -15.195 10.422 13.008 1 97.75 144 VAL B CA 1
ATOM 2589 C C . VAL B 1 144 ? -15.352 11.711 12.203 1 97.75 144 VAL B C 1
ATOM 2591 O O . VAL B 1 144 ? -15.461 12.797 12.773 1 97.75 144 VAL B O 1
ATOM 2594 N N . TRP B 1 145 ? -15.359 11.633 10.859 1 97.44 145 TRP B N 1
ATOM 2595 C CA . TRP B 1 145 ? -15.461 12.812 10.016 1 97.44 145 TRP B CA 1
ATOM 2596 C C . TRP B 1 145 ? -16.812 13.492 10.18 1 97.44 145 TRP B C 1
ATOM 2598 O O . TRP B 1 145 ? -16.922 14.719 10.102 1 97.44 145 TRP B O 1
ATOM 2608 N N . LEU B 1 146 ? -17.891 12.688 10.445 1 95.81 146 LEU B N 1
ATOM 2609 C CA . LEU B 1 146 ? -19.188 13.281 10.727 1 95.81 146 LEU B CA 1
ATOM 2610 C C . LEU B 1 146 ? -19.203 13.945 12.094 1 95.81 146 LEU B C 1
ATOM 2612 O O . LEU B 1 146 ? -19.781 15.023 12.258 1 95.81 146 LEU B O 1
ATOM 2616 N N . ARG B 1 147 ? -18.531 13.398 13.031 1 95.25 147 ARG B N 1
ATOM 2617 C CA . ARG B 1 147 ? -18.531 13.914 14.398 1 95.25 147 ARG B CA 1
ATOM 2618 C C . ARG B 1 147 ? -17.734 15.219 14.484 1 95.25 147 ARG B C 1
ATOM 2620 O O . ARG B 1 147 ? -18.125 16.125 15.219 1 95.25 147 ARG B O 1
ATOM 2627 N N . ILE B 1 148 ? -16.625 15.312 13.758 1 94.81 148 ILE B N 1
ATOM 2628 C CA . ILE B 1 148 ? -15.797 16.516 13.859 1 94.81 148 ILE B CA 1
ATOM 2629 C C . ILE B 1 148 ? -16.266 17.562 12.859 1 94.81 148 ILE B C 1
ATOM 2631 O O . ILE B 1 148 ? -15.719 18.656 12.797 1 94.81 148 ILE B O 1
ATOM 2635 N N . GLY B 1 149 ? -17.203 17.203 11.992 1 94.38 149 GLY B N 1
ATOM 2636 C CA . GLY B 1 149 ? -17.953 18.172 11.211 1 94.38 149 GLY B CA 1
ATOM 2637 C C . GLY B 1 149 ? -17.266 18.562 9.922 1 94.38 149 GLY B C 1
ATOM 2638 O O . GLY B 1 149 ? -17.484 19.656 9.406 1 94.38 149 GLY B O 1
ATOM 2639 N N . VAL B 1 150 ? -16.453 17.672 9.438 1 94.69 150 VAL B N 1
ATOM 2640 C CA . VAL B 1 150 ? -15.773 18.016 8.188 1 94.69 150 VAL B CA 1
ATOM 2641 C C . VAL B 1 150 ? -16.641 17.625 7 1 94.69 150 VAL B C 1
ATOM 2643 O O . VAL B 1 150 ? -16.453 18.125 5.887 1 94.69 150 VAL B O 1
ATOM 2646 N N . VAL B 1 151 ? -17.547 16.688 7.219 1 95.88 151 VAL B N 1
ATOM 2647 C CA . VAL B 1 151 ? -18.531 16.328 6.215 1 95.88 151 VAL B CA 1
ATOM 2648 C C . VAL B 1 151 ? -19.938 16.422 6.812 1 95.88 151 VAL B C 1
ATOM 2650 O O . VAL B 1 151 ? -20.109 16.312 8.031 1 95.88 151 VAL B O 1
ATOM 2653 N N . PRO B 1 152 ? -20.938 16.641 5.93 1 95.31 152 PRO B N 1
ATOM 2654 C CA . PRO B 1 152 ? -22.297 16.562 6.457 1 95.31 152 PRO B CA 1
ATOM 2655 C C . PRO B 1 152 ? -22.672 15.156 6.93 1 95.31 152 PRO B C 1
ATOM 2657 O O . PRO B 1 152 ? -22.062 14.18 6.508 1 95.31 152 PRO B O 1
ATOM 2660 N N . ARG B 1 153 ? -23.672 15.07 7.754 1 95.69 153 ARG B N 1
ATOM 2661 C CA . ARG B 1 153 ? -24.078 13.844 8.43 1 95.69 153 ARG B CA 1
ATOM 2662 C C . ARG B 1 153 ? -24.344 12.727 7.426 1 95.69 153 ARG B C 1
ATOM 2664 O O . ARG B 1 153 ? -23.938 11.578 7.645 1 95.69 153 ARG B O 1
ATOM 2671 N N . PHE B 1 154 ? -24.984 13 6.332 1 97.12 154 PHE B N 1
ATOM 2672 C CA . PHE B 1 154 ? -25.391 11.961 5.398 1 97.12 154 PHE B CA 1
ATOM 2673 C C . PHE B 1 154 ? -24.188 11.391 4.66 1 97.12 154 PHE B C 1
ATOM 2675 O O . PHE B 1 154 ? -24.156 10.203 4.324 1 97.12 154 PHE B O 1
ATOM 2682 N N . VAL B 1 155 ? -23.188 12.195 4.422 1 97.88 155 VAL B N 1
ATOM 2683 C CA . VAL B 1 155 ? -22 11.734 3.719 1 97.88 155 VAL B CA 1
ATOM 2684 C C . VAL B 1 155 ? -21.188 10.812 4.629 1 97.88 155 VAL B C 1
ATOM 2686 O O . VAL B 1 155 ? -20.75 9.742 4.207 1 97.88 155 VAL B O 1
ATOM 2689 N N . GLY B 1 156 ? -20.969 11.234 5.906 1 98.12 156 GLY B N 1
ATOM 2690 C CA . GLY B 1 156 ? -20.266 10.398 6.859 1 98.12 156 GLY B CA 1
ATOM 2691 C C . GLY B 1 156 ? -20.969 9.086 7.141 1 98.12 156 GLY B C 1
ATOM 2692 O O . GLY B 1 156 ? -20.328 8.031 7.176 1 98.12 156 GLY B O 1
ATOM 2693 N N . LEU B 1 157 ? -22.297 9.148 7.316 1 98.38 157 LEU B N 1
ATOM 2694 C CA . LEU B 1 157 ? -23.094 7.949 7.574 1 98.38 157 LEU B CA 1
ATOM 2695 C C . LEU B 1 157 ? -23.094 7.027 6.359 1 98.38 157 LEU B C 1
ATOM 2697 O O . LEU B 1 157 ? -23.031 5.805 6.508 1 98.38 157 LEU B O 1
ATOM 2701 N N . ALA B 1 158 ? -23.219 7.621 5.195 1 98.69 158 ALA B N 1
ATOM 2702 C CA . ALA B 1 158 ? -23.188 6.816 3.975 1 98.69 158 ALA B CA 1
ATOM 2703 C C . ALA B 1 158 ? -21.859 6.055 3.867 1 98.69 158 ALA B C 1
ATOM 2705 O O . ALA B 1 158 ? -21.859 4.867 3.521 1 98.69 158 ALA B O 1
ATOM 2706 N N . LEU B 1 159 ? -20.766 6.746 4.148 1 98.81 159 LEU B N 1
ATOM 2707 C CA . LEU B 1 159 ? -19.469 6.082 4.074 1 98.81 159 LEU B CA 1
ATOM 2708 C C . LEU B 1 159 ? -19.406 4.914 5.055 1 98.81 159 LEU B C 1
ATOM 2710 O O . LEU B 1 159 ? -19 3.811 4.684 1 98.81 159 LEU B O 1
ATOM 2714 N N . ALA B 1 160 ? -19.812 5.117 6.285 1 98.75 160 ALA B N 1
ATOM 2715 C CA . ALA B 1 160 ? -19.75 4.09 7.32 1 98.75 160 ALA B CA 1
ATOM 2716 C C . ALA B 1 160 ? -20.656 2.906 6.969 1 98.75 160 ALA B C 1
ATOM 2718 O O . ALA B 1 160 ? -20.203 1.754 7.004 1 98.75 160 ALA B O 1
ATOM 2719 N N . LEU B 1 161 ? -21.875 3.158 6.531 1 98.5 161 LEU B N 1
ATOM 2720 C CA . LEU B 1 161 ? -22.875 2.119 6.293 1 98.5 161 LEU B CA 1
ATOM 2721 C C . LEU B 1 161 ? -22.547 1.332 5.027 1 98.5 161 LEU B C 1
ATOM 2723 O O . LEU B 1 161 ? -22.672 0.105 5.008 1 98.5 161 LEU B O 1
ATOM 2727 N N . THR B 1 162 ? -22.156 2.045 4.027 1 98.5 162 THR B N 1
ATOM 2728 C CA . THR B 1 162 ? -21.891 1.341 2.779 1 98.5 162 THR B CA 1
ATOM 2729 C C . THR B 1 162 ? -20.594 0.546 2.871 1 98.5 162 THR B C 1
ATOM 2731 O O . THR B 1 162 ? -20.469 -0.521 2.268 1 98.5 162 THR B O 1
ATOM 2734 N N . ALA B 1 163 ? -19.609 1.054 3.623 1 98.12 163 ALA B N 1
ATOM 2735 C CA . ALA B 1 163 ? -18.406 0.262 3.855 1 98.12 163 ALA B CA 1
ATOM 2736 C C . ALA B 1 163 ? -18.734 -1.051 4.559 1 98.12 163 ALA B C 1
ATOM 2738 O O . ALA B 1 163 ? -18.297 -2.121 4.129 1 98.12 163 ALA B O 1
ATOM 2739 N N . MET B 1 164 ? -19.547 -1.017 5.57 1 96.62 164 MET B N 1
ATOM 2740 C CA . MET B 1 164 ? -19.922 -2.213 6.316 1 96.62 164 MET B CA 1
ATOM 2741 C C . MET B 1 164 ? -20.766 -3.148 5.449 1 96.62 164 MET B C 1
ATOM 2743 O O . MET B 1 164 ? -20.594 -4.367 5.496 1 96.62 164 MET B O 1
ATOM 2747 N N . ALA B 1 165 ? -21.641 -2.553 4.715 1 95.88 165 ALA B N 1
ATOM 2748 C CA . ALA B 1 165 ? -22.453 -3.359 3.799 1 95.88 165 ALA B CA 1
ATOM 2749 C C . ALA B 1 165 ? -21.562 -4.082 2.787 1 95.88 165 ALA B C 1
ATOM 2751 O O . ALA B 1 165 ? -21.812 -5.238 2.441 1 95.88 165 ALA B O 1
ATOM 2752 N N . PHE B 1 166 ? -20.594 -3.344 2.281 1 95.38 166 PHE B N 1
ATOM 2753 C CA . PHE B 1 166 ? -19.656 -3.951 1.34 1 95.38 166 PHE B CA 1
ATOM 2754 C C . PHE B 1 166 ? -18.906 -5.117 1.987 1 95.38 166 PHE B C 1
ATOM 2756 O O . PHE B 1 166 ? -18.703 -6.152 1.353 1 95.38 166 PHE B O 1
ATOM 2763 N N . GLY B 1 167 ? -18.5 -4.961 3.27 1 91.62 167 GLY B N 1
ATOM 2764 C CA . GLY B 1 167 ? -17.906 -6.059 4.008 1 91.62 167 GLY B CA 1
ATOM 2765 C C . GLY B 1 167 ? -18.781 -7.289 4.078 1 91.62 167 GLY B C 1
ATOM 2766 O O . GLY B 1 167 ? -18.312 -8.414 3.898 1 91.62 167 GLY B O 1
ATOM 2767 N N . ILE B 1 168 ? -20.016 -7.074 4.27 1 88.31 168 ILE B N 1
ATOM 2768 C CA . ILE B 1 168 ? -20.984 -8.164 4.32 1 88.31 168 ILE B CA 1
ATOM 2769 C C . ILE B 1 168 ? -21.125 -8.781 2.93 1 88.31 168 ILE B C 1
ATOM 2771 O O . ILE B 1 168 ? -21.188 -10 2.791 1 88.31 168 ILE B O 1
ATOM 2775 N N . GLY B 1 169 ? -21.172 -7.891 1.986 1 86.56 169 GLY B N 1
ATOM 2776 C CA . GLY B 1 169 ? -21.281 -8.367 0.616 1 86.56 169 GLY B CA 1
ATOM 2777 C C . GLY B 1 169 ? -20.125 -9.234 0.187 1 86.56 169 GLY B C 1
ATOM 2778 O O . GLY B 1 169 ? -20.297 -10.172 -0.595 1 86.56 169 GLY B O 1
ATOM 2779 N N . LEU B 1 170 ? -18.969 -8.969 0.649 1 81.94 170 LEU B N 1
ATOM 2780 C CA . LEU B 1 170 ? -17.75 -9.703 0.296 1 81.94 170 LEU B CA 1
ATOM 2781 C C . LEU B 1 170 ? -17.688 -11.023 1.055 1 81.94 170 LEU B C 1
ATOM 2783 O O . LEU B 1 170 ? -16.906 -11.914 0.692 1 81.94 170 LEU B O 1
ATOM 2787 N N . SER B 1 171 ? -18.5 -11.164 2.035 1 77.56 171 SER B N 1
ATOM 2788 C CA . SER B 1 171 ? -18.5 -12.391 2.826 1 77.56 171 SER B CA 1
ATOM 2789 C C . SER B 1 171 ? -19.203 -13.523 2.09 1 77.56 171 SER B C 1
ATOM 2791 O O . SER B 1 171 ? -19.922 -13.281 1.118 1 77.56 171 SER B O 1
ATOM 2793 N N . PRO B 1 172 ? -18.812 -14.75 2.477 1 72.31 172 PRO B N 1
ATOM 2794 C CA . PRO B 1 172 ? -19.453 -15.898 1.836 1 72.31 172 PRO B CA 1
ATOM 2795 C C . PRO B 1 172 ? -20.984 -15.836 1.904 1 72.31 172 PRO B C 1
ATOM 2797 O O . PRO B 1 172 ? -21.672 -16.469 1.097 1 72.31 172 PRO B O 1
ATOM 2800 N N . VAL B 1 173 ? -21.5 -15.047 2.736 1 69.56 173 VAL B N 1
ATOM 2801 C CA . VAL B 1 173 ? -22.953 -14.953 2.912 1 69.56 173 VAL B CA 1
ATOM 2802 C C . VAL B 1 173 ? -23.547 -14.102 1.795 1 69.56 173 VAL B C 1
ATOM 2804 O O . VAL B 1 173 ? -24.672 -14.375 1.334 1 69.56 173 VAL B O 1
ATOM 2807 N N . GLY B 1 174 ? -22.984 -13.094 1.376 1 71.31 174 GLY B N 1
ATOM 2808 C CA . GLY B 1 174 ? -23.562 -12.125 0.448 1 71.31 174 GLY B CA 1
ATOM 2809 C C . GLY B 1 174 ? -23.578 -12.617 -0.987 1 71.31 174 GLY B C 1
ATOM 2810 O O . GLY B 1 174 ? -24.516 -12.336 -1.732 1 71.31 174 GLY B O 1
ATOM 2811 N N . GLY B 1 175 ? -22.578 -13.445 -1.442 1 75.69 175 GLY B N 1
ATOM 2812 C CA . GLY B 1 175 ? -22.469 -13.836 -2.838 1 75.69 175 GLY B CA 1
ATOM 2813 C C . GLY B 1 175 ? -22 -12.703 -3.738 1 75.69 175 GLY B C 1
ATOM 2814 O O . GLY B 1 175 ? -21.844 -11.57 -3.285 1 75.69 175 GLY B O 1
ATOM 2815 N N . LEU B 1 176 ? -21.922 -12.938 -5.004 1 78.81 176 LEU B N 1
ATOM 2816 C CA . LEU B 1 176 ? -21.328 -12.008 -5.965 1 78.81 176 LEU B CA 1
ATOM 2817 C C . LEU B 1 176 ? -22.266 -10.836 -6.227 1 78.81 176 LEU B C 1
ATOM 2819 O O . LEU B 1 176 ? -21.812 -9.688 -6.32 1 78.81 176 LEU B O 1
ATOM 2823 N N . ALA B 1 177 ? -23.562 -11.078 -6.324 1 83.44 177 ALA B N 1
ATOM 2824 C CA . ALA B 1 177 ? -24.516 -10.016 -6.621 1 83.44 177 ALA B CA 1
ATOM 2825 C C . ALA B 1 177 ? -24.547 -8.977 -5.5 1 83.44 177 ALA B C 1
ATOM 2827 O O . ALA B 1 177 ? -24.531 -7.773 -5.766 1 83.44 177 ALA B O 1
ATOM 2828 N N . LEU B 1 178 ? -24.578 -9.406 -4.293 1 89.25 178 LEU B N 1
ATOM 2829 C CA . LEU B 1 178 ? -24.578 -8.492 -3.156 1 89.25 178 LEU B CA 1
ATOM 2830 C C . LEU B 1 178 ? -23.25 -7.73 -3.084 1 89.25 178 LEU B C 1
ATOM 2832 O O . LEU B 1 178 ? -23.234 -6.547 -2.744 1 89.25 178 LEU B O 1
ATOM 2836 N N . ALA B 1 179 ? -22.203 -8.383 -3.406 1 89.31 179 ALA B N 1
ATOM 2837 C CA . ALA B 1 179 ? -20.906 -7.73 -3.418 1 89.31 179 ALA B CA 1
ATOM 2838 C C . ALA B 1 179 ? -20.859 -6.602 -4.445 1 89.31 179 ALA B C 1
ATOM 2840 O O . ALA B 1 179 ? -20.328 -5.523 -4.172 1 89.31 179 ALA B O 1
ATOM 2841 N N . ARG B 1 180 ? -21.453 -6.82 -5.594 1 93.12 180 ARG B N 1
ATOM 2842 C CA . ARG B 1 180 ? -21.5 -5.816 -6.656 1 93.12 180 ARG B CA 1
ATOM 2843 C C . ARG B 1 180 ? -22.297 -4.59 -6.215 1 93.12 180 ARG B C 1
ATOM 2845 O O . ARG B 1 180 ? -21.828 -3.457 -6.387 1 93.12 180 ARG B O 1
ATOM 2852 N N . LEU B 1 181 ? -23.422 -4.875 -5.656 1 94.19 181 LEU B N 1
ATOM 2853 C CA . LEU B 1 181 ? -24.297 -3.787 -5.242 1 94.19 181 LEU B CA 1
ATOM 2854 C C . LEU B 1 181 ? -23.672 -2.975 -4.117 1 94.19 181 LEU B C 1
ATOM 2856 O O . LEU B 1 181 ? -23.672 -1.742 -4.152 1 94.19 181 LEU B O 1
ATOM 2860 N N . THR B 1 182 ? -23.141 -3.668 -3.193 1 95.75 182 THR B N 1
ATOM 2861 C CA . THR B 1 182 ? -22.594 -2.977 -2.029 1 95.75 182 THR B CA 1
ATOM 2862 C C . THR B 1 182 ? -21.281 -2.285 -2.375 1 95.75 182 THR B C 1
ATOM 2864 O O . THR B 1 182 ? -20.969 -1.226 -1.829 1 95.75 182 THR B O 1
ATOM 2867 N N . ALA B 1 183 ? -20.531 -2.844 -3.289 1 96.12 183 ALA B N 1
ATOM 2868 C CA . ALA B 1 183 ? -19.328 -2.174 -3.777 1 96.12 183 ALA B CA 1
ATOM 2869 C C . ALA B 1 183 ? -19.688 -0.865 -4.48 1 96.12 183 ALA B C 1
ATOM 2871 O O . ALA B 1 183 ? -18.984 0.139 -4.32 1 96.12 183 ALA B O 1
ATOM 2872 N N . ALA B 1 184 ? -20.734 -0.913 -5.266 1 97.12 184 ALA B N 1
ATOM 2873 C CA . ALA B 1 184 ? -21.188 0.299 -5.941 1 97.12 184 ALA B CA 1
ATOM 2874 C C . ALA B 1 184 ? -21.594 1.37 -4.93 1 97.12 184 ALA B C 1
ATOM 2876 O O . ALA B 1 184 ? -21.266 2.547 -5.102 1 97.12 184 ALA B O 1
ATOM 2877 N N . GLY B 1 185 ? -22.312 0.947 -3.9 1 98 185 GLY B N 1
ATOM 2878 C CA . GLY B 1 185 ? -22.688 1.877 -2.846 1 98 185 GLY B CA 1
ATOM 2879 C C . GLY B 1 185 ? -21.5 2.479 -2.131 1 98 185 GLY B C 1
ATOM 2880 O O . GLY B 1 185 ? -21.453 3.688 -1.891 1 98 185 GLY B O 1
ATOM 2881 N N . PHE B 1 186 ? -20.562 1.629 -1.762 1 98.5 186 PHE B N 1
ATOM 2882 C CA . PHE B 1 186 ? -19.344 2.086 -1.105 1 98.5 186 PHE B CA 1
ATOM 2883 C C . PHE B 1 186 ? -18.578 3.045 -2.004 1 98.5 186 PHE B C 1
ATOM 2885 O O . PHE B 1 186 ? -18.094 4.086 -1.548 1 98.5 186 PHE B O 1
ATOM 2892 N N . GLY B 1 187 ? -18.469 2.68 -3.342 1 98.75 187 GLY B N 1
ATOM 2893 C CA . GLY B 1 187 ? -17.828 3.566 -4.301 1 98.75 187 GLY B CA 1
ATOM 2894 C C . GLY B 1 187 ? -18.484 4.93 -4.379 1 98.75 187 GLY B C 1
ATOM 2895 O O . GLY B 1 187 ? -17.797 5.953 -4.41 1 98.75 187 GLY B O 1
ATOM 2896 N N . LEU B 1 188 ? -19.75 4.965 -4.379 1 98.69 188 LEU B N 1
ATOM 2897 C CA . LEU B 1 188 ? -20.5 6.223 -4.426 1 98.69 188 LEU B CA 1
ATOM 2898 C C . LEU B 1 188 ? -20.234 7.055 -3.176 1 98.69 188 LEU B C 1
ATOM 2900 O O . LEU B 1 188 ? -20.156 8.281 -3.246 1 98.69 188 LEU B O 1
ATOM 2904 N N . ALA B 1 189 ? -20.141 6.387 -2.043 1 98.81 189 ALA B N 1
ATOM 2905 C CA . ALA B 1 189 ? -19.859 7.102 -0.801 1 98.81 189 ALA B CA 1
ATOM 2906 C C . ALA B 1 189 ? -18.484 7.73 -0.833 1 98.81 189 ALA B C 1
ATOM 2908 O O . ALA B 1 189 ? -18.297 8.859 -0.363 1 98.81 189 ALA B O 1
ATOM 2909 N N . LEU B 1 190 ? -17.484 7.027 -1.37 1 98.88 190 LEU B N 1
ATOM 2910 C CA . LEU B 1 190 ? -16.156 7.594 -1.53 1 98.88 190 LEU B CA 1
ATOM 2911 C C . LEU B 1 190 ? -16.188 8.812 -2.445 1 98.88 190 LEU B C 1
ATOM 2913 O O . LEU B 1 190 ? -15.562 9.836 -2.148 1 98.88 190 LEU B O 1
ATOM 2917 N N . MET B 1 191 ? -16.922 8.664 -3.525 1 98.88 191 MET B N 1
ATOM 2918 C CA . MET B 1 191 ? -17.062 9.789 -4.445 1 98.88 191 MET B CA 1
ATOM 2919 C C . MET B 1 191 ? -17.703 10.984 -3.75 1 98.88 191 MET B C 1
ATOM 2921 O O . MET B 1 191 ? -17.297 12.125 -3.957 1 98.88 191 MET B O 1
ATOM 2925 N N . ALA B 1 192 ? -18.719 10.727 -2.949 1 98.69 192 ALA B N 1
ATOM 2926 C CA . ALA B 1 192 ? -19.422 11.797 -2.25 1 98.69 192 ALA B CA 1
ATOM 2927 C C . ALA B 1 192 ? -18.484 12.547 -1.315 1 98.69 192 ALA B C 1
ATOM 2929 O O . ALA B 1 192 ? -18.562 13.773 -1.206 1 98.69 192 ALA B O 1
ATOM 2930 N N . VAL B 1 193 ? -17.641 11.859 -0.611 1 98.56 193 VAL B N 1
ATOM 2931 C CA . VAL B 1 193 ? -16.656 12.508 0.255 1 98.56 193 VAL B CA 1
ATOM 2932 C C . VAL B 1 193 ? -15.75 13.414 -0.577 1 98.56 193 VAL B C 1
ATOM 2934 O O . VAL B 1 193 ? -15.508 14.562 -0.208 1 98.56 193 VAL B O 1
ATOM 2937 N N . GLY B 1 194 ? -15.227 12.859 -1.729 1 98.56 194 GLY B N 1
ATOM 2938 C CA . GLY B 1 194 ? -14.375 13.648 -2.598 1 98.56 194 GLY B CA 1
ATOM 2939 C C . GLY B 1 194 ? -15.07 14.875 -3.162 1 98.56 194 GLY B C 1
ATOM 2940 O O . GLY B 1 194 ? -14.5 15.969 -3.168 1 98.56 194 GLY B O 1
ATOM 2941 N N . ILE B 1 195 ? -16.281 14.688 -3.605 1 98.25 195 ILE B N 1
ATOM 2942 C CA . ILE B 1 195 ? -17.062 15.781 -4.184 1 98.25 195 ILE B CA 1
ATOM 2943 C C . ILE B 1 195 ? -17.297 16.859 -3.125 1 98.25 195 ILE B C 1
ATOM 2945 O O . ILE B 1 195 ? -17.156 18.047 -3.4 1 98.25 195 ILE B O 1
ATOM 2949 N N . HIS B 1 196 ? -17.625 16.438 -1.957 1 97.31 196 HIS B N 1
ATOM 2950 C CA . HIS B 1 196 ? -17.828 17.391 -0.871 1 97.31 196 HIS B CA 1
ATOM 2951 C C . HIS B 1 196 ? -16.562 18.188 -0.603 1 97.31 196 HIS B C 1
ATOM 2953 O O . HIS B 1 196 ? -16.609 19.422 -0.446 1 97.31 196 HIS B O 1
ATOM 2959 N N . ALA B 1 197 ? -15.461 17.516 -0.532 1 96.38 197 ALA B N 1
ATOM 2960 C CA . ALA B 1 197 ? -14.188 18.172 -0.235 1 96.38 197 ALA B CA 1
ATOM 2961 C C . ALA B 1 197 ? -13.852 19.219 -1.293 1 96.38 197 ALA B C 1
ATOM 2963 O O . ALA B 1 197 ? -13.297 20.281 -0.976 1 96.38 197 ALA B O 1
ATOM 2964 N N . ILE B 1 198 ? -14.172 18.938 -2.58 1 96.06 198 ILE B N 1
ATOM 2965 C CA . ILE B 1 198 ? -13.867 19.844 -3.672 1 96.06 198 ILE B CA 1
ATOM 2966 C C . ILE B 1 198 ? -14.836 21.031 -3.646 1 96.06 198 ILE B C 1
ATOM 2968 O O . ILE B 1 198 ? -14.422 22.188 -3.803 1 96.06 198 ILE B O 1
ATOM 2972 N N . ARG B 1 199 ? -16.078 20.812 -3.332 1 93.44 199 ARG B N 1
ATOM 2973 C CA . ARG B 1 199 ? -17.109 21.828 -3.498 1 93.44 199 ARG B CA 1
ATOM 2974 C C . ARG B 1 199 ? -17.203 22.719 -2.262 1 93.44 199 ARG B C 1
ATOM 2976 O O . ARG B 1 199 ? -17.484 23.906 -2.373 1 93.44 199 ARG B O 1
ATOM 2983 N N . ARG B 1 200 ? -17.094 22.125 -1.119 1 86.5 200 ARG B N 1
ATOM 2984 C CA . ARG B 1 200 ? -17.391 22.859 0.102 1 86.5 200 ARG B CA 1
ATOM 2985 C C . ARG B 1 200 ? -16.141 23.062 0.951 1 86.5 200 ARG B C 1
ATOM 2987 O O . ARG B 1 200 ? -16.172 23.781 1.948 1 86.5 200 ARG B O 1
ATOM 2994 N N . GLY B 1 201 ? -15.055 22.469 0.49 1 81.62 201 GLY B N 1
ATOM 2995 C CA . GLY B 1 201 ? -13.828 22.547 1.274 1 81.62 201 GLY B CA 1
ATOM 2996 C C . GLY B 1 201 ? -13.727 21.469 2.328 1 81.62 201 GLY B C 1
ATOM 2997 O O . GLY B 1 201 ? -14.672 20.703 2.541 1 81.62 201 GLY B O 1
ATOM 2998 N N . TRP B 1 202 ? -12.633 21.328 2.861 1 86.94 202 TRP B N 1
ATOM 2999 C CA . TRP B 1 202 ? -12.305 20.297 3.84 1 86.94 202 TRP B CA 1
ATOM 3000 C C . TRP B 1 202 ? -11.836 20.922 5.148 1 86.94 202 TRP B C 1
ATOM 3002 O O . TRP B 1 202 ? -10.633 20.969 5.418 1 86.94 202 TRP B O 1
ATOM 3012 N N . SER B 1 203 ? -12.617 21.75 5.727 1 77.31 203 SER B N 1
ATOM 3013 C CA . SER B 1 203 ? -12.273 22.453 6.957 1 77.31 203 SER B CA 1
ATOM 3014 C C . SER B 1 203 ? -13.195 22.047 8.102 1 77.31 203 SER B C 1
ATOM 3016 O O . SER B 1 203 ? -14.367 21.75 7.887 1 77.31 203 SER B O 1
ATOM 3018 N N . VAL B 1 204 ? -12.523 21.938 9.156 1 68.69 204 VAL B N 1
ATOM 3019 C CA . VAL B 1 204 ? -13.266 21.609 10.367 1 68.69 204 VAL B CA 1
ATOM 3020 C C . VAL B 1 204 ? -14.188 22.766 10.734 1 68.69 204 VAL B C 1
ATOM 3022 O O . VAL B 1 204 ? -13.789 23.938 10.656 1 68.69 204 VAL B O 1
ATOM 3025 N N . THR B 1 205 ? -15.375 22.5 10.789 1 61.38 205 THR B N 1
ATOM 3026 C CA . THR B 1 205 ? -16.328 23.547 11.109 1 61.38 205 THR B CA 1
ATOM 3027 C C . THR B 1 205 ? -16.047 24.156 12.484 1 61.38 205 THR B C 1
ATOM 3029 O O . THR B 1 205 ? -15.484 23.469 13.352 1 61.38 205 THR B O 1
ATOM 3032 N N . ALA B 1 206 ? -16.203 25.469 12.57 1 56.78 206 ALA B N 1
ATOM 3033 C CA . ALA B 1 206 ? -16.047 26.266 13.773 1 56.78 206 ALA B CA 1
ATOM 3034 C C . ALA B 1 206 ? -16.734 25.625 14.969 1 56.78 206 ALA B C 1
ATOM 3036 O O . ALA B 1 206 ? -16.219 25.625 16.078 1 56.78 206 ALA B O 1
ATOM 3037 N N . ASP B 1 207 ? -17.891 25.109 14.773 1 50.16 207 ASP B N 1
ATOM 3038 C CA . ASP B 1 207 ? -18.641 24.516 15.867 1 50.16 207 ASP B CA 1
ATOM 3039 C C . ASP B 1 207 ? -17.859 23.359 16.5 1 50.16 207 ASP B C 1
ATOM 3041 O O . ASP B 1 207 ? -17.844 23.203 17.719 1 50.16 207 ASP B O 1
ATOM 3045 N N . ALA B 1 208 ? -17.156 22.625 15.688 1 53.56 208 ALA B N 1
ATOM 3046 C CA . ALA B 1 208 ? -16.375 21.5 16.172 1 53.56 208 ALA B CA 1
ATOM 3047 C C . ALA B 1 208 ? -15.125 21.969 16.906 1 53.56 208 ALA B C 1
ATOM 3049 O O . ALA B 1 208 ? -14.719 21.359 17.906 1 53.56 208 ALA B O 1
ATOM 3050 N N . GLN B 1 209 ? -14.523 22.953 16.406 1 48.59 209 GLN B N 1
ATOM 3051 C CA . GLN B 1 209 ? -13.367 23.547 17.062 1 48.59 209 GLN B CA 1
ATOM 3052 C C . GLN B 1 209 ? -13.703 24.016 18.484 1 48.59 209 GLN B C 1
ATOM 3054 O O . GLN B 1 209 ? -12.891 23.891 19.391 1 48.59 209 GLN B O 1
ATOM 3059 N N . ASP B 1 210 ? -14.93 24.531 18.625 1 50.34 210 ASP B N 1
ATOM 3060 C CA . ASP B 1 210 ? -15.406 25.016 19.922 1 50.34 210 ASP B CA 1
ATOM 3061 C C . ASP B 1 210 ? -15.602 23.844 20.891 1 50.34 210 ASP B C 1
ATOM 3063 O O . ASP B 1 210 ? -15.32 23.969 22.078 1 50.34 210 ASP B O 1
ATOM 3067 N N . VAL B 1 211 ? -16.125 22.828 20.406 1 45.72 211 VAL B N 1
ATOM 3068 C CA . VAL B 1 211 ? -16.391 21.656 21.25 1 45.72 211 VAL B CA 1
ATOM 3069 C C . VAL B 1 211 ? -15.062 21.016 21.672 1 45.72 211 VAL B C 1
ATOM 3071 O O . VAL B 1 211 ? -14.969 20.438 22.75 1 45.72 211 VAL B O 1
ATOM 3074 N N . LEU B 1 212 ? -14.164 21 20.781 1 46.5 212 LEU B N 1
ATOM 3075 C CA . LEU B 1 212 ? -12.852 20.438 21.062 1 46.5 212 LEU B CA 1
ATOM 3076 C C . LEU B 1 212 ? -12.086 21.312 22.047 1 46.5 212 LEU B C 1
ATOM 3078 O O . LEU B 1 212 ? -11.211 20.828 22.766 1 46.5 212 LEU B O 1
ATOM 3082 N N . GLN B 1 213 ? -12.195 22.672 22.047 1 44.12 213 GLN B N 1
ATOM 3083 C CA . GLN B 1 213 ? -11.562 23.609 22.969 1 44.12 213 GLN B CA 1
ATOM 3084 C C . GLN B 1 213 ? -12.328 23.672 24.297 1 44.12 213 GLN B C 1
ATOM 3086 O O . GLN B 1 213 ? -11.789 24.141 25.297 1 44.12 213 GLN B O 1
ATOM 3091 N N . GLY B 1 214 ? -13.562 23.234 24.281 1 40.5 214 GLY B N 1
ATOM 3092 C CA . GLY B 1 214 ? -14.305 23.297 25.531 1 40.5 214 GLY B CA 1
ATOM 3093 C C . GLY B 1 214 ? -14.289 21.984 26.297 1 40.5 214 GLY B C 1
ATOM 3094 O O . GLY B 1 214 ? -14.031 20.922 25.719 1 40.5 214 GLY B O 1
#

pLDDT: mean 92.94, std 11.15, range [40.16, 98.94]

Nearest PDB structures (foldseek):
  9dze-assembly1_B  TM=2.248E-01  e=8.105E+00  synthetic construct

Secondary structure (DSSP, 8-state):
--HHHHHHHHHHHHHHHHHHHHHHHHH--S---HHHHHSHHHHHHHHHHHHHHHHHHHHHHHHHGGGHHHHHHHHHHHHHHHHHHHHHHHHHHHHHHHTHHHHHHH-HHHHHHHTTTTTSTTHHHHHHHHHHHHHHHHHHHHHHHHHTTSS-HHHHHHHHHHHHHHHHHHSTTTHHHHHHHHHHHHHHHHHHHHHHHHHH-----HHHHHHHH-/--HHHHHHHHHHHHHHHHHHHHHHHHH--S---HHHHHSHHHHHHHHHHHHHHHHHHHHHHHHHGGGHHHHHHHHHHHHHHHHHHHHHHHHHHHHHHHTHHHHHHH-HHHHHHHTTTTTSTTHHHHHHHHHHHHHHHHHHHHHHHHHTTSS-HHHHHHHHHHHHHHHHHHSTTTHHHHHHHHHHHHHHHHHHHHHHHHHH-----HHHHHHHH-

Foldseek 3Di:
DDLLVLLLQLLVLLLLLLVLQLVLLQQPDPDQALVVLLDPSQLVSLVSNLSSLVSNLSSCCSLCVVCVVQLPPLLVQLNVLQNQLSVLLSVLSCCSNPPSSVCSVVPRVVCVVQGSCCCPDCSVPSNLSSLVSNLSSQLSNLVSCCLQPQDPNVLSNQLNVLSVQLSVCPDPVNPSVSNSVSSSSNSVSSNVVSVCCNPVNRDRDPVSVVVVVD/DDLLVLLLQLLVLLLLLLVLQLVLLLQPDPDQALVVLLDPSQLVSLVSNLSSLVSNLSSCCSLCVVCVVQLPPLLVQLNVLLNQLSVLLSVLSCCSNPPSSVCSVVPRVVCVVQGSCCCPDCSVPSNLSSLVSNLSSQLSNLVSCCLQPQDPNVLSNQLNVLSVQLSVCPDPVNPSVSNSVSSSSNSVSSNVVSVCCNPVNRDRDPVSVVVVVD

Sequence (428 aa):
MTLASITRAGAAGLILSGAALGYSYVAHPHHMSAETIASSGWIIIHALFALSLVLGLLGTTALYAPTALMAGELGLTGFVMLFVGMMMIFGLDYYEVLIAPFLAVNYPEVIQDHGAGDAMGPVAIFFPLAGLLTVAGYAMLGIVWLRIGVVPRFVGLALALTAMAFGIGLSPVGGLALARLTAAGFGLALMAVGIHAIRRGWSVTADAQDVLQGMTLASITRAGAAGLILSGAALGYSYVAHPHHMSAETIASSGWIIIHALFALSLVLGLLGTTALYAPTALMAGELGLTGFVMLFVGMMMIFGLDYYEVLIAPFLAVNYPEVIQDHGAGDAMGPVAIFFPLAGLLTVAGYAMLGIVWLRIGVVPRFVGLALALTAMAFGIGLSPVGGLALARLTAAGFGLALMAVGIHAIRRGWSVTADAQDVLQG

Radius of gyration: 21.49 Å; Cα contacts (8 Å, |Δi|>4): 752; chains: 2; bounding box: 51×64×47 Å